Protein AF-0000000087137389 (afdb_homodimer)

pLDDT: mean 86.04, std 16.03, range [25.36, 98.69]

Radius of gyration: 25.25 Å; Cα contacts (8 Å, |Δi|>4): 789; chains: 2; bounding box: 56×88×57 Å

Structure (mmCIF, N/CA/C/O backbone):
data_AF-0000000087137389-model_v1
#
loop_
_entity.id
_entity.type
_entity.pdbx_description
1 polymer 'FMN-dependent NADH-azoreductase'
#
loop_
_atom_site.group_PDB
_atom_site.id
_atom_site.type_symbol
_atom_site.label_atom_id
_atom_site.label_alt_id
_atom_site.label_comp_id
_atom_site.label_asym_id
_atom_site.label_entity_id
_atom_site.label_seq_id
_atom_site.pdbx_PDB_ins_code
_atom_site.Cartn_x
_atom_site.Cartn_y
_atom_site.Cartn_z
_atom_site.occupancy
_atom_site.B_iso_or_equiv
_atom_site.auth_seq_id
_atom_site.auth_comp_id
_atom_site.auth_asym_id
_atom_site.auth_atom_id
_atom_site.pdbx_PDB_model_num
ATOM 1 N N . MET A 1 1 ? -20.766 13.312 20.172 1 25.36 1 MET A N 1
ATOM 2 C CA . MET A 1 1 ? -19.406 13.734 19.797 1 25.36 1 MET A CA 1
ATOM 3 C C . MET A 1 1 ? -19.422 15.141 19.219 1 25.36 1 MET A C 1
ATOM 5 O O . MET A 1 1 ? -20.141 15.414 18.25 1 25.36 1 MET A O 1
ATOM 9 N N . THR A 1 2 ? -19.281 16.156 20.016 1 28.38 2 THR A N 1
ATOM 10 C CA . THR A 1 2 ? -19.312 17.578 19.703 1 28.38 2 THR A CA 1
ATOM 11 C C . THR A 1 2 ? -18.547 17.875 18.422 1 28.38 2 THR A C 1
ATOM 13 O O . THR A 1 2 ? -17.453 17.344 18.203 1 28.38 2 THR A O 1
ATOM 16 N N . PRO A 1 3 ? -19.172 18.266 17.406 1 33.12 3 PRO A N 1
ATOM 17 C CA . PRO A 1 3 ? -18.453 18.766 16.234 1 33.12 3 PRO A CA 1
ATOM 18 C C . PRO A 1 3 ? -17.203 19.578 16.594 1 33.12 3 PRO A C 1
ATOM 20 O O . PRO A 1 3 ? -17.203 20.281 17.609 1 33.12 3 PRO A O 1
ATOM 23 N N . LEU A 1 4 ? -16.016 19.094 16.484 1 36.66 4 LEU A N 1
ATOM 24 C CA . LEU A 1 4 ? -14.883 20.016 16.594 1 36.66 4 LEU A CA 1
ATOM 25 C C . LEU A 1 4 ? -15.234 21.375 16 1 36.66 4 LEU A C 1
ATOM 27 O O . LEU A 1 4 ? -15.422 21.5 14.789 1 36.66 4 LEU A O 1
ATOM 31 N N . GLU A 1 5 ? -16.094 22.125 16.5 1 34.84 5 GLU A N 1
ATOM 32 C CA . GLU A 1 5 ? -16.078 23.547 16.141 1 34.84 5 GLU A CA 1
ATOM 33 C C . GLU A 1 5 ? -14.664 24.031 15.859 1 34.84 5 GLU A C 1
ATOM 35 O O . GLU A 1 5 ? -13.82 24.078 16.75 1 34.84 5 GLU A O 1
ATOM 40 N N . SER A 1 6 ? -14.078 23.625 14.805 1 38.88 6 SER A N 1
ATOM 41 C CA . SER A 1 6 ? -12.797 24.125 14.312 1 38.88 6 SER A CA 1
ATOM 42 C C . SER A 1 6 ? -12.727 25.641 14.398 1 38.88 6 SER A C 1
ATOM 44 O O . SER A 1 6 ? -13.125 26.344 13.461 1 38.88 6 SER A O 1
ATOM 46 N N . LYS A 1 7 ? -13.32 26.281 15.375 1 37.88 7 LYS A N 1
ATOM 47 C CA . LYS A 1 7 ? -12.953 27.688 15.477 1 37.88 7 LYS A CA 1
ATOM 48 C C . LYS A 1 7 ? -11.438 27.859 15.375 1 37.88 7 LYS A C 1
ATOM 50 O O . LYS A 1 7 ? -10.68 27.266 16.141 1 37.88 7 LYS A O 1
ATOM 55 N N . TYR A 1 8 ? -10.914 28.078 14.172 1 39.91 8 TYR A N 1
ATOM 56 C CA . TYR A 1 8 ? -9.586 28.641 13.977 1 39.91 8 TYR A CA 1
ATOM 57 C C . TYR A 1 8 ? -9.234 29.625 15.078 1 39.91 8 TYR A C 1
ATOM 59 O O . TYR A 1 8 ? -9.898 30.641 15.242 1 39.91 8 TYR A O 1
ATOM 67 N N . ASP A 1 9 ? -9.008 29.203 16.25 1 43.59 9 ASP A N 1
ATOM 68 C CA . ASP A 1 9 ? -8.484 30.094 17.266 1 43.59 9 ASP A CA 1
ATOM 69 C C . ASP A 1 9 ? -7.195 30.766 16.812 1 43.59 9 ASP A C 1
ATOM 71 O O . ASP A 1 9 ? -6.18 30.094 16.609 1 43.59 9 ASP A O 1
ATOM 75 N N . GLU A 1 10 ? -7.246 31.922 16.094 1 48.78 10 GLU A N 1
ATOM 76 C CA . GLU A 1 10 ? -6.113 32.75 15.703 1 48.78 10 GLU A CA 1
ATOM 77 C C . GLU A 1 10 ? -4.941 32.594 16.672 1 48.78 10 GLU A C 1
ATOM 79 O O . GLU A 1 10 ? -3.783 32.781 16.281 1 48.78 10 GLU A O 1
ATOM 84 N N . SER A 1 11 ? -5.301 32.25 17.875 1 55.41 11 SER A N 1
ATOM 85 C CA . SER A 1 11 ? -4.27 32.25 18.906 1 55.41 11 SER A CA 1
ATOM 86 C C . SER A 1 11 ? -3.521 30.938 18.953 1 55.41 11 SER A C 1
ATOM 88 O O . SER A 1 11 ? -2.482 30.812 19.609 1 55.41 11 SER A O 1
ATOM 90 N N . ARG A 1 12 ? -4.012 29.969 17.984 1 64.69 12 ARG A N 1
ATOM 91 C CA . ARG A 1 12 ? -3.367 28.672 18.156 1 64.69 12 ARG A CA 1
ATOM 92 C C . ARG A 1 12 ? -2.15 28.531 17.25 1 64.69 12 ARG A C 1
ATOM 94 O O . ARG A 1 12 ? -2.178 28.984 16.094 1 64.69 12 ARG A O 1
ATOM 101 N N . LYS A 1 13 ? -1.07 28.062 17.719 1 81.25 13 LYS A N 1
ATOM 102 C CA . LYS A 1 13 ? 0.145 27.734 16.984 1 81.25 13 LYS A CA 1
ATOM 103 C C . LYS A 1 13 ? -0.142 26.734 15.859 1 81.25 13 LYS A C 1
ATOM 105 O O . LYS A 1 13 ? -0.832 25.734 16.078 1 81.25 13 LYS A O 1
ATOM 110 N N . GLN A 1 14 ? 0.184 27.109 14.633 1 89.25 14 GLN A N 1
ATOM 111 C CA . GLN A 1 14 ? 0.004 26.219 13.492 1 89.25 14 GLN A CA 1
ATOM 112 C C . GLN A 1 14 ? 0.873 24.969 13.633 1 89.25 14 GLN A C 1
ATOM 114 O O . GLN A 1 14 ? 1.974 25.031 14.18 1 89.25 14 GLN A O 1
ATOM 119 N N . THR A 1 15 ? 0.351 23.891 13.172 1 94.38 15 THR A N 1
ATOM 120 C CA . THR A 1 15 ? 1.032 22.609 13.352 1 94.38 15 THR A CA 1
ATOM 121 C C . THR A 1 15 ? 1.443 22.031 12 1 94.38 15 THR A C 1
ATOM 123 O O . THR A 1 15 ? 0.652 22.016 11.055 1 94.38 15 THR A O 1
ATOM 126 N N . VAL A 1 16 ? 2.727 21.656 11.906 1 96.31 16 VAL A N 1
ATOM 127 C CA . VAL A 1 16 ? 3.236 20.844 10.805 1 96.31 16 VAL A CA 1
ATOM 128 C C . VAL A 1 16 ? 3.381 19.391 11.25 1 96.31 16 VAL A C 1
ATOM 130 O O . VAL A 1 16 ? 4.086 19.109 12.219 1 96.31 16 VAL A O 1
ATOM 133 N N . LEU A 1 17 ? 2.682 18.516 10.617 1 98.25 17 LEU A N 1
ATOM 134 C CA . LEU A 1 17 ? 2.879 17.094 10.859 1 98.25 17 LEU A CA 1
ATOM 135 C C . LEU A 1 17 ? 3.715 16.469 9.75 1 98.25 17 LEU A C 1
ATOM 137 O O . LEU A 1 17 ? 3.346 16.531 8.57 1 98.25 17 LEU A O 1
ATOM 141 N N . HIS A 1 18 ? 4.816 15.984 10.141 1 98.25 18 HIS A N 1
ATOM 142 C CA . HIS A 1 18 ? 5.68 15.227 9.242 1 98.25 18 HIS A CA 1
ATOM 143 C C . HIS A 1 18 ? 5.465 13.719 9.406 1 98.25 18 HIS A C 1
ATOM 145 O O . HIS A 1 18 ? 5.906 13.133 10.391 1 98.25 18 HIS A O 1
ATOM 151 N N . ILE A 1 19 ? 4.766 13.094 8.469 1 98.5 19 ILE A N 1
ATOM 152 C CA . ILE A 1 19 ? 4.668 11.641 8.398 1 98.5 19 ILE A CA 1
ATOM 153 C C . ILE A 1 19 ? 5.883 11.078 7.664 1 98.5 19 ILE A C 1
ATOM 155 O O . ILE A 1 19 ? 6.008 11.234 6.445 1 98.5 19 ILE A O 1
ATOM 159 N N . ASN A 1 20 ? 6.73 10.461 8.375 1 97.62 20 ASN A N 1
ATOM 160 C CA . ASN A 1 20 ? 8.031 10.023 7.875 1 97.62 20 ASN A CA 1
ATOM 161 C C . ASN A 1 20 ? 8.023 8.539 7.531 1 97.62 20 ASN A C 1
ATOM 163 O O . ASN A 1 20 ? 8.031 7.688 8.422 1 97.62 20 ASN A O 1
ATOM 167 N N . ALA A 1 21 ? 8.031 8.227 6.219 1 97.44 21 ALA A N 1
ATOM 168 C CA . ALA A 1 21 ? 8.07 6.84 5.758 1 97.44 21 ALA A CA 1
ATOM 169 C C . ALA A 1 21 ? 9.461 6.469 5.258 1 97.44 21 ALA A C 1
ATOM 171 O O . ALA A 1 21 ? 9.633 5.445 4.59 1 97.44 21 ALA A O 1
ATOM 172 N N . SER A 1 22 ? 10.422 7.293 5.566 1 92.5 22 SER A N 1
ATOM 173 C CA . SER A 1 22 ? 11.805 6.945 5.266 1 92.5 22 SER A CA 1
ATOM 174 C C . SER A 1 22 ? 12.312 5.844 6.188 1 92.5 22 SER A C 1
ATOM 176 O O . SER A 1 22 ? 12.086 5.887 7.398 1 92.5 22 SER A O 1
ATOM 178 N N . LEU A 1 23 ? 12.914 4.879 5.609 1 87.56 23 LEU A N 1
ATOM 179 C CA . LEU A 1 23 ? 13.359 3.74 6.406 1 87.56 23 LEU A CA 1
ATOM 180 C C . LEU A 1 23 ? 14.586 4.102 7.234 1 87.56 23 LEU A C 1
ATOM 182 O O . LEU A 1 23 ? 14.695 3.713 8.398 1 87.56 23 LEU A O 1
ATOM 186 N N . THR A 1 24 ? 15.562 4.77 6.613 1 85.5 24 THR A N 1
ATOM 187 C CA . THR A 1 24 ? 16.797 5.109 7.305 1 85.5 24 THR A CA 1
ATOM 188 C C . THR A 1 24 ? 16.766 6.555 7.789 1 85.5 24 THR A C 1
ATOM 190 O O . THR A 1 24 ? 16.141 7.414 7.16 1 85.5 24 THR A O 1
ATOM 193 N N . HIS A 1 25 ? 17.5 6.652 8.914 1 83.12 25 HIS A N 1
ATOM 194 C CA . HIS A 1 25 ? 17.688 8.016 9.391 1 83.12 25 HIS A CA 1
ATOM 195 C C . HIS A 1 25 ? 18.625 8.797 8.477 1 83.12 25 HIS A C 1
ATOM 197 O O . HIS A 1 25 ? 19.594 8.242 7.957 1 83.12 25 HIS A O 1
ATOM 203 N N . ASN A 1 26 ? 18.344 10.023 8.117 1 83.38 26 ASN A N 1
ATOM 204 C CA . ASN A 1 26 ? 19.141 10.898 7.277 1 83.38 26 ASN A CA 1
ATOM 205 C C . ASN A 1 26 ? 19 10.555 5.801 1 83.38 26 ASN A C 1
ATOM 207 O O . ASN A 1 26 ? 19.938 10.75 5.016 1 83.38 26 ASN A O 1
ATOM 211 N N . SER A 1 27 ? 17.906 9.852 5.559 1 89.56 27 SER A N 1
ATOM 212 C CA . SER A 1 27 ? 17.609 9.617 4.152 1 89.56 27 SER A CA 1
ATOM 213 C C . SER A 1 27 ? 17.516 10.93 3.381 1 89.56 27 SER A C 1
ATOM 215 O O . SER A 1 27 ? 17.391 12 3.977 1 89.56 27 SER A O 1
ATOM 217 N N . VAL A 1 28 ? 17.656 10.844 2.078 1 92.75 28 VAL A N 1
ATOM 218 C CA . VAL A 1 28 ? 17.594 12.047 1.245 1 92.75 28 VAL A CA 1
ATOM 219 C C . VAL A 1 28 ? 16.25 12.734 1.427 1 92.75 28 VAL A C 1
ATOM 221 O O . VAL A 1 28 ? 16.188 13.961 1.51 1 92.75 28 VAL A O 1
ATOM 224 N N . THR A 1 29 ? 15.156 11.938 1.479 1 93.25 29 THR A N 1
ATOM 225 C CA . THR A 1 29 ? 13.828 12.523 1.655 1 93.25 29 THR A CA 1
ATOM 226 C C . THR A 1 29 ? 13.719 13.211 3.012 1 93.25 29 THR A C 1
ATOM 228 O O . THR A 1 29 ? 13.148 14.297 3.117 1 93.25 29 THR A O 1
ATOM 231 N N . ASP A 1 30 ? 14.312 12.609 4.043 1 93.38 30 ASP A N 1
ATOM 232 C CA . ASP A 1 30 ? 14.312 13.188 5.383 1 93.38 30 ASP A CA 1
ATOM 233 C C . ASP A 1 30 ? 15.062 14.523 5.406 1 93.38 30 ASP A C 1
ATOM 235 O O . ASP A 1 30 ? 14.609 15.484 6.031 1 93.38 30 ASP A O 1
ATOM 239 N N . ARG A 1 31 ? 16.141 14.547 4.762 1 95.12 31 ARG A N 1
ATOM 240 C CA . ARG A 1 31 ? 16.969 15.75 4.746 1 95.12 31 ARG A CA 1
ATOM 241 C C . ARG A 1 31 ? 16.281 16.891 4 1 95.12 31 ARG A C 1
ATOM 243 O O . ARG A 1 31 ? 16.328 18.031 4.434 1 95.12 31 ARG A O 1
ATOM 250 N N . VAL A 1 32 ? 15.656 16.547 2.906 1 96.62 32 VAL A N 1
ATOM 251 C CA . VAL A 1 32 ? 14.93 17.562 2.145 1 96.62 32 VAL A CA 1
ATOM 252 C C . VAL A 1 32 ? 13.773 18.109 2.982 1 96.62 32 VAL A C 1
ATOM 254 O O . VAL A 1 32 ? 13.547 19.312 3.025 1 96.62 32 VAL A O 1
ATOM 257 N N . ALA A 1 33 ? 13.078 17.219 3.666 1 96.56 33 ALA A N 1
ATOM 258 C CA . ALA A 1 33 ? 11.961 17.625 4.52 1 96.56 33 ALA A CA 1
ATOM 259 C C . ALA A 1 33 ? 12.438 18.547 5.637 1 96.56 33 ALA A C 1
ATOM 261 O O . ALA A 1 33 ? 11.797 19.562 5.938 1 96.56 33 ALA A O 1
ATOM 262 N N . ALA A 1 34 ? 13.555 18.234 6.23 1 94.88 34 ALA A N 1
ATOM 263 C CA . ALA A 1 34 ? 14.109 19.047 7.312 1 94.88 34 ALA A CA 1
ATOM 264 C C . ALA A 1 34 ? 14.422 20.453 6.828 1 94.88 34 ALA A C 1
ATOM 266 O O . ALA A 1 34 ? 14.078 21.438 7.492 1 94.88 34 ALA A O 1
ATOM 267 N N . LYS A 1 35 ? 15.023 20.547 5.707 1 96.12 35 LYS A N 1
ATOM 268 C CA . LYS A 1 35 ? 15.359 21.844 5.133 1 96.12 35 LYS A CA 1
ATOM 269 C C . LYS A 1 35 ? 14.094 22.641 4.805 1 96.12 35 LYS A C 1
ATOM 271 O O . LYS A 1 35 ? 14.023 23.844 5.059 1 96.12 35 LYS A O 1
ATOM 276 N N . MET A 1 36 ? 13.141 21.953 4.207 1 96.69 36 MET A N 1
ATOM 277 C CA . MET A 1 36 ? 11.891 22.609 3.838 1 96.69 36 MET A CA 1
ATOM 278 C C . MET A 1 36 ? 11.164 23.125 5.07 1 96.69 36 MET A C 1
ATOM 280 O O . MET A 1 36 ? 10.672 24.266 5.074 1 96.69 36 MET A O 1
ATOM 284 N N . ILE A 1 37 ? 11.062 22.312 6.109 1 94.81 37 ILE A N 1
ATOM 285 C CA . ILE A 1 37 ? 10.352 22.688 7.324 1 94.81 37 ILE A CA 1
ATOM 286 C C . ILE A 1 37 ? 11.055 23.844 8.008 1 94.81 37 ILE A C 1
ATOM 288 O O . ILE A 1 37 ? 10.398 24.766 8.523 1 94.81 37 ILE A O 1
ATOM 292 N N . ASP A 1 38 ? 12.375 23.828 7.992 1 93.75 38 ASP A N 1
ATOM 293 C CA . ASP A 1 38 ? 13.148 24.953 8.508 1 93.75 38 ASP A CA 1
ATOM 294 C C . ASP A 1 38 ? 12.82 26.234 7.738 1 93.75 38 ASP A C 1
ATOM 296 O O . ASP A 1 38 ? 12.555 27.266 8.344 1 93.75 38 ASP A O 1
ATOM 300 N N . HIS A 1 39 ? 12.812 26.125 6.473 1 94 39 HIS A N 1
ATOM 301 C CA . HIS A 1 39 ? 12.5 27.25 5.613 1 94 39 HIS A CA 1
ATOM 302 C C . HIS A 1 39 ? 11.078 27.75 5.855 1 94 39 HIS A C 1
ATOM 304 O O . HIS A 1 39 ? 10.852 28.953 5.984 1 94 39 HIS A O 1
ATOM 310 N N . LEU A 1 40 ? 10.164 26.812 5.906 1 91.88 40 LEU A N 1
ATOM 311 C CA . LEU A 1 40 ? 8.766 27.109 6.176 1 91.88 40 LEU A CA 1
ATOM 312 C C . LEU A 1 40 ? 8.609 27.844 7.508 1 91.88 40 LEU A C 1
ATOM 314 O O . LEU A 1 40 ? 7.895 28.844 7.594 1 91.88 40 LEU A O 1
ATOM 318 N N . THR A 1 41 ? 9.328 27.375 8.492 1 89.12 41 THR A N 1
ATOM 319 C CA . THR A 1 41 ? 9.273 27.969 9.82 1 89.12 41 THR A CA 1
ATOM 320 C C . THR A 1 41 ? 9.773 29.406 9.797 1 89.12 41 THR A C 1
ATOM 322 O O . THR A 1 41 ? 9.141 30.297 10.375 1 89.12 41 THR A O 1
ATOM 325 N N . HIS A 1 42 ? 10.812 29.641 9.117 1 88.31 42 HIS A N 1
ATOM 326 C CA . HIS A 1 42 ? 11.391 30.984 9.023 1 88.31 42 HIS A CA 1
ATOM 327 C C . HIS A 1 42 ? 10.469 31.922 8.25 1 88.31 42 HIS A C 1
ATOM 329 O O . HIS A 1 42 ? 10.273 33.062 8.656 1 88.31 42 HIS A O 1
ATOM 335 N N . HIS A 1 43 ? 9.953 31.406 7.242 1 86.69 43 HIS A N 1
ATOM 336 C CA . HIS A 1 43 ? 9.062 32.25 6.438 1 86.69 43 HIS A CA 1
ATOM 337 C C . HIS A 1 43 ? 7.789 32.594 7.207 1 86.69 43 HIS A C 1
ATOM 339 O O . HIS A 1 43 ? 7.324 33.719 7.164 1 86.69 43 HIS A O 1
ATOM 345 N N . TYR A 1 44 ? 7.305 31.578 7.836 1 84.5 44 TYR A N 1
ATOM 346 C CA . TYR A 1 44 ? 6.094 31.781 8.617 1 84.5 44 TYR A CA 1
ATOM 347 C C . TYR A 1 44 ? 6.344 32.781 9.734 1 84.5 44 TYR A C 1
ATOM 349 O O . TYR A 1 44 ? 5.512 33.656 9.992 1 84.5 44 TYR A O 1
ATOM 357 N N . HIS A 1 45 ? 7.492 32.719 10.383 1 82.88 45 HIS A N 1
ATOM 358 C CA . HIS A 1 45 ? 7.891 33.656 11.43 1 82.88 45 HIS A CA 1
ATOM 359 C C . HIS A 1 45 ? 7.945 35.094 10.898 1 82.88 45 HIS A C 1
ATOM 361 O O . HIS A 1 45 ? 7.449 36.031 11.539 1 82.88 45 HIS A O 1
ATOM 367 N N . ARG A 1 46 ? 8.461 35.188 9.805 1 82.19 46 ARG A N 1
ATOM 368 C CA . ARG A 1 46 ? 8.594 36.5 9.188 1 82.19 46 ARG A CA 1
ATOM 369 C C . ARG A 1 46 ? 7.223 37.125 8.914 1 82.19 46 ARG A C 1
ATOM 371 O O . ARG A 1 46 ? 7.02 38.312 9.117 1 82.19 46 ARG A O 1
ATOM 378 N N . HIS A 1 47 ? 6.363 36.375 8.57 1 78.5 47 HIS A N 1
ATOM 379 C CA . HIS A 1 47 ? 5.023 36.844 8.258 1 78.5 47 HIS A CA 1
ATOM 380 C C . HIS A 1 47 ? 4.285 37.281 9.523 1 78.5 47 HIS A C 1
ATOM 382 O O . HIS A 1 47 ? 3.559 38.281 9.523 1 78.5 47 HIS A O 1
ATOM 388 N N . ILE A 1 48 ? 4.473 36.531 10.516 1 73.06 48 ILE A N 1
ATOM 389 C CA . ILE A 1 48 ? 3.807 36.844 11.773 1 73.06 48 ILE A CA 1
ATOM 390 C C . ILE A 1 48 ? 4.379 38.125 12.352 1 73.06 48 ILE A C 1
ATOM 392 O O . ILE A 1 48 ? 3.641 38.969 12.891 1 73.06 48 ILE A O 1
ATOM 396 N N . CYS A 1 49 ? 5.66 38.25 12.211 1 72.94 49 CYS A N 1
ATOM 397 C CA . CYS A 1 49 ? 6.324 39.438 12.75 1 72.94 49 CYS A CA 1
ATOM 398 C C . CYS A 1 49 ? 5.949 40.688 11.945 1 72.94 49 CYS A C 1
ATOM 400 O O . CYS A 1 49 ? 5.875 41.781 12.5 1 72.94 49 CYS A O 1
ATOM 402 N N . ASN A 1 50 ? 5.848 40.469 10.664 1 68.12 50 ASN A N 1
ATOM 403 C CA . ASN A 1 50 ? 5.539 41.594 9.805 1 68.12 50 ASN A CA 1
ATOM 404 C C . ASN A 1 50 ? 4.062 41.969 9.875 1 68.12 50 ASN A C 1
ATOM 406 O O . ASN A 1 50 ? 3.668 43.062 9.422 1 68.12 50 ASN A O 1
ATOM 410 N N . GLY A 1 51 ? 3.213 41.094 10.195 1 57.5 51 GLY A N 1
ATOM 411 C CA . GLY A 1 51 ? 1.798 41.406 10.32 1 57.5 51 GLY A CA 1
ATOM 412 C C . GLY A 1 51 ? 1.471 42.188 11.57 1 57.5 51 GLY A C 1
ATOM 413 O O . GLY A 1 51 ? 2.357 42.5 12.367 1 57.5 51 GLY A O 1
ATOM 414 N N . ARG A 1 52 ? 0.386 43 11.531 1 52.25 52 ARG A N 1
ATOM 415 C CA . ARG A 1 52 ? -0.106 44.031 12.43 1 52.25 52 ARG A CA 1
ATOM 416 C C . ARG A 1 52 ? -0.012 43.594 13.883 1 52.25 52 ARG A C 1
ATOM 418 O O . ARG A 1 52 ? -0.031 44.406 14.805 1 52.25 52 ARG A O 1
ATOM 425 N N . ASN A 1 53 ? -0.385 42.344 14.148 1 45.84 53 ASN A N 1
ATOM 426 C CA . ASN A 1 53 ? -0.442 42.031 15.562 1 45.84 53 ASN A CA 1
ATOM 427 C C . ASN A 1 53 ? 0.779 41.219 16 1 45.84 53 ASN A C 1
ATOM 429 O O . ASN A 1 53 ? 0.787 40 15.906 1 45.84 53 ASN A O 1
ATOM 433 N N . PRO A 1 54 ? 1.937 42.031 16.016 1 47 54 PRO A N 1
ATOM 434 C CA . PRO A 1 54 ? 3.041 41.281 16.609 1 47 54 PRO A CA 1
ATOM 435 C C . PRO A 1 54 ? 2.607 40.438 17.812 1 47 54 PRO A C 1
ATOM 437 O O . PRO A 1 54 ? 2.09 41 18.797 1 47 54 PRO A O 1
ATOM 440 N N . VAL A 1 55 ? 1.804 39.5 17.625 1 40.03 55 VAL A N 1
ATOM 441 C CA . VAL A 1 55 ? 1.493 38.688 18.797 1 40.03 55 VAL A CA 1
ATOM 442 C C . VAL A 1 55 ? 2.766 38.438 19.609 1 40.03 55 VAL A C 1
ATOM 444 O O . VAL A 1 55 ? 3.729 37.875 19.094 1 40.03 55 VAL A O 1
ATOM 447 N N . GLY A 1 56 ? 2.691 39 20.969 1 44.91 56 GLY A N 1
ATOM 448 C CA . GLY A 1 56 ? 3.568 39.125 22.125 1 44.91 56 GLY A CA 1
ATOM 449 C C . GLY A 1 56 ? 5.039 39.062 21.766 1 44.91 56 GLY A C 1
ATOM 450 O O . GLY A 1 56 ? 5.398 39.094 20.578 1 44.91 56 GLY A O 1
ATOM 451 N N . GLU A 1 57 ? 5.996 38.812 22.859 1 47.53 57 GLU A N 1
ATOM 452 C CA . GLU A 1 57 ? 7.445 38.656 22.906 1 47.53 57 GLU A CA 1
ATOM 453 C C . GLU A 1 57 ? 7.969 37.906 21.688 1 47.53 57 GLU A C 1
ATOM 455 O O . GLU A 1 57 ? 7.246 37.125 21.078 1 47.53 57 GLU A O 1
ATOM 460 N N . ALA A 1 58 ? 9.312 38.312 21.188 1 49.22 58 ALA A N 1
ATOM 461 C CA . ALA A 1 58 ? 10.125 37.75 20.109 1 49.22 58 ALA A CA 1
ATOM 462 C C . ALA A 1 58 ? 9.898 36.25 19.953 1 49.22 58 ALA A C 1
ATOM 464 O O . ALA A 1 58 ? 10.359 35.469 20.781 1 49.22 58 ALA A O 1
ATOM 465 N N . GLN A 1 59 ? 8.859 35.812 19.359 1 61.12 59 GLN A N 1
ATOM 466 C CA . GLN A 1 59 ? 8.648 34.375 19.219 1 61.12 59 GLN A CA 1
ATOM 467 C C . GLN A 1 59 ? 9.672 33.781 18.281 1 61.12 59 GLN A C 1
ATOM 469 O O . GLN A 1 59 ? 9.992 34.344 17.234 1 61.12 59 GLN A O 1
ATOM 474 N N . LYS A 1 60 ? 10.625 33.062 18.859 1 67.31 60 LYS A N 1
ATOM 475 C CA . LYS A 1 60 ? 11.602 32.312 18.062 1 67.31 60 LYS A CA 1
ATOM 476 C C . LYS A 1 60 ? 10.914 31.453 17 1 67.31 60 LYS A C 1
ATOM 478 O O . LYS A 1 60 ? 9.766 31.047 17.172 1 67.31 60 LYS A O 1
ATOM 483 N N . PRO A 1 61 ? 11.523 31.547 15.875 1 63.38 61 PRO A N 1
ATOM 484 C CA . PRO A 1 61 ? 10.961 30.734 14.805 1 63.38 61 PRO A CA 1
ATOM 485 C C . PRO A 1 61 ? 10.422 29.391 15.305 1 63.38 61 PRO A C 1
ATOM 487 O O . PRO A 1 61 ? 9.375 28.922 14.844 1 63.38 61 PRO A O 1
ATOM 490 N N . GLU A 1 62 ? 11.141 28.922 16.281 1 68.31 62 GLU A N 1
ATOM 491 C CA . GLU A 1 62 ? 10.734 27.609 16.781 1 68.31 62 GLU A CA 1
ATOM 492 C C . GLU A 1 62 ? 9.414 27.688 17.547 1 68.31 62 GLU A C 1
ATOM 494 O O . GLU A 1 62 ? 8.758 26.672 17.766 1 68.31 62 GLU A O 1
ATOM 499 N N . ASP A 1 63 ? 9.086 28.922 17.844 1 72.88 63 ASP A N 1
ATOM 500 C CA . ASP A 1 63 ? 7.898 29.109 18.672 1 72.88 63 ASP A CA 1
ATOM 501 C C . ASP A 1 63 ? 6.66 29.344 17.812 1 72.88 63 ASP A C 1
ATOM 503 O O . ASP A 1 63 ? 5.539 29.359 18.328 1 72.88 63 ASP A O 1
ATOM 507 N N . VAL A 1 64 ? 6.898 29.484 16.578 1 77.06 64 VAL A N 1
ATOM 508 C CA . VAL A 1 64 ? 5.777 29.969 15.781 1 77.06 64 VAL A CA 1
ATOM 509 C C . VAL A 1 64 ? 5.012 28.781 15.188 1 77.06 64 VAL A C 1
ATOM 511 O O . VAL A 1 64 ? 3.832 28.906 14.852 1 77.06 64 VAL A O 1
ATOM 514 N N . LEU A 1 65 ? 5.738 27.609 15.07 1 86.69 65 LEU A N 1
ATOM 515 C CA . LEU A 1 65 ? 5.105 26.422 14.523 1 86.69 65 LEU A CA 1
ATOM 516 C C . LEU A 1 65 ? 5.336 25.219 15.43 1 86.69 65 LEU A C 1
ATOM 518 O O . LEU A 1 65 ? 6.395 25.094 16.047 1 86.69 65 LEU A O 1
ATOM 522 N N . ASN A 1 66 ? 4.301 24.484 15.594 1 91.5 66 ASN A N 1
ATOM 523 C CA . ASN A 1 66 ? 4.445 23.172 16.219 1 91.5 66 ASN A CA 1
ATOM 524 C C . ASN A 1 66 ? 4.816 22.109 15.188 1 91.5 66 ASN A C 1
ATOM 526 O O . ASN A 1 66 ? 4.066 21.859 14.234 1 91.5 66 ASN A O 1
ATOM 530 N N . ILE A 1 67 ? 6 21.547 15.383 1 94.38 67 ILE A N 1
ATOM 531 C CA . ILE A 1 67 ? 6.441 20.5 14.453 1 94.38 67 ILE A CA 1
ATOM 532 C C . ILE A 1 67 ? 6.262 19.125 15.102 1 94.38 67 ILE A C 1
ATOM 534 O O . ILE A 1 67 ? 6.84 18.844 16.156 1 94.38 67 ILE A O 1
ATOM 538 N N . GLU A 1 68 ? 5.449 18.312 14.555 1 96.25 68 GLU A N 1
ATOM 539 C CA . GLU A 1 68 ? 5.25 16.938 15 1 96.25 68 GLU A CA 1
ATOM 540 C C . GLU A 1 68 ? 5.715 15.938 13.938 1 96.25 68 GLU A C 1
ATOM 542 O O . GLU A 1 68 ? 5.707 16.25 12.742 1 96.25 68 GLU A O 1
ATOM 547 N N . GLU A 1 69 ? 6.137 14.844 14.414 1 96.31 69 GLU A N 1
ATOM 548 C CA . GLU A 1 69 ? 6.551 13.773 13.516 1 96.31 69 GLU A CA 1
ATOM 549 C C . GLU A 1 69 ? 5.836 12.469 13.844 1 96.31 69 GLU A C 1
ATOM 551 O O . GLU A 1 69 ? 5.598 12.164 15.016 1 96.31 69 GLU A O 1
ATOM 556 N N . CYS A 1 70 ? 5.457 11.797 12.867 1 97.88 70 CYS A N 1
ATOM 557 C CA . CYS A 1 70 ? 4.973 10.422 12.969 1 97.88 70 CYS A CA 1
ATOM 558 C C . CYS A 1 70 ? 5.859 9.469 12.164 1 97.88 70 CYS A C 1
ATOM 560 O O . CYS A 1 70 ? 5.836 9.484 10.938 1 97.88 70 CYS A O 1
ATOM 562 N N . ASP A 1 71 ? 6.641 8.719 12.844 1 97.12 71 ASP A N 1
ATOM 563 C CA . ASP A 1 71 ? 7.453 7.672 12.227 1 97.12 71 ASP A CA 1
ATOM 564 C C . ASP A 1 71 ? 6.629 6.41 11.969 1 97.12 71 ASP A C 1
ATOM 566 O O . ASP A 1 71 ? 6.316 5.668 12.906 1 97.12 71 ASP A O 1
ATOM 570 N N . VAL A 1 72 ? 6.371 6.078 10.711 1 97.69 72 VAL A N 1
ATOM 571 C CA . VAL A 1 72 ? 5.445 4.992 10.406 1 97.69 72 VAL A CA 1
ATOM 572 C C . VAL A 1 72 ? 6.121 3.648 10.68 1 97.69 72 VAL A C 1
ATOM 574 O O . VAL A 1 72 ? 5.461 2.607 10.695 1 97.69 72 VAL A O 1
ATOM 577 N N . TRP A 1 73 ? 7.402 3.646 10.891 1 96.5 73 TRP A N 1
ATOM 578 C CA . TRP A 1 73 ? 8.148 2.416 11.141 1 96.5 73 TRP A CA 1
ATOM 579 C C . TRP A 1 73 ? 8.266 2.15 12.641 1 96.5 73 TRP A C 1
ATOM 581 O O . TRP A 1 73 ? 8.891 1.172 13.055 1 96.5 73 TRP A O 1
ATOM 591 N N . SER A 1 74 ? 7.688 3.041 13.438 1 95.19 74 SER A N 1
ATOM 592 C CA . SER A 1 74 ? 7.723 2.859 14.883 1 95.19 74 SER A CA 1
ATOM 593 C C . SER A 1 74 ? 7.133 1.513 15.289 1 95.19 74 SER A C 1
ATOM 595 O O . SER A 1 74 ? 6.121 1.082 14.727 1 95.19 74 SER A O 1
ATOM 597 N N . SER A 1 75 ? 7.672 0.865 16.266 1 91.12 75 SER A N 1
ATOM 598 C CA . SER A 1 75 ? 7.148 -0.392 16.797 1 91.12 75 SER A CA 1
ATOM 599 C C . SER A 1 75 ? 5.777 -0.194 17.438 1 91.12 75 SER A C 1
ATOM 601 O O . SER A 1 75 ? 5.051 -1.162 17.672 1 91.12 75 SER A O 1
ATOM 603 N N . LYS A 1 76 ? 5.406 1.053 17.641 1 93.06 76 LYS A N 1
ATOM 604 C CA . LYS A 1 76 ? 4.137 1.376 18.297 1 93.06 76 LYS A CA 1
ATOM 605 C C . LYS A 1 76 ? 3.031 1.583 17.266 1 93.06 76 LYS A C 1
ATOM 607 O O . LYS A 1 76 ? 1.869 1.788 17.625 1 93.06 76 LYS A O 1
ATOM 612 N N . MET A 1 77 ? 3.424 1.521 16 1 95.81 77 MET A N 1
ATOM 613 C CA . MET A 1 77 ? 2.414 1.704 14.961 1 95.81 77 MET A CA 1
ATOM 614 C C . MET A 1 77 ? 1.327 0.639 15.062 1 95.81 77 MET A C 1
ATOM 616 O O . MET A 1 77 ? 1.62 -0.558 15.031 1 95.81 77 MET A O 1
ATOM 620 N N . PRO A 1 78 ? 0.075 1.051 15.25 1 95.5 78 PRO A N 1
ATOM 621 C CA . PRO A 1 78 ? -0.997 0.058 15.352 1 95.5 78 PRO A CA 1
ATOM 622 C C . PRO A 1 78 ? -1.202 -0.726 14.055 1 95.5 78 PRO A C 1
ATOM 624 O O . PRO A 1 78 ? -0.834 -0.252 12.977 1 95.5 78 PRO A O 1
ATOM 627 N N . LYS A 1 79 ? -1.734 -1.913 14.242 1 92.06 79 LYS A N 1
ATOM 628 C CA . LYS A 1 79 ? -2.129 -2.742 13.109 1 92.06 79 LYS A CA 1
ATOM 629 C C . LYS A 1 79 ? -3.643 -2.732 12.922 1 92.06 79 LYS A C 1
ATOM 631 O O . LYS A 1 79 ? -4.395 -2.766 13.898 1 92.06 79 LYS A O 1
ATOM 636 N N . PHE A 1 80 ? -4.02 -2.602 11.727 1 93.62 80 PHE A N 1
ATOM 637 C CA . PHE A 1 80 ? -5.43 -2.725 11.375 1 93.62 80 PHE A CA 1
ATOM 638 C C . PHE A 1 80 ? -5.715 -4.074 10.734 1 93.62 80 PHE A C 1
ATOM 640 O O . PHE A 1 80 ? -5.984 -4.148 9.531 1 93.62 80 PHE A O 1
ATOM 647 N N . ASP A 1 81 ? -5.746 -5.113 11.609 1 93.44 81 ASP A N 1
ATOM 648 C CA . ASP A 1 81 ? -5.832 -6.492 11.133 1 93.44 81 ASP A CA 1
ATOM 649 C C . ASP A 1 81 ? -7.129 -7.152 11.586 1 93.44 81 ASP A C 1
ATOM 651 O O . ASP A 1 81 ? -8.07 -6.469 12.008 1 93.44 81 ASP A O 1
ATOM 655 N N . ARG A 1 82 ? -7.234 -8.492 11.492 1 91.06 82 ARG A N 1
ATOM 656 C CA . ARG A 1 82 ? -8.422 -9.289 11.781 1 91.06 82 ARG A CA 1
ATOM 657 C C . ARG A 1 82 ? -8.875 -9.086 13.227 1 91.06 82 ARG A C 1
ATOM 659 O O . ARG A 1 82 ? -10.07 -9.102 13.516 1 91.06 82 ARG A O 1
ATOM 666 N N . GLU A 1 83 ? -7.941 -8.867 14.07 1 89.38 83 GLU A N 1
ATOM 667 C CA . GLU A 1 83 ? -8.258 -8.727 15.484 1 89.38 83 GLU A CA 1
ATOM 668 C C . GLU A 1 83 ? -8.648 -7.289 15.82 1 89.38 83 GLU A C 1
ATOM 670 O O . GLU A 1 83 ? -9.609 -7.059 16.562 1 89.38 83 GLU A O 1
ATOM 675 N N . THR A 1 84 ? -7.945 -6.344 15.258 1 92.12 84 THR A N 1
ATOM 676 C CA . THR A 1 84 ? -8.094 -4.941 15.641 1 92.12 84 THR A CA 1
ATOM 677 C C . THR A 1 84 ? -9.297 -4.316 14.938 1 92.12 84 THR A C 1
ATOM 679 O O . THR A 1 84 ? -10.008 -3.498 15.531 1 92.12 84 THR A O 1
ATOM 682 N N . MET A 1 85 ? -9.562 -4.695 13.758 1 90.94 85 MET A N 1
ATOM 683 C CA . MET A 1 85 ? -10.594 -4.047 12.953 1 90.94 85 MET A CA 1
ATOM 684 C C . MET A 1 85 ? -11.945 -4.113 13.648 1 90.94 85 MET A C 1
ATOM 686 O O . MET A 1 85 ? -12.609 -3.088 13.828 1 90.94 85 MET A O 1
ATOM 690 N N . PRO A 1 86 ? -12.391 -5.324 14.086 1 87.44 86 PRO A N 1
ATOM 691 C CA . PRO A 1 86 ? -13.688 -5.363 14.766 1 87.44 86 PRO A CA 1
ATOM 692 C C . PRO A 1 86 ? -13.688 -4.59 16.078 1 87.44 86 PRO A C 1
ATOM 694 O O . PRO A 1 86 ? -14.711 -4.008 16.469 1 87.44 86 PRO A O 1
ATOM 697 N N . ARG A 1 87 ? -12.594 -4.547 16.703 1 90 87 ARG A N 1
ATOM 698 C CA . ARG A 1 87 ? -12.492 -3.848 17.969 1 90 87 ARG A CA 1
ATOM 699 C C . ARG A 1 87 ? -12.547 -2.338 17.781 1 90 87 ARG A C 1
ATOM 701 O O . ARG A 1 87 ? -13.031 -1.61 18.641 1 90 87 ARG A O 1
ATOM 708 N N . VAL A 1 88 ? -12.07 -1.933 16.688 1 89.5 88 VAL A N 1
ATOM 709 C CA . VAL A 1 88 ? -12.07 -0.507 16.375 1 89.5 88 VAL A CA 1
ATOM 710 C C . VAL A 1 88 ? -13.469 -0.079 15.938 1 89.5 88 VAL A C 1
ATOM 712 O O . VAL A 1 88 ? -13.906 1.033 16.234 1 89.5 88 VAL A O 1
ATOM 715 N N . TRP A 1 89 ? -14.156 -0.929 15.266 1 88.06 89 TRP A N 1
ATOM 716 C CA . TRP A 1 89 ? -15.484 -0.633 14.742 1 88.06 89 TRP A CA 1
ATOM 717 C C . TRP A 1 89 ? -16.5 -0.498 15.867 1 88.06 89 TRP A C 1
ATOM 719 O O . TRP A 1 89 ? -17.359 0.383 15.836 1 88.06 89 TRP A O 1
ATOM 729 N N . ARG A 1 90 ? -16.375 -1.253 16.891 1 88.94 90 ARG A N 1
ATOM 730 C CA . ARG A 1 90 ? -17.391 -1.344 17.953 1 88.94 90 ARG A CA 1
ATOM 731 C C . ARG A 1 90 ? -17.469 -0.039 18.734 1 88.94 90 ARG A C 1
ATOM 733 O O . ARG A 1 90 ? -18.562 0.507 18.922 1 88.94 90 ARG A O 1
ATOM 740 N N . PRO A 1 91 ? -16.391 0.481 19.188 1 85.94 91 PRO A N 1
ATOM 741 C CA . PRO A 1 91 ? -16.469 1.754 19.906 1 85.94 91 PRO A CA 1
ATOM 742 C C . PRO A 1 91 ? -17.031 2.881 19.047 1 85.94 91 PRO A C 1
ATOM 744 O O . PRO A 1 91 ? -17.719 3.777 19.562 1 85.94 91 PRO A O 1
ATOM 747 N N . ARG A 1 92 ? -16.797 2.822 17.812 1 82.5 92 ARG A N 1
ATOM 748 C CA . ARG A 1 92 ? -17.297 3.846 16.906 1 82.5 92 ARG A CA 1
ATOM 749 C C . ARG A 1 92 ? -18.797 3.758 16.75 1 82.5 92 ARG A C 1
ATOM 751 O O . ARG A 1 92 ? -19.438 4.711 16.297 1 82.5 92 ARG A O 1
ATOM 758 N N . HIS A 1 93 ? -19.344 2.57 17.203 1 83.12 93 HIS A N 1
ATOM 759 C CA . HIS A 1 93 ? -20.781 2.365 17.172 1 83.12 93 HIS A CA 1
ATOM 760 C C . HIS A 1 93 ? -21.344 2.201 18.578 1 83.12 93 HIS A C 1
ATOM 762 O O . HIS A 1 93 ? -22.312 1.466 18.781 1 83.12 93 HIS A O 1
ATOM 768 N N . GLY A 1 94 ? -20.641 2.758 19.562 1 85.25 94 GLY A N 1
ATOM 769 C CA . GLY A 1 94 ? -21.25 2.969 20.859 1 85.25 94 GLY A CA 1
ATOM 770 C C . GLY A 1 94 ? -20.781 1.982 21.906 1 85.25 94 GLY A C 1
ATOM 771 O O . GLY A 1 94 ? -21.203 2.039 23.062 1 85.25 94 GLY A O 1
ATOM 772 N N . SER A 1 95 ? -19.875 1.072 21.531 1 88 95 SER A N 1
ATOM 773 C CA . SER A 1 95 ? -19.359 0.122 22.516 1 88 95 SER A CA 1
ATOM 774 C C . SER A 1 95 ? -18.5 0.821 23.562 1 88 95 SER A C 1
ATOM 776 O O . SER A 1 95 ? -17.703 1.699 23.234 1 88 95 SER A O 1
ATOM 778 N N . GLU A 1 96 ? -18.656 0.42 24.844 1 91.12 96 GLU A N 1
ATOM 779 C CA . GLU A 1 96 ? -17.875 0.968 25.938 1 91.12 96 GLU A CA 1
ATOM 780 C C . GLU A 1 96 ? -16.969 -0.094 26.547 1 91.12 96 GLU A C 1
ATOM 782 O O . GLU A 1 96 ? -16.422 0.098 27.641 1 91.12 96 GLU A O 1
ATOM 787 N N . ASP A 1 97 ? -16.828 -1.162 25.766 1 93.19 97 ASP A N 1
ATOM 788 C CA . ASP A 1 97 ? -15.93 -2.225 26.219 1 93.19 97 ASP A CA 1
ATOM 789 C C . ASP A 1 97 ? -14.492 -1.729 26.297 1 93.19 97 ASP A C 1
ATOM 791 O O . ASP A 1 97 ? -13.969 -1.143 25.344 1 93.19 97 ASP A O 1
ATOM 795 N N . GLU A 1 98 ? -13.867 -1.908 27.391 1 93.69 98 GLU A N 1
ATOM 796 C CA . GLU A 1 98 ? -12.539 -1.368 27.656 1 93.69 98 GLU A CA 1
ATOM 797 C C . GLU A 1 98 ? -11.508 -1.916 26.672 1 93.69 98 GLU A C 1
ATOM 799 O O . GLU A 1 98 ? -10.609 -1.193 26.234 1 93.69 98 GLU A O 1
ATOM 804 N N . ALA A 1 99 ? -11.633 -3.207 26.422 1 92.5 99 ALA A N 1
ATOM 805 C CA . ALA A 1 99 ? -10.703 -3.824 25.484 1 92.5 99 ALA A CA 1
ATOM 806 C C . ALA A 1 99 ? -10.828 -3.193 24.094 1 92.5 99 ALA A C 1
ATOM 808 O O . ALA A 1 99 ? -9.82 -2.967 23.422 1 92.5 99 ALA A O 1
ATOM 809 N N . ASP A 1 100 ? -12.047 -2.924 23.656 1 93.25 100 ASP A N 1
ATOM 810 C CA . ASP A 1 100 ? -12.297 -2.283 22.375 1 93.25 100 ASP A CA 1
ATOM 811 C C . ASP A 1 100 ? -11.758 -0.855 22.359 1 93.25 100 ASP A C 1
ATOM 813 O O . ASP A 1 100 ? -11.102 -0.442 21.391 1 93.25 100 ASP A O 1
ATOM 817 N N . LEU A 1 101 ? -11.961 -0.152 23.453 1 93.5 101 LEU A N 1
ATOM 818 C CA . LEU A 1 101 ? -11.5 1.226 23.562 1 93.5 101 LEU A CA 1
ATOM 819 C C . LEU A 1 101 ? -9.977 1.286 23.562 1 93.5 101 LEU A C 1
ATOM 821 O O . LEU A 1 101 ? -9.383 2.176 22.938 1 93.5 101 LEU A O 1
ATOM 825 N N . ASN A 1 102 ? -9.375 0.333 24.219 1 93.81 102 ASN A N 1
ATOM 826 C CA . ASN A 1 102 ? -7.922 0.273 24.266 1 93.81 102 ASN A CA 1
ATOM 827 C C . ASN A 1 102 ? -7.32 -0.028 22.891 1 93.81 102 ASN A C 1
ATOM 829 O O . ASN A 1 102 ? -6.242 0.47 22.562 1 93.81 102 ASN A O 1
ATOM 833 N N . ALA A 1 103 ? -8 -0.83 22.156 1 92.44 103 ALA A N 1
ATOM 834 C CA . ALA A 1 103 ? -7.547 -1.153 20.812 1 92.44 103 ALA A CA 1
ATOM 835 C C . ALA A 1 103 ? -7.707 0.041 19.875 1 92.44 103 ALA A C 1
ATOM 837 O O . ALA A 1 103 ? -6.895 0.245 18.969 1 92.44 103 ALA A O 1
ATOM 838 N N . PHE A 1 104 ? -8.68 0.845 20.156 1 94.5 104 PHE A N 1
ATOM 839 C CA . PHE A 1 104 ? -9.023 1.975 19.297 1 94.5 104 PHE A CA 1
ATOM 840 C C . PHE A 1 104 ? -8.141 3.178 19.609 1 94.5 104 PHE A C 1
ATOM 842 O O . PHE A 1 104 ? -7.852 3.984 18.719 1 94.5 104 PHE A O 1
ATOM 849 N N . ARG A 1 105 ? -7.656 3.324 20.734 1 95.94 105 ARG A N 1
ATOM 850 C CA . ARG A 1 105 ? -7.004 4.523 21.25 1 95.94 105 ARG A CA 1
ATOM 851 C C . ARG A 1 105 ? -5.801 4.906 20.391 1 95.94 105 ARG A C 1
ATOM 853 O O . ARG A 1 105 ? -5.672 6.055 19.969 1 95.94 105 ARG A O 1
ATOM 860 N N . PRO A 1 106 ? -4.891 3.922 20.141 1 96.88 106 PRO A N 1
ATOM 861 C CA . PRO A 1 106 ? -3.736 4.32 19.328 1 96.88 106 PRO A CA 1
ATOM 862 C C . PRO A 1 106 ? -4.133 4.855 17.953 1 96.88 106 PRO A C 1
ATOM 864 O O . PRO A 1 106 ? -3.51 5.793 17.438 1 96.88 106 PRO A O 1
ATOM 867 N N . ILE A 1 107 ? -5.137 4.301 17.344 1 97.12 107 ILE A N 1
ATOM 868 C CA . ILE A 1 107 ? -5.613 4.727 16.031 1 97.12 107 ILE A CA 1
ATOM 869 C C . ILE A 1 107 ? -6.266 6.102 16.141 1 97.12 107 ILE A C 1
ATOM 871 O O . ILE A 1 107 ? -6.02 6.984 15.305 1 97.12 107 ILE A O 1
ATOM 875 N N . LYS A 1 108 ? -7.047 6.273 17.172 1 96.31 108 LYS A N 1
ATOM 876 C CA . LYS A 1 108 ? -7.699 7.555 17.422 1 96.31 108 LYS A CA 1
ATOM 877 C C . LYS A 1 108 ? -6.668 8.664 17.625 1 96.31 108 LYS A C 1
ATOM 879 O O . LYS A 1 108 ? -6.82 9.766 17.094 1 96.31 108 LYS A O 1
ATOM 884 N N . GLU A 1 109 ? -5.645 8.352 18.391 1 97.56 109 GLU A N 1
ATOM 885 C CA . GLU A 1 109 ? -4.602 9.336 18.656 1 97.56 109 GLU A CA 1
ATOM 886 C C . GLU A 1 109 ? -3.879 9.742 17.375 1 97.56 109 GLU A C 1
ATOM 888 O O . GLU A 1 109 ? -3.574 10.922 17.188 1 97.56 109 GLU A O 1
ATOM 893 N N . LEU A 1 110 ? -3.586 8.789 16.531 1 98.25 110 LEU A N 1
ATOM 894 C CA . LEU A 1 110 ? -2.963 9.086 15.258 1 98.25 110 LEU A CA 1
ATOM 895 C C . LEU A 1 110 ? -3.881 9.945 14.391 1 98.25 110 LEU A C 1
ATOM 897 O O . LEU A 1 110 ? -3.426 10.891 13.742 1 98.25 110 LEU A O 1
ATOM 901 N N . ALA A 1 111 ? -5.164 9.594 14.367 1 97.62 111 ALA A N 1
ATOM 902 C CA . ALA A 1 111 ? -6.145 10.344 13.586 1 97.62 111 ALA A CA 1
ATOM 903 C C . ALA A 1 111 ? -6.246 11.781 14.078 1 97.62 111 ALA A C 1
ATOM 905 O O . ALA A 1 111 ? -6.27 12.719 13.273 1 97.62 111 ALA A O 1
ATOM 906 N N . GLU A 1 112 ? -6.258 11.938 15.359 1 97.44 112 GLU A N 1
ATOM 907 C CA . GLU A 1 112 ? -6.328 13.266 15.953 1 97.44 112 GLU A CA 1
ATOM 908 C C . GLU A 1 112 ? -5.074 14.078 15.648 1 97.44 112 GLU A C 1
ATOM 910 O O . GLU A 1 112 ? -5.152 15.289 15.406 1 97.44 112 GLU A O 1
ATOM 915 N N . GLN A 1 113 ? -3.936 13.406 15.695 1 98.06 113 GLN A N 1
ATOM 916 C CA . GLN A 1 113 ? -2.686 14.055 15.328 1 98.06 113 GLN A CA 1
ATOM 917 C C . GLN A 1 113 ? -2.752 14.602 13.898 1 98.06 113 GLN A C 1
ATOM 919 O O . GLN A 1 113 ? -2.371 15.742 13.648 1 98.06 113 GLN A O 1
ATOM 924 N N . MET A 1 114 ? -3.26 13.82 12.984 1 98.38 114 MET A N 1
ATOM 925 C CA . MET A 1 114 ? -3.389 14.234 11.586 1 98.38 114 MET A CA 1
ATOM 926 C C . MET A 1 114 ? -4.359 15.398 11.453 1 98.38 114 MET A C 1
ATOM 928 O O . MET A 1 114 ? -4.07 16.375 10.758 1 98.38 114 MET A O 1
ATOM 932 N N . LEU A 1 115 ? -5.426 15.352 12.164 1 97.12 115 LEU A N 1
ATOM 933 C CA . LEU A 1 115 ? -6.484 16.344 12.031 1 97.12 115 LEU A CA 1
ATOM 934 C C . LEU A 1 115 ? -6.055 17.688 12.609 1 97.12 115 LEU A C 1
ATOM 936 O O . LEU A 1 115 ? -6.57 18.734 12.219 1 97.12 115 LEU A O 1
ATOM 940 N N . ARG A 1 116 ? -5.113 17.672 13.508 1 95.44 116 ARG A N 1
ATOM 941 C CA . ARG A 1 116 ? -4.645 18.906 14.117 1 95.44 116 ARG A CA 1
ATOM 942 C C . ARG A 1 116 ? -3.631 19.609 13.219 1 95.44 116 ARG A C 1
ATOM 944 O O . ARG A 1 116 ? -3.285 20.781 13.453 1 95.44 116 ARG A O 1
ATOM 951 N N . ALA A 1 117 ? -3.178 18.922 12.211 1 97 117 ALA A N 1
ATOM 952 C CA . ALA A 1 117 ? -2.131 19.484 11.359 1 97 117 ALA A CA 1
ATOM 953 C C . ALA A 1 117 ? -2.689 20.562 10.43 1 97 117 ALA A C 1
ATOM 955 O O . ALA A 1 117 ? -3.766 20.391 9.852 1 97 117 ALA A O 1
ATOM 956 N N . ASP A 1 118 ? -1.951 21.656 10.305 1 94.38 118 ASP A N 1
ATOM 957 C CA . ASP A 1 118 ? -2.252 22.688 9.328 1 94.38 118 ASP A CA 1
ATOM 958 C C . ASP A 1 118 ? -1.49 22.453 8.023 1 94.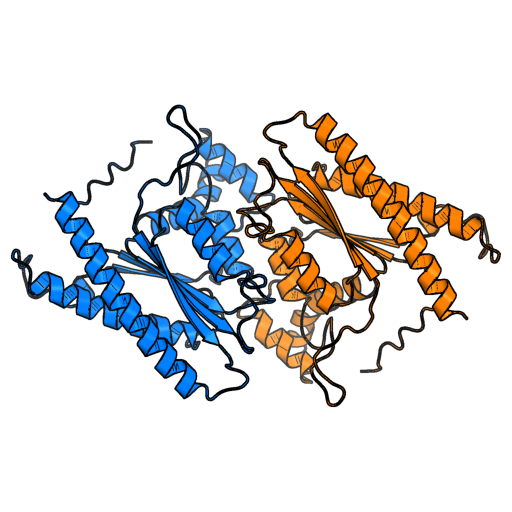38 118 ASP A C 1
ATOM 960 O O . ASP A 1 118 ? -1.945 22.859 6.949 1 94.38 118 ASP A O 1
ATOM 964 N N . PHE A 1 119 ? -0.316 21.859 8.195 1 95.19 119 PHE A N 1
ATOM 965 C CA . PHE A 1 119 ? 0.541 21.422 7.102 1 95.19 119 PHE A CA 1
ATOM 966 C C . PHE A 1 119 ? 0.879 19.938 7.242 1 95.19 119 PHE A C 1
ATOM 968 O O . PHE A 1 119 ? 1.337 19.5 8.305 1 95.19 119 PHE A O 1
ATOM 975 N N . LEU A 1 120 ? 0.628 19.219 6.184 1 98.31 120 LEU A N 1
ATOM 976 C CA . LEU A 1 120 ? 1.002 17.812 6.188 1 98.31 120 LEU A CA 1
ATOM 977 C C . LEU A 1 120 ? 2.17 17.562 5.238 1 98.31 120 LEU A C 1
ATOM 979 O O . LEU A 1 120 ? 2.092 17.875 4.051 1 98.31 120 LEU A O 1
ATOM 983 N N . VAL A 1 121 ? 3.27 17.094 5.734 1 98.5 121 VAL A N 1
ATOM 984 C CA . VAL A 1 121 ? 4.445 16.719 4.957 1 98.5 121 VAL A CA 1
ATOM 985 C C . VAL A 1 121 ? 4.648 15.203 5.027 1 98.5 121 VAL A C 1
ATOM 987 O O . VAL A 1 121 ? 4.688 14.625 6.117 1 98.5 121 VAL A O 1
ATOM 990 N N . ILE A 1 122 ? 4.734 14.547 3.904 1 98.69 122 ILE A N 1
ATOM 991 C CA . ILE A 1 122 ? 4.988 13.109 3.854 1 98.69 122 ILE A CA 1
ATOM 992 C C . ILE A 1 122 ? 6.293 12.844 3.104 1 98.69 122 ILE A C 1
ATOM 994 O O . ILE A 1 122 ? 6.473 13.305 1.974 1 98.69 122 ILE A O 1
ATOM 998 N N . THR A 1 123 ? 7.211 12.211 3.74 1 97.69 123 THR A N 1
ATOM 999 C CA . THR A 1 123 ? 8.391 11.688 3.061 1 97.69 123 THR A CA 1
ATOM 1000 C C . THR A 1 123 ? 8.234 10.195 2.783 1 97.69 123 THR A C 1
ATOM 1002 O O . THR A 1 123 ? 7.875 9.43 3.678 1 97.69 123 THR A O 1
ATOM 1005 N N . SER A 1 124 ? 8.492 9.82 1.536 1 96.06 124 SER A N 1
ATOM 1006 C CA . SER A 1 124 ? 8.266 8.43 1.166 1 96.06 124 SER A CA 1
ATOM 1007 C C . SER A 1 124 ? 9.164 8.008 0.009 1 96.06 124 SER A C 1
ATOM 1009 O O . SER A 1 124 ? 9.062 8.562 -1.091 1 96.06 124 SER A O 1
ATOM 1011 N N . PRO A 1 125 ? 10.031 7.012 0.219 1 94.44 125 PRO A N 1
ATOM 1012 C CA . PRO A 1 125 ? 10.609 6.379 -0.97 1 94.44 125 PRO A CA 1
ATOM 1013 C C . PRO A 1 125 ? 9.57 5.637 -1.808 1 94.44 125 PRO A C 1
ATOM 1015 O O . PRO A 1 125 ? 8.453 5.387 -1.337 1 94.44 125 PRO A O 1
ATOM 1018 N N . VAL A 1 126 ? 9.883 5.406 -3.053 1 93.19 126 VAL A N 1
ATOM 1019 C CA . VAL A 1 126 ? 9.039 4.578 -3.906 1 93.19 126 VAL A CA 1
ATOM 1020 C C . VAL A 1 126 ? 9.445 3.111 -3.773 1 93.19 126 VAL A C 1
ATOM 1022 O O . VAL A 1 126 ? 10.586 2.748 -4.07 1 93.19 126 VAL A O 1
ATOM 1025 N N . TRP A 1 127 ? 8.57 2.303 -3.221 1 93.62 127 TRP A N 1
ATOM 1026 C CA . TRP A 1 127 ? 8.773 0.864 -3.105 1 93.62 127 TRP A CA 1
ATOM 1027 C C . TRP A 1 127 ? 7.828 0.101 -4.023 1 93.62 127 TRP A C 1
ATOM 1029 O O . TRP A 1 127 ? 6.609 0.167 -3.859 1 93.62 127 TRP A O 1
ATOM 1039 N N . ASN A 1 128 ? 8.469 -0.568 -5.016 1 92.69 128 ASN A N 1
ATOM 1040 C CA . ASN A 1 128 ? 7.656 -1.358 -5.934 1 92.69 128 ASN A CA 1
ATOM 1041 C C . ASN A 1 128 ? 6.547 -0.52 -6.562 1 92.69 128 ASN A C 1
ATOM 1043 O O . ASN A 1 128 ? 5.379 -0.907 -6.531 1 92.69 128 ASN A O 1
ATOM 1047 N N . PHE A 1 129 ? 6.879 0.662 -7.027 1 91 129 PHE A N 1
ATOM 1048 C CA . PHE A 1 129 ? 6.074 1.594 -7.805 1 91 129 PHE A CA 1
ATOM 1049 C C . PHE A 1 129 ? 5.027 2.271 -6.926 1 91 129 PHE A C 1
ATOM 1051 O O . PHE A 1 129 ? 4.223 3.07 -7.41 1 91 129 PHE A O 1
ATOM 1058 N N . SER A 1 130 ? 5.004 2.02 -5.676 1 94 130 SER A N 1
ATOM 1059 C CA . SER A 1 130 ? 4.031 2.572 -4.742 1 94 130 SER A CA 1
ATOM 1060 C C . SER A 1 130 ? 4.691 2.982 -3.43 1 94 130 SER A C 1
ATOM 1062 O O . SER A 1 130 ? 5.918 3.068 -3.348 1 94 130 SER A O 1
ATOM 1064 N N . VAL A 1 131 ? 3.854 3.344 -2.457 1 96.56 131 VAL A N 1
ATOM 1065 C CA . VAL A 1 131 ? 4.344 3.713 -1.133 1 96.56 131 VAL A CA 1
ATOM 1066 C C . VAL A 1 131 ? 4.777 2.463 -0.373 1 96.56 131 VAL A C 1
ATOM 1068 O O . VAL A 1 131 ? 4.285 1.363 -0.641 1 96.56 131 VAL A O 1
ATOM 1071 N N . PRO A 1 132 ? 5.75 2.613 0.558 1 97.31 132 PRO A N 1
ATOM 1072 C CA . PRO A 1 132 ? 6.062 1.48 1.433 1 97.31 132 PRO A CA 1
ATOM 1073 C C . PRO A 1 132 ? 4.844 0.978 2.205 1 97.31 132 PRO A C 1
ATOM 1075 O O . PRO A 1 132 ? 3.961 1.766 2.555 1 97.31 132 PRO A O 1
ATOM 1078 N N . TYR A 1 133 ? 4.824 -0.302 2.574 1 97.94 133 TYR A N 1
ATOM 1079 C CA . TYR A 1 133 ? 3.662 -0.912 3.211 1 97.94 133 TYR A CA 1
ATOM 1080 C C . TYR A 1 133 ? 3.354 -0.239 4.543 1 97.94 133 TYR A C 1
ATOM 1082 O O . TYR A 1 133 ? 2.191 -0.15 4.945 1 97.94 133 TYR A O 1
ATOM 1090 N N . ALA A 1 134 ? 4.383 0.271 5.25 1 98 134 ALA A N 1
ATOM 1091 C CA . ALA A 1 134 ? 4.18 0.891 6.559 1 98 134 ALA A CA 1
ATOM 1092 C C . ALA A 1 134 ? 3.373 2.18 6.434 1 98 134 ALA A C 1
ATOM 1094 O O . ALA A 1 134 ? 2.568 2.5 7.312 1 98 134 ALA A O 1
ATOM 1095 N N . LEU A 1 135 ? 3.645 2.951 5.363 1 98.44 135 LEU A N 1
ATOM 1096 C CA . LEU A 1 135 ? 2.842 4.148 5.133 1 98.44 135 LEU A CA 1
ATOM 1097 C C . LEU A 1 135 ? 1.396 3.777 4.816 1 98.44 135 LEU A C 1
ATOM 1099 O O . LEU A 1 135 ? 0.467 4.441 5.281 1 98.44 135 LEU A O 1
ATOM 1103 N N . LYS A 1 136 ? 1.188 2.697 4.008 1 98.25 136 LYS A N 1
ATOM 1104 C CA . LYS A 1 136 ? -0.165 2.232 3.721 1 98.25 136 LYS A CA 1
ATOM 1105 C C . LYS A 1 136 ? -0.86 1.743 4.988 1 98.25 136 LYS A C 1
ATOM 1107 O O . LYS A 1 136 ? -2.072 1.908 5.141 1 98.25 136 LYS A O 1
ATOM 1112 N N . GLN A 1 137 ? -0.091 1.146 5.867 1 98.19 137 GLN A N 1
ATOM 1113 C CA . GLN A 1 137 ? -0.644 0.719 7.148 1 98.19 137 GLN A CA 1
ATOM 1114 C C . GLN A 1 137 ? -1.146 1.912 7.953 1 98.19 137 GLN A C 1
ATOM 1116 O O . GLN A 1 137 ? -2.24 1.867 8.523 1 98.19 137 GLN A O 1
ATOM 1121 N N . TYR A 1 138 ? -0.36 2.98 8.047 1 98.56 138 TYR A N 1
ATOM 1122 C CA . TYR A 1 138 ? -0.784 4.219 8.695 1 98.56 138 TYR A CA 1
ATOM 1123 C C . TYR A 1 138 ? -2.094 4.723 8.102 1 98.56 138 TYR A C 1
ATOM 1125 O O . TYR A 1 138 ? -3.035 5.035 8.828 1 98.56 138 TYR A O 1
ATOM 1133 N N . ILE A 1 139 ? -2.143 4.77 6.77 1 98.44 139 ILE A N 1
ATOM 1134 C CA . ILE A 1 139 ? -3.307 5.27 6.043 1 98.44 139 ILE A CA 1
ATOM 1135 C C . ILE A 1 139 ? -4.527 4.41 6.375 1 98.44 139 ILE A C 1
ATOM 1137 O O . ILE A 1 139 ? -5.602 4.934 6.664 1 98.44 139 ILE A O 1
ATOM 1141 N N . ASP A 1 140 ? -4.34 3.082 6.367 1 97.38 140 ASP A N 1
ATOM 1142 C CA . ASP A 1 140 ? -5.453 2.17 6.617 1 97.38 140 ASP A CA 1
ATOM 1143 C C . ASP A 1 140 ? -5.945 2.283 8.055 1 97.38 140 ASP A C 1
ATOM 1145 O O . ASP A 1 140 ? -7.102 1.981 8.352 1 97.38 140 ASP A O 1
ATOM 1149 N N . CYS A 1 141 ? -5.082 2.744 8.953 1 97.38 141 CYS A N 1
ATOM 1150 C CA . CYS A 1 141 ? -5.461 2.945 10.344 1 97.38 141 CYS A CA 1
ATOM 1151 C C . CYS A 1 141 ? -6.266 4.23 10.508 1 97.38 141 CYS A C 1
ATOM 1153 O O . CYS A 1 141 ? -7.312 4.234 11.164 1 97.38 141 CYS A O 1
ATOM 1155 N N . VAL A 1 142 ? -5.863 5.305 9.867 1 97.44 142 VAL A N 1
ATOM 1156 C CA . VAL A 1 142 ? -6.359 6.609 10.289 1 97.44 142 VAL A CA 1
ATOM 1157 C C . VAL A 1 142 ? -7.469 7.07 9.352 1 97.44 142 VAL A C 1
ATOM 1159 O O . VAL A 1 142 ? -8.359 7.824 9.75 1 97.44 142 VAL A O 1
ATOM 1162 N N . VAL A 1 143 ? -7.395 6.684 8.047 1 96.44 143 VAL A N 1
ATOM 1163 C CA . VAL A 1 143 ? -8.391 7.152 7.086 1 96.44 143 VAL A CA 1
ATOM 1164 C C . VAL A 1 143 ? -9.641 6.281 7.168 1 96.44 143 VAL A C 1
ATOM 1166 O O . VAL A 1 143 ? -9.727 5.246 6.496 1 96.44 143 VAL A O 1
ATOM 1169 N N . GLN A 1 144 ? -10.531 6.707 7.949 1 92.75 144 GLN A N 1
ATOM 1170 C CA . GLN A 1 144 ? -11.789 6.004 8.188 1 92.75 144 GLN A CA 1
ATOM 1171 C C . GLN A 1 144 ? -12.945 6.984 8.328 1 92.75 144 GLN A C 1
ATOM 1173 O O . GLN A 1 144 ? -12.781 8.078 8.875 1 92.75 144 GLN A O 1
ATOM 1178 N N . VAL A 1 145 ? -14.062 6.523 7.887 1 89.81 145 VAL A N 1
ATOM 1179 C CA . VAL A 1 145 ? -15.281 7.316 7.996 1 89.81 145 VAL A CA 1
ATOM 1180 C C . VAL A 1 145 ? -15.602 7.574 9.469 1 89.81 145 VAL A C 1
ATOM 1182 O O . VAL A 1 145 ? -15.5 6.664 10.297 1 89.81 145 VAL A O 1
ATOM 1185 N N . GLY A 1 146 ? -15.914 8.789 9.75 1 89.12 146 GLY A N 1
ATOM 1186 C CA . GLY A 1 146 ? -16.25 9.156 11.117 1 89.12 146 GLY A CA 1
ATOM 1187 C C . GLY A 1 146 ? -15.039 9.453 11.977 1 89.12 146 GLY A C 1
ATOM 1188 O O . GLY A 1 146 ? -15.172 9.984 13.078 1 89.12 146 GLY A O 1
ATOM 1189 N N . LEU A 1 147 ? -13.875 9.102 11.469 1 93 147 LEU A N 1
ATOM 1190 C CA . LEU A 1 147 ? -12.641 9.344 12.203 1 93 147 LEU A CA 1
ATOM 1191 C C . LEU A 1 147 ? -11.883 10.531 11.609 1 93 147 LEU A C 1
ATOM 1193 O O . LEU A 1 147 ? -11.648 11.531 12.297 1 93 147 LEU A O 1
ATOM 1197 N N . THR A 1 148 ? -11.578 10.484 10.297 1 96.19 148 THR A N 1
ATOM 1198 C CA . THR A 1 148 ? -10.812 11.578 9.711 1 96.19 148 THR A CA 1
ATOM 1199 C C . THR A 1 148 ? -11.609 12.258 8.602 1 96.19 148 THR A C 1
ATOM 1201 O O . THR A 1 148 ? -11.156 13.234 8.008 1 96.19 148 THR A O 1
ATOM 1204 N N . PHE A 1 149 ? -12.836 11.82 8.359 1 93.44 149 PHE A N 1
ATOM 1205 C CA . PHE A 1 149 ? -13.797 12.484 7.48 1 93.44 149 PHE A CA 1
ATOM 1206 C C . PHE A 1 149 ? -15.219 12.07 7.816 1 93.44 149 PHE A C 1
ATOM 1208 O O . PHE A 1 149 ? -15.438 11.07 8.508 1 93.44 149 PHE A O 1
ATOM 1215 N N . HIS A 1 150 ? -16.219 12.805 7.359 1 89.56 150 HIS A N 1
ATOM 1216 C CA . HIS A 1 150 ? -17.625 12.562 7.641 1 89.56 150 HIS A CA 1
ATOM 1217 C C . HIS A 1 150 ? -18.172 11.43 6.777 1 89.56 150 HIS A C 1
ATOM 1219 O O . HIS A 1 150 ? -17.781 11.281 5.617 1 89.56 150 HIS A O 1
ATOM 1225 N N . ASP A 1 151 ? -19.062 10.711 7.398 1 79.94 151 ASP A N 1
ATOM 1226 C CA . ASP A 1 151 ? -19.844 9.758 6.613 1 79.94 151 ASP A CA 1
ATOM 1227 C C . ASP A 1 151 ? -20.875 10.469 5.754 1 79.94 151 ASP A C 1
ATOM 1229 O O . ASP A 1 151 ? -21.141 11.656 5.941 1 79.94 151 ASP A O 1
ATOM 1233 N N . LYS A 1 152 ? -21.297 9.641 4.781 1 74.62 152 LYS A N 1
ATOM 1234 C CA . LYS A 1 152 ? -22.453 10.141 4.043 1 74.62 152 LYS A CA 1
ATOM 1235 C C . LYS A 1 152 ? -23.625 10.414 4.977 1 74.62 152 LYS A C 1
ATOM 1237 O O . LYS A 1 152 ? -23.844 9.664 5.93 1 74.62 152 LYS A O 1
ATOM 1242 N N . ASP A 1 153 ? -23.969 11.609 4.977 1 67.94 153 ASP A N 1
ATOM 1243 C CA . ASP A 1 153 ? -25.125 11.961 5.801 1 67.94 153 ASP A CA 1
ATOM 1244 C C . ASP A 1 153 ? -26.188 12.68 4.98 1 67.94 153 ASP A C 1
ATOM 1246 O O . ASP A 1 153 ? -26.156 12.656 3.748 1 67.94 153 ASP A O 1
ATOM 1250 N N . GLU A 1 154 ? -27.141 12.969 5.73 1 62.25 154 GLU A N 1
ATOM 1251 C CA . GLU A 1 154 ? -28.297 13.633 5.113 1 62.25 154 GLU A CA 1
ATOM 1252 C C . GLU A 1 154 ? -27.844 14.836 4.285 1 62.25 154 GLU A C 1
ATOM 1254 O O . GLU A 1 154 ? -28.5 15.203 3.311 1 62.25 154 GLU A O 1
ATOM 1259 N N . GLU A 1 155 ? -26.734 15.32 4.668 1 63.09 155 GLU A N 1
ATOM 1260 C CA . GLU A 1 155 ? -26.266 16.547 4.035 1 63.09 155 GLU A CA 1
ATOM 1261 C C . GLU A 1 155 ? -25.484 16.25 2.758 1 63.09 155 GLU A C 1
ATOM 1263 O O . GLU A 1 155 ? -25.266 17.141 1.932 1 63.09 155 GLU A O 1
ATOM 1268 N N . GLY A 1 156 ? -25.188 15.023 2.584 1 68.25 156 GLY A N 1
ATOM 1269 C CA . GLY A 1 156 ? -24.469 14.75 1.348 1 68.25 156 GLY A CA 1
ATOM 1270 C C . GLY A 1 156 ? -23.453 13.633 1.479 1 68.25 156 GLY A C 1
ATOM 1271 O O . GLY A 1 156 ? -23.438 12.906 2.473 1 68.25 156 GLY A O 1
ATOM 1272 N N . PRO A 1 157 ? -22.688 13.406 0.408 1 75.69 157 PRO A N 1
ATOM 1273 C CA . PRO A 1 157 ? -21.641 12.375 0.389 1 75.69 157 PRO A CA 1
ATOM 1274 C C . PRO A 1 157 ? -20.562 12.609 1.441 1 75.69 157 PRO A C 1
ATOM 1276 O O . PRO A 1 157 ? -20.547 13.664 2.086 1 75.69 157 PRO A O 1
ATOM 1279 N N . SER A 1 158 ? -19.828 11.633 1.715 1 84.12 158 SER A N 1
ATOM 1280 C CA . SER A 1 158 ? -18.688 11.797 2.609 1 84.12 158 SER A CA 1
ATOM 1281 C C . SER A 1 158 ? -17.891 13.047 2.27 1 84.12 158 SER A C 1
ATOM 1283 O O . SER A 1 158 ? -17.766 13.406 1.098 1 84.12 158 SER A O 1
ATOM 1285 N N . ARG A 1 159 ? -17.531 13.828 3.279 1 89.12 159 ARG A N 1
ATOM 1286 C CA . ARG A 1 159 ? -16.797 15.07 3.109 1 89.12 159 ARG A CA 1
ATOM 1287 C C . ARG A 1 159 ? -15.773 15.258 4.23 1 89.12 159 ARG A C 1
ATOM 1289 O O . ARG A 1 159 ? -15.961 14.742 5.332 1 89.12 159 ARG A O 1
ATOM 1296 N N . PRO A 1 160 ? -14.781 16.016 3.928 1 92.94 160 PRO A N 1
ATOM 1297 C CA . PRO A 1 160 ? -13.773 16.266 4.965 1 92.94 160 PRO A CA 1
ATOM 1298 C C . PRO A 1 160 ? -14.266 17.203 6.055 1 92.94 160 PRO A C 1
ATOM 1300 O O . PRO A 1 160 ? -15.266 17.906 5.867 1 92.94 160 PRO A O 1
ATOM 1303 N N . TYR A 1 161 ? -13.664 17.141 7.223 1 93.31 161 TYR A N 1
ATOM 1304 C CA . TYR A 1 161 ? -14 18.016 8.336 1 93.31 161 TYR A CA 1
ATOM 1305 C C . TYR A 1 161 ? -13.555 19.453 8.055 1 93.31 161 TYR A C 1
ATOM 1307 O O . TYR A 1 161 ? -14.102 20.406 8.617 1 93.31 161 TYR A O 1
ATOM 1315 N N . PHE A 1 162 ? -12.562 19.688 7.281 1 93.06 162 PHE A N 1
ATOM 1316 C CA . PHE A 1 162 ? -12.023 20.938 6.797 1 93.06 162 PHE A CA 1
ATOM 1317 C C . PHE A 1 162 ? -11.523 20.812 5.363 1 93.06 162 PHE A C 1
ATOM 1319 O O . PHE A 1 162 ? -11.492 19.703 4.812 1 93.06 162 PHE A O 1
ATOM 1326 N N . GLN A 1 163 ? -11.203 21.922 4.742 1 93.25 163 GLN A N 1
ATOM 1327 C CA . GLN A 1 163 ? -10.656 21.906 3.391 1 93.25 163 GLN A CA 1
ATOM 1328 C C . GLN A 1 163 ? -9.531 22.938 3.238 1 93.25 163 GLN A C 1
ATOM 1330 O O . GLN A 1 163 ? -9.336 23.781 4.109 1 93.25 163 GLN A O 1
ATOM 1335 N N . GLY A 1 164 ? -8.711 22.688 2.254 1 94.12 164 GLY A N 1
ATOM 1336 C CA . GLY A 1 164 ? -7.77 23.719 1.825 1 94.12 164 GLY A CA 1
ATOM 1337 C C . GLY A 1 164 ? -6.41 23.594 2.486 1 94.12 164 GLY A C 1
ATOM 1338 O O . GLY A 1 164 ? -5.531 24.438 2.273 1 94.12 164 GLY A O 1
ATOM 1339 N N . ARG A 1 165 ? -6.152 22.609 3.289 1 95.81 165 ARG A N 1
ATOM 1340 C CA . ARG A 1 165 ? -4.852 22.469 3.938 1 95.81 165 ARG A CA 1
ATOM 1341 C C . ARG A 1 165 ? -3.85 21.781 3.021 1 95.81 165 ARG A C 1
ATOM 1343 O O . ARG A 1 165 ? -4.215 20.875 2.266 1 95.81 165 ARG A O 1
ATOM 1350 N N . PRO A 1 166 ? -2.609 22.203 3.064 1 97.5 166 PRO A N 1
ATOM 1351 C CA . PRO A 1 166 ? -1.608 21.688 2.127 1 97.5 166 PRO A CA 1
ATOM 1352 C C . PRO A 1 166 ? -1.101 20.297 2.51 1 97.5 166 PRO A C 1
ATOM 1354 O O . PRO A 1 166 ? -0.962 19.984 3.697 1 97.5 166 PRO A O 1
ATOM 1357 N N . LEU A 1 167 ? -0.892 19.5 1.505 1 98.44 167 LEU A N 1
ATOM 1358 C CA . LEU A 1 167 ? -0.146 18.25 1.536 1 98.44 167 LEU A CA 1
ATOM 1359 C C . LEU A 1 167 ? 1.12 18.359 0.693 1 98.44 167 LEU A C 1
ATOM 1361 O O . LEU A 1 167 ? 1.055 18.656 -0.5 1 98.44 167 LEU A O 1
ATOM 1365 N N . ILE A 1 168 ? 2.244 18.172 1.273 1 98.44 168 ILE A N 1
ATOM 1366 C CA . ILE A 1 168 ? 3.508 18.141 0.545 1 98.44 168 ILE A CA 1
ATOM 1367 C C . ILE A 1 168 ? 4.09 16.734 0.59 1 98.44 168 ILE A C 1
ATOM 1369 O O . ILE A 1 168 ? 4.375 16.203 1.668 1 98.44 168 ILE A O 1
ATOM 1373 N N . VAL A 1 169 ? 4.266 16.141 -0.596 1 98.19 169 VAL A N 1
ATOM 1374 C CA . VAL A 1 169 ? 4.82 14.797 -0.698 1 98.19 169 VAL A CA 1
ATOM 1375 C C . VAL A 1 169 ? 6.242 14.867 -1.256 1 98.19 169 VAL A C 1
ATOM 1377 O O . VAL A 1 169 ? 6.449 15.32 -2.383 1 98.19 169 VAL A O 1
ATOM 1380 N N . ILE A 1 170 ? 7.172 14.453 -0.458 1 97.62 170 ILE A N 1
ATOM 1381 C CA . ILE A 1 170 ? 8.57 14.344 -0.865 1 97.62 170 ILE A CA 1
ATOM 1382 C C . ILE A 1 170 ? 8.93 12.875 -1.078 1 97.62 170 ILE A C 1
ATOM 1384 O O . ILE A 1 170 ? 9.031 12.109 -0.118 1 97.62 170 ILE A O 1
ATOM 1388 N N . SER A 1 171 ? 9.102 12.492 -2.324 1 95.5 171 SER A N 1
ATOM 1389 C CA . SER A 1 171 ? 9.352 11.086 -2.648 1 95.5 171 SER A CA 1
ATOM 1390 C C . SER A 1 171 ? 10.695 10.914 -3.346 1 95.5 171 SER A C 1
ATOM 1392 O O . SER A 1 171 ? 11.195 11.844 -3.977 1 95.5 171 SER A O 1
ATOM 1394 N N . SER A 1 172 ? 11.273 9.773 -3.166 1 94.06 172 SER A N 1
ATOM 1395 C CA . SER A 1 172 ? 12.547 9.445 -3.805 1 94.06 172 SER A CA 1
ATOM 1396 C C . SER A 1 172 ? 12.461 8.117 -4.551 1 94.06 172 SER A C 1
ATOM 1398 O O . SER A 1 172 ? 11.773 7.195 -4.117 1 94.06 172 SER A O 1
ATOM 1400 N N . SER A 1 173 ? 13.148 8.047 -5.656 1 90.69 173 SER A N 1
ATOM 1401 C CA . SER A 1 173 ? 13.234 6.824 -6.445 1 90.69 173 SER A CA 1
ATOM 1402 C C . SER A 1 173 ? 14.617 6.664 -7.066 1 90.69 173 SER A C 1
ATOM 1404 O O . SER A 1 173 ? 15.305 7.652 -7.34 1 90.69 173 SER A O 1
ATOM 1406 N N . GLY A 1 174 ? 15.008 5.398 -7.207 1 85.31 174 GLY A N 1
ATOM 1407 C CA . GLY A 1 174 ? 16.266 5.125 -7.887 1 85.31 174 GLY A CA 1
ATOM 1408 C C . GLY A 1 174 ? 16.234 5.445 -9.367 1 85.31 174 GLY A C 1
ATOM 1409 O O . GLY A 1 174 ? 17.203 5.949 -9.93 1 85.31 174 GLY A O 1
ATOM 1410 N N . GLY A 1 175 ? 15.094 5.07 -9.969 1 81.56 175 GLY A N 1
ATOM 1411 C CA . GLY A 1 175 ? 14.93 5.312 -11.391 1 81.56 175 GLY A CA 1
ATOM 1412 C C . GLY A 1 175 ? 14.203 6.609 -11.695 1 81.56 175 GLY A C 1
ATOM 1413 O O . GLY A 1 175 ? 14.039 7.453 -10.812 1 81.56 175 GLY A O 1
ATOM 1414 N N . LYS A 1 176 ? 13.992 6.766 -13.016 1 76.25 176 LYS A N 1
ATOM 1415 C CA . LYS A 1 176 ? 13.227 7.93 -13.438 1 76.25 176 LYS A CA 1
ATOM 1416 C C . LYS A 1 176 ? 11.734 7.75 -13.148 1 76.25 176 LYS A C 1
ATOM 1418 O O . LYS A 1 176 ? 11.266 6.621 -12.992 1 76.25 176 LYS A O 1
ATOM 1423 N N . ALA A 1 177 ? 11.164 8.836 -13.062 1 67.19 177 ALA A N 1
ATOM 1424 C CA . ALA A 1 177 ? 9.727 8.805 -12.828 1 67.19 177 ALA A CA 1
ATOM 1425 C C . ALA A 1 177 ? 9.008 8 -13.906 1 67.19 177 ALA A C 1
ATOM 1427 O O . ALA A 1 177 ? 9.312 8.141 -15.094 1 67.19 177 ALA A O 1
ATOM 1428 N N . PRO A 1 178 ? 8.211 7.066 -13.352 1 68.25 178 PRO A N 1
ATOM 1429 C CA . PRO A 1 178 ? 7.375 6.406 -14.359 1 68.25 178 PRO A CA 1
ATOM 1430 C C . PRO A 1 178 ? 6.371 7.359 -15.008 1 68.25 178 PRO A C 1
ATOM 1432 O O . PRO A 1 178 ? 6.168 8.477 -14.523 1 68.25 178 PRO A O 1
ATOM 1435 N N . PRO A 1 179 ? 5.891 6.914 -16.141 1 68.38 179 PRO A N 1
ATOM 1436 C CA . PRO A 1 179 ? 4.758 7.688 -16.656 1 68.38 179 PRO A CA 1
ATOM 1437 C C . PRO A 1 179 ? 3.658 7.879 -15.625 1 68.38 179 PRO A C 1
ATOM 1439 O O . PRO A 1 179 ? 3.527 7.074 -14.695 1 68.38 179 PRO A O 1
ATOM 1442 N N . ALA A 1 180 ? 2.994 8.961 -15.812 1 63.62 180 ALA A N 1
ATOM 1443 C CA . ALA A 1 180 ? 1.981 9.375 -14.844 1 63.62 180 ALA A CA 1
ATOM 1444 C C . ALA A 1 180 ? 1.015 8.234 -14.539 1 63.62 180 ALA A C 1
ATOM 1446 O O . ALA A 1 180 ? 0.602 8.055 -13.391 1 63.62 180 ALA A O 1
ATOM 1447 N N . HIS A 1 181 ? 0.758 7.457 -15.547 1 67.94 181 HIS A N 1
ATOM 1448 C CA . HIS A 1 181 ? -0.225 6.391 -15.383 1 67.94 181 HIS A CA 1
ATOM 1449 C C . HIS A 1 181 ? 0.367 5.203 -14.633 1 67.94 181 HIS A C 1
ATOM 1451 O O . HIS A 1 181 ? -0.357 4.281 -14.25 1 67.94 181 HIS A O 1
ATOM 1457 N N . GLU A 1 182 ? 1.651 5.398 -14.281 1 74.88 182 GLU A N 1
ATOM 1458 C CA . GLU A 1 182 ? 2.316 4.316 -13.555 1 74.88 182 GLU A CA 1
ATOM 1459 C C . GLU A 1 182 ? 2.871 4.805 -12.219 1 74.88 182 GLU A C 1
ATOM 1461 O O . GLU A 1 182 ? 3.717 4.145 -11.617 1 74.88 182 GLU A O 1
ATOM 1466 N N . ASP A 1 183 ? 2.4 6.027 -11.961 1 81.5 183 ASP A N 1
ATOM 1467 C CA . ASP A 1 183 ? 2.768 6.582 -10.664 1 81.5 183 ASP A CA 1
ATOM 1468 C C . ASP A 1 183 ? 1.715 6.25 -9.609 1 81.5 183 ASP A C 1
ATOM 1470 O O . ASP A 1 183 ? 0.61 6.797 -9.633 1 81.5 183 ASP A O 1
ATOM 1474 N N . TYR A 1 184 ? 2.055 5.43 -8.672 1 88.06 184 TYR A N 1
ATOM 1475 C CA . TYR A 1 184 ? 1.095 5 -7.664 1 88.06 184 TYR A CA 1
ATOM 1476 C C . TYR A 1 184 ? 1.419 5.609 -6.305 1 88.06 184 TYR A C 1
ATOM 1478 O O . TYR A 1 184 ? 1.034 5.07 -5.266 1 88.06 184 TYR A O 1
ATOM 1486 N N . VAL A 1 185 ? 2.201 6.715 -6.348 1 93.5 185 VAL A N 1
ATOM 1487 C CA . VAL A 1 185 ? 2.572 7.336 -5.082 1 93.5 185 VAL A CA 1
ATOM 1488 C C . VAL A 1 185 ? 1.833 8.664 -4.914 1 93.5 185 VAL A C 1
ATOM 1490 O O . VAL A 1 185 ? 0.889 8.758 -4.129 1 93.5 185 VAL A O 1
ATOM 1493 N N . PHE A 1 186 ? 2.15 9.625 -5.75 1 93.81 186 PHE A N 1
ATOM 1494 C CA . PHE A 1 186 ? 1.646 10.969 -5.527 1 93.81 186 PHE A CA 1
ATOM 1495 C C . PHE A 1 186 ? 0.15 11.047 -5.812 1 93.81 186 PHE A C 1
ATOM 1497 O O . PHE A 1 186 ? -0.618 11.57 -5.004 1 93.81 186 PHE A O 1
ATOM 1504 N N . PRO A 1 187 ? -0.322 10.492 -6.957 1 91.94 187 PRO A N 1
ATOM 1505 C CA . PRO A 1 187 ? -1.767 10.562 -7.191 1 91.94 187 PRO A CA 1
ATOM 1506 C C . PRO A 1 187 ? -2.574 9.844 -6.109 1 91.94 187 PRO A C 1
ATOM 1508 O O . PRO A 1 187 ? -3.637 10.328 -5.707 1 91.94 187 PRO A O 1
ATOM 1511 N N . PHE A 1 188 ? -2.055 8.789 -5.684 1 93.69 188 PHE A N 1
ATOM 1512 C CA . PHE A 1 188 ? -2.719 8.031 -4.633 1 93.69 188 PHE A CA 1
ATOM 1513 C C . PHE A 1 188 ? -2.775 8.836 -3.338 1 93.69 188 PHE A C 1
ATOM 1515 O O . PHE A 1 188 ? -3.852 9.031 -2.768 1 93.69 188 PHE A O 1
ATOM 1522 N N . LEU A 1 189 ? -1.641 9.375 -2.883 1 96.88 189 LEU A N 1
ATOM 1523 C CA . LEU A 1 189 ? -1.569 10.133 -1.637 1 96.88 189 LEU A CA 1
ATOM 1524 C C . LEU A 1 189 ? -2.408 11.398 -1.723 1 96.88 189 LEU A C 1
ATOM 1526 O O . LEU A 1 189 ? -3.094 11.766 -0.764 1 96.88 189 LEU A O 1
ATOM 1530 N N . SER A 1 190 ? -2.334 12.062 -2.879 1 95.88 190 SER A N 1
ATOM 1531 C CA . SER A 1 190 ? -3.125 13.273 -3.076 1 95.88 190 SER A CA 1
ATOM 1532 C C . SER A 1 190 ? -4.617 12.992 -2.93 1 95.88 190 SER A C 1
ATOM 1534 O O . SER A 1 190 ? -5.336 13.75 -2.275 1 95.88 190 SER A O 1
ATOM 1536 N N . ARG A 1 191 ? -5.035 11.883 -3.445 1 93.44 191 ARG A N 1
ATOM 1537 C CA . ARG A 1 191 ? -6.453 11.531 -3.422 1 93.44 191 ARG A CA 1
ATOM 1538 C C . ARG A 1 191 ? -6.91 11.188 -2.008 1 93.44 191 ARG A C 1
ATOM 1540 O O . ARG A 1 191 ? -7.914 11.711 -1.527 1 93.44 191 ARG A O 1
ATOM 1547 N N . ILE A 1 192 ? -6.203 10.352 -1.364 1 94.88 192 ILE A N 1
ATOM 1548 C CA . ILE A 1 192 ? -6.621 9.828 -0.07 1 94.88 192 ILE A CA 1
ATOM 1549 C C . ILE A 1 192 ? -6.625 10.945 0.966 1 94.88 192 ILE A C 1
ATOM 1551 O O . ILE A 1 192 ? -7.562 11.07 1.758 1 94.88 192 ILE A O 1
ATOM 1555 N N . PHE A 1 193 ? -5.641 11.82 0.959 1 97.69 193 PHE A N 1
ATOM 1556 C CA . PHE A 1 193 ? -5.562 12.852 1.994 1 97.69 193 PHE A CA 1
ATOM 1557 C C . PHE A 1 193 ? -6.469 14.023 1.66 1 97.69 193 PHE A C 1
ATOM 1559 O O . PHE A 1 193 ? -6.848 14.797 2.545 1 97.69 193 PHE A O 1
ATOM 1566 N N . ALA A 1 194 ? -6.812 14.164 0.36 1 96.38 194 ALA A N 1
ATOM 1567 C CA . ALA A 1 194 ? -7.836 15.148 0.008 1 96.38 194 ALA A CA 1
ATOM 1568 C C . ALA A 1 194 ? -9.172 14.797 0.659 1 96.38 194 ALA A C 1
ATOM 1570 O O . ALA A 1 194 ? -9.93 15.688 1.042 1 96.38 194 ALA A O 1
ATOM 1571 N N . MET A 1 195 ? -9.406 13.523 0.816 1 93.81 195 MET A N 1
ATOM 1572 C CA . MET A 1 195 ? -10.625 13.062 1.479 1 93.81 195 MET A CA 1
ATOM 1573 C C . MET A 1 195 ? -10.648 13.5 2.939 1 93.81 195 MET A C 1
ATOM 1575 O O . MET A 1 195 ? -11.719 13.609 3.541 1 93.81 195 MET A O 1
ATOM 1579 N N . CYS A 1 196 ? -9.445 13.781 3.441 1 97.12 196 CYS A N 1
ATOM 1580 C CA . CYS A 1 196 ? -9.328 14.172 4.844 1 97.12 196 CYS A CA 1
ATOM 1581 C C . CYS A 1 196 ? -9.141 15.68 4.977 1 97.12 196 CYS A C 1
ATOM 1583 O O . CYS A 1 196 ? -8.914 16.188 6.074 1 97.12 196 CYS A O 1
ATOM 1585 N N . GLY A 1 197 ? -9.172 16.422 3.846 1 96.81 197 GLY A N 1
ATOM 1586 C CA . GLY A 1 197 ? -9.156 17.875 3.9 1 96.81 197 GLY A CA 1
ATOM 1587 C C . GLY A 1 197 ? -7.832 18.469 3.463 1 96.81 197 GLY A C 1
ATOM 1588 O O . GLY A 1 197 ? -7.703 19.703 3.369 1 96.81 197 GLY A O 1
ATOM 1589 N N . PHE A 1 198 ? -6.84 17.625 3.225 1 97.69 198 PHE A N 1
ATOM 1590 C CA . PHE A 1 198 ? -5.555 18.078 2.713 1 97.69 198 PHE A CA 1
ATOM 1591 C C . PHE A 1 198 ? -5.543 18.062 1.188 1 97.69 198 PHE A C 1
ATOM 1593 O O . PHE A 1 198 ? -4.852 17.25 0.574 1 97.69 198 PHE A O 1
ATOM 1600 N N . ASP A 1 199 ? -6.242 19.078 0.589 1 96.94 199 ASP A N 1
ATOM 1601 C CA . ASP A 1 199 ? -6.559 19 -0.834 1 96.94 199 ASP A CA 1
ATOM 1602 C C . ASP A 1 199 ? -5.703 19.984 -1.639 1 96.94 199 ASP A C 1
ATOM 1604 O O . ASP A 1 199 ? -5.887 20.125 -2.85 1 96.94 199 ASP A O 1
ATOM 1608 N N . ASP A 1 200 ? -4.77 20.703 -1.018 1 97.38 200 ASP A N 1
ATOM 1609 C CA . ASP A 1 200 ? -3.74 21.484 -1.697 1 97.38 200 ASP A CA 1
ATOM 1610 C C . ASP A 1 200 ? -2.426 20.719 -1.779 1 97.38 200 ASP A C 1
ATOM 1612 O O . ASP A 1 200 ? -1.497 20.969 -1.014 1 97.38 200 ASP A O 1
ATOM 1616 N N . ALA A 1 201 ? -2.354 19.828 -2.799 1 97.88 201 ALA A N 1
ATOM 1617 C CA . ALA A 1 201 ? -1.268 18.844 -2.846 1 97.88 201 ALA A CA 1
ATOM 1618 C C . ALA A 1 201 ? -0.102 19.359 -3.682 1 97.88 201 ALA A C 1
ATOM 1620 O O . ALA A 1 201 ? -0.306 19.953 -4.75 1 97.88 201 ALA A O 1
ATOM 1621 N N . HIS A 1 202 ? 1.088 19.156 -3.176 1 97.88 202 HIS A N 1
ATOM 1622 C CA . HIS A 1 202 ? 2.332 19.531 -3.842 1 97.88 202 HIS A CA 1
ATOM 1623 C C . HIS A 1 202 ? 3.316 18.359 -3.855 1 97.88 202 HIS A C 1
ATOM 1625 O O . HIS A 1 202 ? 3.42 17.625 -2.875 1 97.88 202 HIS A O 1
ATOM 1631 N N . ARG A 1 203 ? 4.043 18.297 -4.941 1 96.19 203 ARG A N 1
ATOM 1632 C CA . ARG A 1 203 ? 4.953 17.172 -5.141 1 96.19 203 ARG A CA 1
ATOM 1633 C C . ARG A 1 203 ? 6.402 17.641 -5.203 1 96.19 203 ARG A C 1
ATOM 1635 O O . ARG A 1 203 ? 6.711 18.625 -5.883 1 96.19 203 ARG A O 1
ATOM 1642 N N . VAL A 1 204 ? 7.266 17.016 -4.453 1 96.31 204 VAL A N 1
ATOM 1643 C CA . VAL A 1 204 ? 8.711 17.078 -4.617 1 96.31 204 VAL A CA 1
ATOM 1644 C C . VAL A 1 204 ? 9.258 15.68 -4.926 1 96.31 204 VAL A C 1
ATOM 1646 O O . VAL A 1 204 ? 9.328 14.82 -4.039 1 96.31 204 VAL A O 1
ATOM 1649 N N . ALA A 1 205 ? 9.625 15.438 -6.16 1 91.94 205 ALA A N 1
ATOM 1650 C CA . ALA A 1 205 ? 10.117 14.125 -6.574 1 91.94 205 ALA A CA 1
ATOM 1651 C C . ALA A 1 205 ? 11.633 14.141 -6.742 1 91.94 205 ALA A C 1
ATOM 1653 O O . ALA A 1 205 ? 12.172 14.883 -7.566 1 91.94 205 ALA A O 1
ATOM 1654 N N . ILE A 1 206 ? 12.289 13.375 -5.938 1 93.12 206 ILE A N 1
ATOM 1655 C CA . ILE A 1 206 ? 13.727 13.172 -6.074 1 93.12 206 ILE A CA 1
ATOM 1656 C C . ILE A 1 206 ? 13.992 11.922 -6.906 1 93.12 206 ILE A C 1
ATOM 1658 O O . ILE A 1 206 ? 13.992 10.805 -6.379 1 93.12 206 ILE A O 1
ATOM 1662 N N . GLU A 1 207 ? 14.289 12.094 -8.156 1 90.12 207 GLU A N 1
ATOM 1663 C CA . GLU A 1 207 ? 14.367 10.961 -9.078 1 90.12 207 GLU A CA 1
ATOM 1664 C C . GLU A 1 207 ? 15.812 10.711 -9.516 1 90.12 207 GLU A C 1
ATOM 1666 O O . GLU A 1 207 ? 16.672 11.586 -9.391 1 90.12 207 GLU A O 1
ATOM 1671 N N . GLY A 1 208 ? 16.031 9.539 -9.992 1 87.62 208 GLY A N 1
ATOM 1672 C CA . GLY A 1 208 ? 17.297 9.203 -10.625 1 87.62 208 GLY A CA 1
ATOM 1673 C C . GLY A 1 208 ? 18.453 9.078 -9.641 1 87.62 208 GLY A C 1
ATOM 1674 O O . GLY A 1 208 ? 19.594 9.367 -9.984 1 87.62 208 GLY A O 1
ATOM 1675 N N . LEU A 1 209 ? 18.172 8.695 -8.414 1 87.25 209 LEU A N 1
ATOM 1676 C CA . LEU A 1 209 ? 19.203 8.625 -7.387 1 87.25 209 LEU A CA 1
ATOM 1677 C C . LEU A 1 209 ? 20.234 7.555 -7.723 1 87.25 209 LEU A C 1
ATOM 1679 O O . LEU A 1 209 ? 21.375 7.617 -7.25 1 87.25 209 LEU A O 1
ATOM 1683 N N . ALA A 1 210 ? 19.812 6.551 -8.547 1 84.25 210 ALA A N 1
ATOM 1684 C CA . ALA A 1 210 ? 20.734 5.508 -8.977 1 84.25 210 ALA A CA 1
ATOM 1685 C C . ALA A 1 210 ? 21.453 5.914 -10.258 1 84.25 210 ALA A C 1
ATOM 1687 O O . ALA A 1 210 ? 22.359 5.215 -10.711 1 84.25 210 ALA A O 1
ATOM 1688 N N . MET A 1 211 ? 21.156 7.086 -10.852 1 83.31 211 MET A N 1
ATOM 1689 C CA . MET A 1 211 ? 21.625 7.457 -12.18 1 83.31 211 MET A CA 1
ATOM 1690 C C . MET A 1 211 ? 22.406 8.773 -12.141 1 83.31 211 MET A C 1
ATOM 1692 O O . MET A 1 211 ? 23.312 8.984 -12.938 1 83.31 211 MET A O 1
ATOM 1696 N N . TYR A 1 212 ? 21.938 9.695 -11.273 1 87.25 212 TYR A N 1
ATOM 1697 C CA . TYR A 1 212 ? 22.484 11.047 -11.25 1 87.25 212 TYR A CA 1
ATOM 1698 C C . TYR A 1 212 ? 23.25 11.305 -9.969 1 87.25 212 TYR A C 1
ATOM 1700 O O . TYR A 1 212 ? 23.25 10.484 -9.055 1 87.25 212 TYR A O 1
ATOM 1708 N N . ASP A 1 213 ? 23.922 12.438 -9.961 1 91.12 213 ASP A N 1
ATOM 1709 C CA . ASP A 1 213 ? 24.625 12.867 -8.766 1 91.12 213 ASP A CA 1
ATOM 1710 C C . ASP A 1 213 ? 23.672 13.109 -7.605 1 91.12 213 ASP A C 1
ATOM 1712 O O . ASP A 1 213 ? 22.766 13.938 -7.715 1 91.12 213 ASP A O 1
ATOM 1716 N N . LYS A 1 214 ? 23.891 12.445 -6.559 1 90.19 214 LYS A N 1
ATOM 1717 C CA . LYS A 1 214 ? 22.984 12.484 -5.418 1 90.19 214 LYS A CA 1
ATOM 1718 C C . LYS A 1 214 ? 22.906 13.891 -4.824 1 90.19 214 LYS A C 1
ATOM 1720 O O . LYS A 1 214 ? 21.844 14.328 -4.387 1 90.19 214 LYS A O 1
ATOM 1725 N N . GLU A 1 215 ? 24.047 14.555 -4.777 1 92.88 215 GLU A N 1
ATOM 1726 C CA . GLU A 1 215 ? 24.078 15.906 -4.219 1 92.88 215 GLU A CA 1
ATOM 1727 C C . GLU A 1 215 ? 23.297 16.875 -5.09 1 92.88 215 GLU A C 1
ATOM 1729 O O . GLU A 1 215 ? 22.578 17.75 -4.574 1 92.88 215 GLU A O 1
ATOM 1734 N N . GLU A 1 216 ? 23.453 16.734 -6.359 1 93.81 216 GLU A N 1
ATOM 1735 C CA . GLU A 1 216 ? 22.688 17.578 -7.273 1 93.81 216 GLU A CA 1
ATOM 1736 C C . GLU A 1 216 ? 21.188 17.328 -7.129 1 93.81 216 GLU A C 1
ATOM 1738 O O . GLU A 1 216 ? 20.391 18.266 -7.109 1 93.81 216 GLU A O 1
ATOM 1743 N N . CYS A 1 217 ? 20.828 16.062 -7.035 1 93.12 217 CYS A N 1
ATOM 1744 C CA . CYS A 1 217 ? 19.422 15.695 -6.816 1 93.12 217 CYS A CA 1
ATOM 1745 C C . CYS A 1 217 ? 18.906 16.312 -5.523 1 93.12 217 CYS A C 1
ATOM 1747 O O . CYS A 1 217 ? 17.781 16.828 -5.488 1 93.12 217 CYS A O 1
ATOM 1749 N N . PHE A 1 218 ? 19.734 16.312 -4.535 1 95.19 218 PHE A N 1
ATOM 1750 C CA . PHE A 1 218 ? 19.375 16.844 -3.223 1 95.19 218 PHE A CA 1
ATOM 1751 C C . PHE A 1 218 ? 19.156 18.344 -3.285 1 95.19 218 PHE A C 1
ATOM 1753 O O . PHE A 1 218 ? 18.109 18.844 -2.832 1 95.19 218 PHE A O 1
ATOM 1760 N N . GLN A 1 219 ? 20.047 19.078 -3.857 1 95.88 219 GLN A N 1
ATOM 1761 C CA . GLN A 1 219 ? 19.969 20.531 -3.922 1 95.88 219 GLN A CA 1
ATOM 1762 C C . GLN A 1 219 ? 18.766 20.984 -4.734 1 95.88 219 GLN A C 1
ATOM 1764 O O . GLN A 1 219 ? 18.062 21.922 -4.355 1 95.88 219 GLN A O 1
ATOM 1769 N N . ASN A 1 220 ? 18.547 20.266 -5.781 1 95.81 220 ASN A N 1
ATOM 1770 C CA . ASN A 1 220 ? 17.375 20.578 -6.605 1 95.81 220 ASN A CA 1
ATOM 1771 C C . ASN A 1 220 ? 16.078 20.344 -5.844 1 95.81 220 ASN A C 1
ATOM 1773 O O . ASN A 1 220 ? 15.156 21.156 -5.934 1 95.81 220 ASN A O 1
ATOM 1777 N N . ALA A 1 221 ? 16.047 19.281 -5.145 1 96.81 221 ALA A N 1
ATOM 1778 C CA . ALA A 1 221 ? 14.859 18.938 -4.371 1 96.81 221 ALA A CA 1
ATOM 1779 C C . ALA A 1 221 ? 14.625 19.953 -3.26 1 96.81 221 ALA A C 1
ATOM 1781 O O . ALA A 1 221 ? 13.484 20.344 -2.996 1 96.81 221 ALA A O 1
ATOM 1782 N N . VAL A 1 222 ? 15.703 20.438 -2.65 1 97.56 222 VAL A N 1
ATOM 1783 C CA . VAL A 1 222 ? 15.602 21.438 -1.592 1 97.56 222 VAL A CA 1
ATOM 1784 C C . VAL A 1 222 ? 15.047 22.734 -2.164 1 97.56 222 VAL A C 1
ATOM 1786 O O . VAL A 1 222 ? 14.172 23.359 -1.566 1 97.56 222 VAL A O 1
ATOM 1789 N N . HIS A 1 223 ? 15.555 23.078 -3.268 1 97.62 223 HIS A N 1
ATOM 1790 C CA . HIS A 1 223 ? 15.086 24.297 -3.916 1 97.62 223 HIS A CA 1
ATOM 1791 C C . HIS A 1 223 ? 13.594 24.219 -4.234 1 97.62 223 HIS A C 1
ATOM 1793 O O . HIS A 1 223 ? 12.836 25.141 -3.91 1 97.62 223 HIS A O 1
ATOM 1799 N N . GLU A 1 224 ? 13.211 23.109 -4.816 1 97.62 224 GLU A N 1
ATOM 1800 C CA . GLU A 1 224 ? 11.805 22.906 -5.148 1 97.62 224 GLU A CA 1
ATOM 1801 C C . GLU A 1 224 ? 10.93 22.906 -3.896 1 97.62 224 GLU A C 1
ATOM 1803 O O . GLU A 1 224 ? 9.883 23.562 -3.867 1 97.62 224 GLU A O 1
ATOM 1808 N N . ALA A 1 225 ? 11.359 22.25 -2.895 1 97.94 225 ALA A N 1
ATOM 1809 C CA . ALA A 1 225 ? 10.625 22.141 -1.635 1 97.94 225 ALA A CA 1
ATOM 1810 C C . ALA A 1 225 ? 10.469 23.516 -0.983 1 97.94 225 ALA A C 1
ATOM 1812 O O . ALA A 1 225 ? 9.398 23.844 -0.462 1 97.94 225 ALA A O 1
ATOM 1813 N N . ASN A 1 226 ? 11.492 24.312 -1.022 1 97.31 226 ASN A N 1
ATOM 1814 C CA . ASN A 1 226 ? 11.445 25.641 -0.429 1 97.31 226 ASN A CA 1
ATOM 1815 C C . ASN A 1 226 ? 10.492 26.562 -1.194 1 97.31 226 ASN A C 1
ATOM 1817 O O . ASN A 1 226 ? 9.805 27.391 -0.594 1 97.31 226 ASN A O 1
ATOM 1821 N N . CYS A 1 227 ? 10.469 26.438 -2.484 1 97.44 227 CYS A N 1
ATOM 1822 C CA . CYS A 1 227 ? 9.516 27.188 -3.281 1 97.44 227 CYS A CA 1
ATOM 1823 C C . CYS A 1 227 ? 8.086 26.844 -2.893 1 97.44 227 CYS A C 1
ATOM 1825 O O . CYS A 1 227 ? 7.242 27.734 -2.75 1 97.44 227 CYS A O 1
ATOM 1827 N N . ILE A 1 228 ? 7.871 25.578 -2.736 1 97.62 228 ILE A N 1
ATOM 1828 C CA . ILE A 1 228 ? 6.547 25.109 -2.328 1 97.62 228 ILE A CA 1
ATOM 1829 C C . ILE A 1 228 ? 6.219 25.656 -0.938 1 97.62 228 ILE 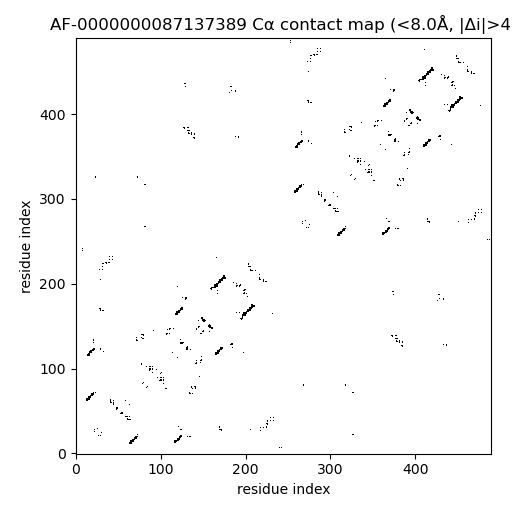A C 1
ATOM 1831 O O . ILE A 1 228 ? 5.098 26.094 -0.686 1 97.62 228 ILE A O 1
ATOM 1835 N N . ALA A 1 229 ? 7.191 25.609 -0.055 1 96.06 229 ALA A N 1
ATOM 1836 C CA . ALA A 1 229 ? 7.004 26.141 1.293 1 96.06 229 ALA A CA 1
ATOM 1837 C C . ALA A 1 229 ? 6.566 27.594 1.25 1 96.06 229 ALA A C 1
ATOM 1839 O O . ALA A 1 229 ? 5.656 28 1.979 1 96.06 229 ALA A O 1
ATOM 1840 N N . ASP A 1 230 ? 7.215 28.422 0.439 1 94.94 230 ASP A N 1
ATOM 1841 C CA . ASP A 1 230 ? 6.844 29.812 0.283 1 94.94 230 ASP A CA 1
ATOM 1842 C C . ASP A 1 230 ? 5.395 29.953 -0.173 1 94.94 230 ASP A C 1
ATOM 1844 O O . ASP A 1 230 ? 4.648 30.781 0.356 1 94.94 230 ASP A O 1
ATOM 1848 N N . GLU A 1 231 ? 5.078 29.109 -1.088 1 95.12 231 GLU A N 1
ATOM 1849 C CA . GLU A 1 231 ? 3.736 29.156 -1.657 1 95.12 231 GLU A CA 1
ATOM 1850 C C . GLU A 1 231 ? 2.684 28.781 -0.617 1 95.12 231 GLU A C 1
ATOM 1852 O O . GLU A 1 231 ? 1.669 29.469 -0.479 1 95.12 231 GLU A O 1
ATOM 1857 N N . VAL A 1 232 ? 2.93 27.75 0.131 1 94.31 232 VAL A N 1
ATOM 1858 C CA . VAL A 1 232 ? 1.9 27.25 1.031 1 94.31 232 VAL A CA 1
ATOM 1859 C C . VAL A 1 232 ? 1.768 28.172 2.24 1 94.31 232 VAL A C 1
ATOM 1861 O O . VAL A 1 232 ? 0.677 28.328 2.795 1 94.31 232 VAL A O 1
ATOM 1864 N N . VAL A 1 233 ? 2.799 28.828 2.682 1 90.69 233 VAL A N 1
ATOM 1865 C CA . VAL A 1 233 ? 2.729 29.797 3.771 1 90.69 233 VAL A CA 1
ATOM 1866 C C . VAL A 1 233 ? 1.88 30.984 3.348 1 90.69 233 VAL A C 1
ATOM 1868 O O . VAL A 1 233 ? 1.04 31.469 4.113 1 90.69 233 VAL A O 1
ATOM 1871 N N . GLN A 1 234 ? 2.119 31.422 2.17 1 88.69 234 GLN A N 1
ATOM 1872 C CA . GLN A 1 234 ? 1.35 32.562 1.653 1 88.69 234 GLN A CA 1
ATOM 1873 C C . GLN A 1 234 ? -0.136 32.219 1.574 1 88.69 234 GLN A C 1
ATOM 1875 O O . GLN A 1 234 ? -0.983 33 1.974 1 88.69 234 GLN A O 1
ATOM 1880 N N . ASN A 1 235 ? -0.424 31.047 1.074 1 88.06 235 ASN A N 1
ATOM 1881 C CA . ASN A 1 235 ? -1.811 30.609 0.95 1 88.06 235 ASN A CA 1
ATOM 1882 C C . ASN A 1 235 ? -2.473 30.453 2.316 1 88.06 235 ASN A C 1
ATOM 1884 O O . ASN A 1 235 ? -3.648 30.797 2.482 1 88.06 235 ASN A O 1
ATOM 1888 N N . GLN A 1 236 ? -1.749 29.891 3.195 1 83.88 236 GLN A N 1
ATOM 1889 C CA . GLN A 1 236 ? -2.26 29.688 4.547 1 83.88 236 GLN A CA 1
ATOM 1890 C C . GLN A 1 236 ? -2.588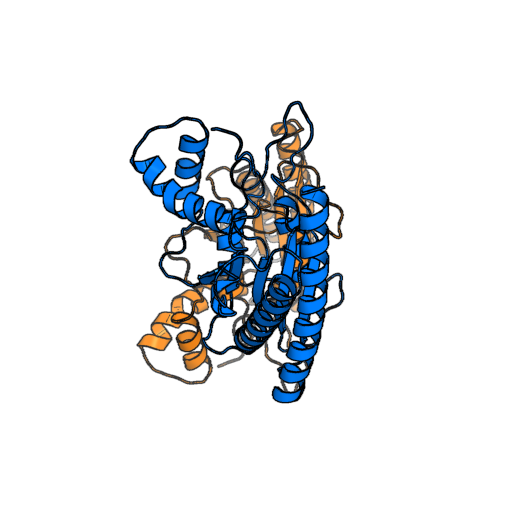 31.016 5.223 1 83.88 236 GLN A C 1
ATOM 1892 O O . GLN A 1 236 ? -3.611 31.141 5.898 1 83.88 236 GLN A O 1
ATOM 1897 N N . LYS A 1 237 ? -1.805 31.953 5.055 1 76.69 237 LYS A N 1
ATOM 1898 C CA . LYS A 1 237 ? -2.043 33.281 5.609 1 76.69 237 LYS A CA 1
ATOM 1899 C C . LYS A 1 237 ? -3.311 33.906 5.023 1 76.69 237 LYS A C 1
ATOM 1901 O O . LYS A 1 237 ? -4.117 34.5 5.754 1 76.69 237 LYS A O 1
ATOM 1906 N N . LEU A 1 238 ? -3.34 33.75 3.801 1 71.38 238 LEU A N 1
ATOM 1907 C CA . LEU A 1 238 ? -4.512 34.312 3.125 1 71.38 238 LEU A CA 1
ATOM 1908 C C . LEU A 1 238 ? -5.789 33.656 3.643 1 71.38 238 LEU A C 1
ATOM 1910 O O . LEU A 1 238 ? -6.805 34.312 3.832 1 71.38 238 LEU A O 1
ATOM 1914 N N . ARG A 1 239 ? -5.691 32.438 3.908 1 76.25 239 ARG A N 1
ATOM 1915 C CA . ARG A 1 239 ? -6.844 31.703 4.418 1 76.25 239 ARG A CA 1
ATOM 1916 C C . ARG A 1 239 ? -7.199 32.156 5.832 1 76.25 239 ARG A C 1
ATOM 1918 O O . ARG A 1 239 ? -8.375 32.281 6.164 1 76.25 239 ARG A O 1
ATOM 1925 N N . LEU A 1 240 ? -6.234 32.375 6.605 1 74.81 240 LEU A N 1
ATOM 1926 C CA . LEU A 1 240 ? -6.453 32.812 7.98 1 74.81 240 LEU A CA 1
ATOM 1927 C C . LEU A 1 240 ? -7.008 34.25 8.023 1 74.81 240 LEU A C 1
ATOM 1929 O O . LEU A 1 240 ? -7.875 34.531 8.844 1 74.81 240 LEU A O 1
ATOM 1933 N N . ASP A 1 241 ? -6.535 35 7.113 1 72.19 241 ASP A N 1
ATOM 1934 C CA . ASP A 1 241 ? -7.012 36.375 7.043 1 72.19 241 ASP A CA 1
ATOM 1935 C C . ASP A 1 241 ? -8.469 36.438 6.598 1 72.19 241 ASP A C 1
ATOM 1937 O O . ASP A 1 241 ? -9.234 37.281 7.062 1 72.19 241 ASP A O 1
ATOM 1941 N N . MET A 1 242 ? -8.828 35.531 5.762 1 65.94 242 MET A N 1
ATOM 1942 C CA . MET A 1 242 ? -10.195 35.5 5.254 1 65.94 242 MET A CA 1
ATOM 1943 C C . MET A 1 242 ? -11.164 34.969 6.316 1 65.94 242 MET A C 1
ATOM 1945 O O . MET A 1 242 ? -12.32 35.375 6.363 1 65.94 242 MET A O 1
ATOM 1949 N N . ASN A 1 243 ? -10.719 34.094 7.059 1 61.56 243 ASN A N 1
ATOM 1950 C CA . ASN A 1 243 ? -11.57 33.531 8.109 1 61.56 243 ASN A CA 1
ATOM 1951 C C . ASN A 1 243 ? -11.781 34.531 9.242 1 61.56 243 ASN A C 1
ATOM 1953 O O . ASN A 1 243 ? -12.773 34.469 9.961 1 61.56 243 ASN A O 1
ATOM 1957 N N . TYR A 1 244 ? -10.828 35.5 9.43 1 51.09 244 TYR A N 1
ATOM 1958 C CA . TYR A 1 244 ? -10.938 36.531 10.445 1 51.09 244 TYR A CA 1
ATOM 1959 C C . TYR A 1 244 ? -11.656 37.781 9.906 1 51.09 244 TYR A C 1
ATOM 1961 O O . TYR A 1 244 ? -12.047 38.656 10.672 1 51.09 244 TYR A O 1
ATOM 1969 N N . ALA A 1 245 ? -11.875 37.844 8.68 1 47.94 245 ALA A N 1
ATOM 1970 C CA . ALA A 1 245 ? -12.672 38.938 8.156 1 47.94 245 ALA A CA 1
ATOM 1971 C C . ALA A 1 245 ? -14.156 38.625 8.211 1 47.94 245 ALA A C 1
ATOM 1973 O O . ALA A 1 245 ? -14.562 37.469 7.98 1 47.94 245 ALA A O 1
ATOM 1974 N N . MET B 1 1 ? 24.859 -19.781 -7.473 1 25.84 1 MET B N 1
ATOM 1975 C CA . MET B 1 1 ? 23.422 -20.047 -7.383 1 25.84 1 MET B CA 1
ATOM 1976 C C . MET B 1 1 ? 22.875 -20.531 -8.719 1 25.84 1 MET B C 1
ATOM 1978 O O . MET B 1 1 ? 23.016 -19.844 -9.734 1 25.84 1 MET B O 1
ATOM 1982 N N . THR B 1 2 ? 22.891 -21.812 -8.984 1 28.59 2 THR B N 1
ATOM 1983 C CA . THR B 1 2 ? 22.469 -22.516 -10.195 1 28.59 2 THR B CA 1
ATOM 1984 C C . THR B 1 2 ? 21.188 -21.922 -10.758 1 28.59 2 THR B C 1
ATOM 1986 O O . THR B 1 2 ? 20.25 -21.641 -10.016 1 28.59 2 THR B O 1
ATOM 1989 N N . PRO B 1 3 ? 21.203 -21.312 -11.859 1 33.44 3 PRO B N 1
ATOM 1990 C CA . PRO B 1 3 ? 19.969 -20.922 -12.531 1 33.44 3 PRO B CA 1
ATOM 1991 C C . PRO B 1 3 ? 18.875 -21.969 -12.398 1 33.44 3 PRO B C 1
ATOM 1993 O O . PRO B 1 3 ? 19.156 -23.172 -12.383 1 33.44 3 PRO B O 1
ATOM 1996 N N . LEU B 1 4 ? 17.859 -21.797 -11.609 1 36.94 4 LEU B N 1
ATOM 1997 C CA . LEU B 1 4 ? 16.734 -22.703 -11.742 1 36.94 4 LEU B CA 1
ATOM 1998 C C . LEU B 1 4 ? 16.516 -23.109 -13.195 1 36.94 4 LEU B C 1
ATOM 2000 O O . LEU B 1 4 ? 16.141 -22.281 -14.023 1 36.94 4 LEU B O 1
ATOM 2004 N N . GLU B 1 5 ? 17.344 -23.781 -13.828 1 34.91 5 GLU B N 1
ATOM 2005 C CA . GLU B 1 5 ? 16.891 -24.453 -15.039 1 34.91 5 GLU B CA 1
ATOM 2006 C C . GLU B 1 5 ? 15.422 -24.875 -14.914 1 34.91 5 GLU B C 1
ATOM 2008 O O . GLU B 1 5 ? 15.086 -25.75 -14.117 1 34.91 5 GLU B O 1
ATOM 2013 N N . SER B 1 6 ? 14.539 -23.969 -14.875 1 38.84 6 SER B N 1
ATOM 2014 C CA . SER B 1 6 ? 13.102 -24.234 -14.914 1 38.84 6 SER B CA 1
ATOM 2015 C C . SER B 1 6 ? 12.758 -25.281 -15.969 1 38.84 6 SER B C 1
ATOM 2017 O O . SER B 1 6 ? 12.555 -24.938 -17.141 1 38.84 6 SER B O 1
ATOM 2019 N N . LYS B 1 7 ? 13.594 -26.281 -16.188 1 37.81 7 LYS B N 1
ATOM 2020 C CA . LYS B 1 7 ? 13.023 -27.344 -17 1 37.81 7 LYS B CA 1
ATOM 2021 C C . LYS B 1 7 ? 11.602 -27.672 -16.547 1 37.81 7 LYS B C 1
ATOM 2023 O O . LYS B 1 7 ? 11.375 -28 -15.391 1 37.81 7 LYS B O 1
ATOM 2028 N N . TYR B 1 8 ? 10.602 -27.031 -17.125 1 40.12 8 TYR B N 1
ATOM 2029 C CA . TYR B 1 8 ? 9.219 -27.5 -17.094 1 40.12 8 TYR B CA 1
ATOM 2030 C C . TYR B 1 8 ? 9.164 -29.031 -17.078 1 40.12 8 TYR B C 1
ATOM 2032 O O . TYR B 1 8 ? 9.609 -29.672 -18.016 1 40.12 8 TYR B O 1
ATOM 2040 N N . ASP B 1 9 ? 9.555 -29.656 -16.062 1 43.66 9 ASP B N 1
ATOM 2041 C CA . ASP B 1 9 ? 9.352 -31.094 -15.945 1 43.66 9 ASP B CA 1
ATOM 2042 C C . ASP B 1 9 ? 7.879 -31.453 -16.141 1 43.66 9 ASP B C 1
ATOM 2044 O O . ASP B 1 9 ? 7.023 -31.062 -15.344 1 43.66 9 ASP B O 1
ATOM 2048 N N . GLU B 1 10 ? 7.383 -31.688 -17.391 1 48.62 10 GLU B N 1
ATOM 2049 C CA . GLU B 1 10 ? 6.055 -32.188 -17.75 1 48.62 10 GLU B CA 1
ATOM 2050 C C . GLU B 1 10 ? 5.438 -33 -16.609 1 48.62 10 GLU B C 1
ATOM 2052 O O . GLU B 1 10 ? 4.215 -33.062 -16.484 1 48.62 10 GLU B O 1
ATOM 2057 N N . SER B 1 11 ? 6.309 -33.562 -15.852 1 55.5 11 SER B N 1
ATOM 2058 C CA . SER B 1 11 ? 5.816 -34.531 -14.867 1 55.5 11 SER B CA 1
ATOM 2059 C C . SER B 1 11 ? 5.426 -33.844 -13.57 1 55.5 11 SER B C 1
ATOM 2061 O O . SER B 1 11 ? 4.797 -34.438 -12.695 1 55.5 11 SER B O 1
ATOM 2063 N N . ARG B 1 12 ? 5.656 -32.406 -13.602 1 65.12 12 ARG B N 1
ATOM 2064 C CA . ARG B 1 12 ? 5.406 -31.797 -12.297 1 65.12 12 ARG B CA 1
ATOM 2065 C C . ARG B 1 12 ? 3.971 -31.297 -12.188 1 65.12 12 ARG B C 1
ATOM 2067 O O . ARG B 1 12 ? 3.426 -30.75 -13.156 1 65.12 12 ARG B O 1
ATOM 2074 N N . LYS B 1 13 ? 3.293 -31.516 -11.148 1 81.31 13 LYS B N 1
ATOM 2075 C CA . LYS B 1 13 ? 1.967 -31.016 -10.812 1 81.31 13 LYS B CA 1
ATOM 2076 C C . LYS B 1 13 ? 1.941 -29.484 -10.82 1 81.31 13 LYS B C 1
ATOM 2078 O O . LYS B 1 13 ? 2.836 -28.844 -10.266 1 81.31 13 LYS B O 1
ATOM 2083 N N . GLN B 1 14 ? 1.075 -28.906 -11.633 1 89.31 14 GLN B N 1
ATOM 2084 C CA . GLN B 1 14 ? 0.926 -27.453 -11.695 1 89.31 14 GLN B CA 1
ATOM 2085 C C . GLN B 1 14 ? 0.445 -26.891 -10.359 1 89.31 14 GLN B C 1
ATOM 2087 O O . GLN B 1 14 ? -0.319 -27.547 -9.648 1 89.31 14 GLN B O 1
ATOM 2092 N N . THR B 1 15 ? 0.921 -25.75 -10.055 1 94.38 15 THR B N 1
ATOM 2093 C CA . THR B 1 15 ? 0.633 -25.156 -8.75 1 94.38 15 THR B CA 1
ATOM 2094 C C . THR B 1 15 ? -0.177 -23.875 -8.898 1 94.38 15 THR B C 1
ATOM 2096 O O . THR B 1 15 ? 0.141 -23.031 -9.734 1 94.38 15 THR B O 1
ATOM 2099 N N . VAL B 1 16 ? -1.293 -23.797 -8.156 1 96.31 16 VAL B N 1
ATOM 2100 C CA . VAL B 1 16 ? -2.047 -22.562 -7.973 1 96.31 16 VAL B CA 1
ATOM 2101 C C . VAL B 1 16 ? -1.71 -21.953 -6.613 1 96.31 16 VAL B C 1
ATOM 2103 O O . VAL B 1 16 ? -1.873 -22.594 -5.574 1 96.31 16 VAL B O 1
ATOM 2106 N N . LEU B 1 17 ? -1.189 -20.781 -6.625 1 98.25 17 LEU B N 1
ATOM 2107 C CA . LEU B 1 17 ? -0.993 -20.047 -5.379 1 98.25 17 LEU B CA 1
ATOM 2108 C C . LEU B 1 17 ? -2.074 -18.984 -5.195 1 98.25 17 LEU B C 1
ATOM 2110 O O . LEU B 1 17 ? -2.246 -18.109 -6.051 1 98.25 17 LEU B O 1
ATOM 2114 N N . HIS B 1 18 ? -2.811 -19.156 -4.176 1 98.19 18 HIS B N 1
ATOM 2115 C CA . HIS B 1 18 ? -3.807 -18.172 -3.768 1 98.19 18 HIS B CA 1
ATOM 2116 C C . HIS B 1 18 ? -3.258 -17.25 -2.682 1 98.19 18 HIS B C 1
ATOM 2118 O O . HIS B 1 18 ? -3.131 -17.656 -1.524 1 98.19 18 HIS B O 1
ATOM 2124 N N . ILE B 1 19 ? -2.895 -16.016 -3.037 1 98.44 19 ILE B N 1
ATOM 2125 C CA . ILE B 1 19 ? -2.561 -14.984 -2.064 1 98.44 19 ILE B CA 1
ATOM 2126 C C . ILE B 1 19 ? -3.836 -14.32 -1.563 1 98.44 19 ILE B C 1
ATOM 2128 O O . ILE B 1 19 ? -4.484 -13.57 -2.301 1 98.44 19 ILE B O 1
ATOM 2132 N N . ASN B 1 20 ? -4.176 -14.57 -0.366 1 97.62 20 ASN B N 1
ATOM 2133 C CA . ASN B 1 20 ? -5.457 -14.172 0.205 1 97.62 20 ASN B CA 1
ATOM 2134 C C . ASN B 1 20 ? -5.312 -12.938 1.088 1 97.62 20 ASN B C 1
ATOM 2136 O O . ASN B 1 20 ? -4.781 -13.016 2.197 1 97.62 20 ASN B O 1
ATOM 2140 N N . ALA B 1 21 ? -5.805 -11.789 0.59 1 97.44 21 ALA B N 1
ATOM 2141 C CA . ALA B 1 21 ? -5.762 -10.539 1.354 1 97.44 21 ALA B CA 1
ATOM 2142 C C . ALA B 1 21 ? -7.137 -10.195 1.917 1 97.44 21 ALA B C 1
ATOM 2144 O O . ALA B 1 21 ? -7.375 -9.07 2.35 1 97.44 21 ALA B O 1
ATOM 2145 N N . SER B 1 22 ? -8.023 -11.148 1.898 1 92.44 22 SER B N 1
ATOM 2146 C CA . SER B 1 22 ? -9.312 -10.961 2.553 1 92.44 22 SER B CA 1
ATOM 2147 C C . SER B 1 22 ? -9.172 -11 4.07 1 92.44 22 SER B C 1
ATOM 2149 O O . SER B 1 22 ? -8.484 -11.867 4.617 1 92.44 22 SER B O 1
ATOM 2151 N N . LEU B 1 23 ? -9.75 -10.047 4.688 1 87.31 23 LEU B N 1
ATOM 2152 C CA . LEU B 1 23 ? -9.594 -9.953 6.133 1 87.31 23 LEU B CA 1
ATOM 2153 C C . LEU B 1 23 ? -10.414 -11.031 6.84 1 87.31 23 LEU B C 1
ATOM 2155 O O . LEU B 1 23 ? -9.953 -11.633 7.816 1 87.31 23 LEU B O 1
ATOM 2159 N N . THR B 1 24 ? -11.672 -11.227 6.41 1 85.31 24 THR B N 1
ATOM 2160 C CA . THR B 1 24 ? -12.547 -12.195 7.062 1 85.31 24 THR B CA 1
ATOM 2161 C C . THR B 1 24 ? -12.594 -13.5 6.273 1 85.31 24 THR B C 1
ATOM 2163 O O . THR B 1 24 ? -12.453 -13.5 5.051 1 85.31 24 THR B O 1
ATOM 2166 N N . HIS B 1 25 ? -12.812 -14.508 7.148 1 82.75 25 HIS B N 1
ATOM 2167 C CA . HIS B 1 25 ? -13.031 -15.797 6.504 1 82.75 25 HIS B CA 1
ATOM 2168 C C . HIS B 1 25 ? -14.398 -15.852 5.82 1 82.75 25 HIS B C 1
ATOM 2170 O O . HIS B 1 25 ? -15.375 -15.297 6.332 1 82.75 25 HIS B O 1
ATOM 2176 N N . ASN B 1 26 ? -14.523 -16.312 4.598 1 83.31 26 ASN B N 1
ATOM 2177 C CA . ASN B 1 26 ? -15.758 -16.453 3.832 1 83.31 26 ASN B CA 1
ATOM 2178 C C . ASN B 1 26 ? -16.172 -15.133 3.195 1 83.31 26 ASN B C 1
ATOM 2180 O O . ASN B 1 26 ? -17.359 -14.883 2.998 1 83.31 26 ASN B O 1
ATOM 2184 N N . SER B 1 27 ? -15.172 -14.273 3.131 1 89.56 27 SER B N 1
ATOM 2185 C CA . SER B 1 27 ? -15.445 -13.047 2.389 1 89.56 27 SER B CA 1
ATOM 2186 C C . SER B 1 27 ? -15.938 -13.352 0.979 1 89.56 27 SER B C 1
ATOM 2188 O O . SER B 1 27 ? -15.781 -14.469 0.485 1 89.56 27 SER B O 1
ATOM 2190 N N . VAL B 1 28 ? -16.578 -12.383 0.365 1 92.81 28 VAL B N 1
ATOM 2191 C CA . VAL B 1 28 ? -17.109 -12.57 -0.983 1 92.81 28 VAL B CA 1
ATOM 2192 C C . VAL B 1 28 ? -15.961 -12.898 -1.941 1 92.81 28 VAL B C 1
ATOM 2194 O O . VAL B 1 28 ? -16.109 -13.766 -2.807 1 92.81 28 VAL B O 1
ATOM 2197 N N . THR B 1 29 ? -14.82 -12.203 -1.787 1 93.31 29 THR B N 1
ATOM 2198 C CA . THR B 1 29 ? -13.68 -12.469 -2.662 1 93.31 29 THR B CA 1
ATOM 2199 C C . THR B 1 29 ? -13.156 -13.883 -2.451 1 93.31 29 THR B C 1
ATOM 2201 O O . THR B 1 29 ? -12.805 -14.57 -3.412 1 93.31 29 THR B O 1
ATOM 2204 N N . ASP B 1 30 ? -13.141 -14.336 -1.204 1 93.5 30 ASP B N 1
ATOM 2205 C CA . ASP B 1 30 ? -12.688 -15.688 -0.881 1 93.5 30 ASP B CA 1
ATOM 2206 C C . ASP B 1 30 ? -13.602 -16.734 -1.515 1 93.5 30 ASP B C 1
ATOM 2208 O O . ASP B 1 30 ? -13.125 -17.734 -2.051 1 93.5 30 ASP B O 1
ATOM 2212 N N . ARG B 1 31 ? -14.836 -16.5 -1.438 1 95.12 31 ARG B N 1
ATOM 2213 C CA . ARG B 1 31 ? -15.805 -17.438 -1.971 1 95.12 31 ARG B CA 1
ATOM 2214 C C . ARG B 1 31 ? -15.719 -17.531 -3.49 1 95.12 31 ARG B C 1
ATOM 2216 O O . ARG B 1 31 ? -15.797 -18.609 -4.062 1 95.12 31 ARG B O 1
ATOM 2223 N N . VAL B 1 32 ? -15.547 -16.391 -4.117 1 96.56 32 VAL B N 1
ATOM 2224 C CA . VAL B 1 32 ? -15.406 -16.375 -5.57 1 96.56 32 VAL B CA 1
ATOM 2225 C C . VAL B 1 32 ? -14.141 -17.125 -5.973 1 96.56 32 VAL B C 1
ATOM 2227 O O . VAL B 1 32 ? -14.148 -17.906 -6.918 1 96.56 32 VAL B O 1
ATOM 2230 N N . ALA B 1 33 ? -13.062 -16.891 -5.242 1 96.5 33 ALA B N 1
ATOM 2231 C CA . ALA B 1 33 ? -11.797 -17.562 -5.527 1 96.5 33 ALA B CA 1
ATOM 2232 C C . ALA B 1 33 ? -11.938 -19.078 -5.375 1 96.5 33 ALA B C 1
ATOM 2234 O O . ALA B 1 33 ? -11.43 -19.828 -6.203 1 96.5 33 ALA B O 1
ATOM 2235 N N . ALA B 1 34 ? -12.625 -19.5 -4.359 1 94.94 34 ALA B N 1
ATOM 2236 C CA . ALA B 1 34 ? -12.828 -20.938 -4.117 1 94.94 34 ALA B CA 1
ATOM 2237 C C . ALA B 1 34 ? -13.578 -21.578 -5.277 1 94.94 34 ALA B C 1
ATOM 2239 O O . ALA B 1 34 ? -13.18 -22.656 -5.758 1 94.94 34 ALA B O 1
ATOM 2240 N N . LYS B 1 35 ? -14.594 -20.953 -5.695 1 96.06 35 LYS B N 1
ATOM 2241 C CA . LYS B 1 35 ? -15.375 -21.453 -6.816 1 96.06 35 LYS B CA 1
ATOM 2242 C C . LYS B 1 35 ? -14.539 -21.516 -8.094 1 96.06 35 LYS B C 1
ATOM 2244 O O . LYS B 1 35 ? -14.602 -22.484 -8.844 1 96.06 35 LYS B O 1
ATOM 2249 N N . MET B 1 36 ? -13.805 -20.453 -8.328 1 96.62 36 MET B N 1
ATOM 2250 C CA . MET B 1 36 ? -12.969 -20.375 -9.523 1 96.62 36 MET B CA 1
ATOM 2251 C C . MET B 1 36 ? -11.914 -21.484 -9.516 1 96.62 36 MET B C 1
ATOM 2253 O O . MET B 1 36 ? -11.695 -22.141 -10.531 1 96.62 36 MET B O 1
ATOM 2257 N N . ILE B 1 37 ? -11.242 -21.656 -8.391 1 94.81 37 ILE B N 1
ATOM 2258 C CA . ILE B 1 37 ? -10.172 -22.641 -8.281 1 94.81 37 ILE B CA 1
ATOM 2259 C C . ILE B 1 37 ? -10.742 -24.047 -8.453 1 94.81 37 ILE B C 1
ATOM 2261 O O . ILE B 1 37 ? -10.117 -24.891 -9.102 1 94.81 37 ILE B O 1
ATOM 2265 N N . ASP B 1 38 ? -11.914 -24.266 -7.895 1 93.81 38 ASP B N 1
ATOM 2266 C CA . ASP B 1 38 ? -12.602 -25.531 -8.109 1 93.81 38 ASP B CA 1
ATOM 2267 C C . ASP B 1 38 ? -12.875 -25.766 -9.586 1 93.81 38 ASP B C 1
ATOM 2269 O O . ASP B 1 38 ? -12.586 -26.844 -10.117 1 93.81 38 ASP B O 1
ATOM 2273 N N . HIS B 1 39 ? -13.375 -24.781 -10.219 1 94 39 HIS B N 1
ATOM 2274 C CA . HIS B 1 39 ? -13.664 -24.859 -11.648 1 94 39 HIS B CA 1
ATOM 2275 C C . HIS B 1 39 ? -12.391 -25.094 -12.453 1 94 39 HIS B C 1
ATOM 2277 O O . HIS B 1 39 ? -12.367 -25.938 -13.352 1 94 39 HIS B O 1
ATOM 2283 N N . LEU B 1 40 ? -11.383 -24.328 -12.133 1 92.06 40 LEU B N 1
ATOM 2284 C CA . LEU B 1 40 ? -10.086 -24.453 -12.781 1 92.06 40 LEU B CA 1
ATOM 2285 C C . LEU B 1 40 ? -9.539 -25.859 -12.633 1 92.06 40 LEU B C 1
ATOM 2287 O O . LEU B 1 40 ? -9.055 -26.453 -13.602 1 92.06 40 LEU B O 1
ATOM 2291 N N . THR B 1 41 ? -9.672 -26.391 -11.461 1 89.25 41 THR B N 1
ATOM 2292 C CA . THR B 1 41 ? -9.188 -27.734 -11.164 1 89.25 41 THR B CA 1
ATOM 2293 C C . THR B 1 41 ? -9.914 -28.781 -12.008 1 89.25 41 THR B C 1
ATOM 2295 O O . THR B 1 41 ? -9.281 -29.656 -12.594 1 89.25 41 THR B O 1
ATOM 2298 N N . HIS B 1 42 ? -11.156 -28.641 -12.125 1 88.25 42 HIS B N 1
ATOM 2299 C CA . HIS B 1 42 ? -11.969 -29.578 -12.898 1 88.25 42 HIS B CA 1
ATOM 2300 C C . HIS B 1 42 ? -11.656 -29.484 -14.391 1 88.25 42 HIS B C 1
ATOM 2302 O O . HIS B 1 42 ? -11.516 -30.5 -15.07 1 88.25 42 HIS B O 1
ATOM 2308 N N . HIS B 1 43 ? -11.516 -28.312 -14.781 1 86.75 43 HIS B N 1
ATOM 2309 C CA . HIS B 1 43 ? -11.219 -28.109 -16.188 1 86.75 43 HIS B CA 1
ATOM 2310 C C . HIS B 1 43 ? -9.836 -28.641 -16.547 1 86.75 43 HIS B C 1
ATOM 2312 O O . HIS B 1 43 ? -9.664 -29.281 -17.594 1 86.75 43 HIS B O 1
ATOM 2318 N N . TYR B 1 44 ? -8.953 -28.312 -15.695 1 84.62 44 TYR B N 1
ATOM 2319 C CA . TYR B 1 44 ? -7.594 -28.781 -15.922 1 84.62 44 TYR B CA 1
ATOM 2320 C C . TYR B 1 44 ? -7.535 -30.312 -15.93 1 84.62 44 TYR B C 1
ATOM 2322 O O . TYR B 1 44 ? -6.859 -30.906 -16.766 1 84.62 44 TYR B O 1
ATOM 2330 N N . HIS B 1 45 ? -8.266 -30.953 -15.031 1 82.94 45 HIS B N 1
ATOM 2331 C CA . HIS B 1 45 ? -8.352 -32.406 -14.961 1 82.94 45 HIS B CA 1
ATOM 2332 C C . HIS B 1 45 ? -8.906 -33 -16.25 1 82.94 45 HIS B C 1
ATOM 2334 O O . HIS B 1 45 ? -8.375 -33.969 -16.781 1 82.94 45 HIS B O 1
ATOM 2340 N N . ARG B 1 46 ? -9.867 -32.375 -16.703 1 82 46 ARG B N 1
ATOM 2341 C CA . ARG B 1 46 ? -10.5 -32.844 -17.938 1 82 46 ARG B CA 1
ATOM 2342 C C . ARG B 1 46 ? -9.516 -32.781 -19.109 1 82 46 ARG B C 1
ATOM 2344 O O . ARG B 1 46 ? -9.484 -33.688 -19.953 1 82 46 ARG B O 1
ATOM 2351 N N . HIS B 1 47 ? -8.766 -31.875 -19.125 1 78.5 47 HIS B N 1
ATOM 2352 C CA . HIS B 1 47 ? -7.805 -31.703 -20.203 1 78.5 47 HIS B CA 1
ATOM 2353 C C . HIS B 1 47 ? -6.695 -32.75 -20.125 1 78.5 47 HIS B C 1
ATOM 2355 O O . HIS B 1 47 ? -6.25 -33.25 -21.156 1 78.5 47 HIS B O 1
ATOM 2361 N N . ILE B 1 48 ? -6.289 -32.969 -18.969 1 73.06 48 ILE B N 1
ATOM 2362 C CA . ILE B 1 48 ? -5.227 -33.969 -18.781 1 73.06 48 ILE B CA 1
ATOM 2363 C C . ILE B 1 48 ? -5.734 -35.344 -19.172 1 73.06 48 ILE B C 1
ATOM 2365 O O . ILE B 1 48 ? -5.012 -36.156 -19.781 1 73.06 48 ILE B O 1
ATOM 2369 N N . CYS B 1 49 ? -6.953 -35.594 -18.781 1 72.94 49 CYS B N 1
ATOM 2370 C CA . CYS B 1 49 ? -7.543 -36.906 -19.062 1 72.94 49 CYS B CA 1
ATOM 2371 C C . CYS B 1 49 ? -7.793 -37.062 -20.547 1 72.94 49 CYS B C 1
ATOM 2373 O O . CYS B 1 49 ? -7.691 -38.188 -21.078 1 72.94 49 CYS B O 1
ATOM 2375 N N . ASN B 1 50 ? -8.219 -36 -21.141 1 68.81 50 ASN B N 1
ATOM 2376 C CA . ASN B 1 50 ? -8.531 -36.062 -22.562 1 68.81 50 ASN B CA 1
ATOM 2377 C C . ASN B 1 50 ? -7.266 -36.094 -23.406 1 68.81 50 ASN B C 1
ATOM 2379 O O . ASN B 1 50 ? -7.316 -36.406 -24.594 1 68.81 50 ASN B O 1
ATOM 2383 N N . GLY B 1 51 ? -6.215 -35.5 -22.984 1 57.72 51 GLY B N 1
ATOM 2384 C CA . GLY B 1 51 ? -4.973 -35.531 -23.75 1 57.72 51 GLY B CA 1
ATOM 2385 C C . GLY B 1 51 ? -4.285 -36.875 -23.75 1 57.72 51 GLY B C 1
ATOM 2386 O O . GLY B 1 51 ? -4.754 -37.812 -23.109 1 57.72 51 GLY B O 1
ATOM 2387 N N . ARG B 1 52 ? -3.529 -37.188 -24.797 1 52.56 52 ARG B N 1
ATOM 2388 C CA . ARG B 1 52 ? -2.889 -38.438 -25.25 1 52.56 52 ARG B CA 1
ATOM 2389 C C . ARG B 1 52 ? -2.182 -39.125 -24.078 1 52.56 52 ARG B C 1
ATOM 2391 O O . ARG B 1 52 ? -1.851 -40.312 -24.172 1 52.56 52 ARG B O 1
ATOM 2398 N N . ASN B 1 53 ? -1.582 -38.344 -23.219 1 46.03 53 ASN B N 1
ATOM 2399 C CA . ASN B 1 53 ? -0.793 -39.062 -22.234 1 46.03 53 ASN B CA 1
ATOM 2400 C C . ASN B 1 53 ? -1.51 -39.125 -20.875 1 46.03 53 ASN B C 1
ATOM 2402 O O . ASN B 1 53 ? -1.365 -38.219 -20.062 1 46.03 53 ASN B O 1
ATOM 2406 N N . PRO B 1 54 ? -2.641 -39.969 -20.953 1 47.03 54 PRO B N 1
ATOM 2407 C CA . PRO B 1 54 ? -3.18 -40.125 -19.594 1 47.03 54 PRO B CA 1
ATOM 2408 C C . PRO B 1 54 ? -2.088 -40.344 -18.547 1 47.03 54 PRO B C 1
ATOM 2410 O O . PRO B 1 54 ? -1.297 -41.281 -18.641 1 47.03 54 PRO B O 1
ATOM 2413 N N . VAL B 1 55 ? -1.337 -39.375 -18.328 1 40.31 55 VAL B N 1
ATOM 2414 C CA . VAL B 1 55 ? -0.36 -39.594 -17.266 1 40.31 55 VAL B CA 1
ATOM 2415 C C . VAL B 1 55 ? -1.041 -40.25 -16.062 1 40.31 55 VAL B C 1
ATOM 2417 O O . VAL B 1 55 ? -1.957 -39.656 -15.469 1 40.31 55 VAL B O 1
ATOM 2420 N N . GLY B 1 56 ? -0.525 -41.562 -15.781 1 45.44 56 GLY B N 1
ATOM 2421 C CA . GLY B 1 56 ? -0.785 -42.625 -14.828 1 45.44 56 GLY B CA 1
ATOM 2422 C C . GLY B 1 56 ? -2.24 -42.719 -14.406 1 45.44 56 GLY B C 1
ATOM 2423 O O . GLY B 1 56 ? -3.078 -41.969 -14.898 1 45.44 56 GLY B O 1
ATOM 2424 N N . GLU B 1 57 ? -2.588 -43.594 -13.219 1 47.5 57 GLU B N 1
ATOM 2425 C CA . GLU B 1 57 ? -3.826 -43.875 -12.508 1 47.5 57 GLU B CA 1
ATOM 2426 C C . GLU B 1 57 ? -4.742 -42.656 -12.445 1 47.5 57 GLU B C 1
ATOM 2428 O O . GLU B 1 57 ? -4.285 -41.531 -12.609 1 47.5 57 GLU B O 1
ATOM 2433 N N . ALA B 1 58 ? -6.215 -42.875 -12.188 1 48.53 58 ALA B N 1
ATOM 2434 C CA . ALA B 1 58 ? -7.371 -42.031 -11.969 1 48.53 58 ALA B CA 1
ATOM 2435 C C . ALA B 1 58 ? -6.98 -40.781 -11.18 1 48.53 58 ALA B C 1
ATOM 2437 O O . ALA B 1 58 ? -6.777 -40.844 -9.961 1 48.53 58 ALA B O 1
ATOM 2438 N N . GLN B 1 59 ? -6.309 -39.844 -11.734 1 60.19 59 GLN B N 1
ATOM 2439 C CA . GLN B 1 59 ? -5.906 -38.688 -10.969 1 60.19 59 GLN B CA 1
ATOM 2440 C C . GLN B 1 59 ? -7.109 -37.812 -10.625 1 60.19 59 GLN B C 1
ATOM 2442 O O . GLN B 1 59 ? -7.973 -37.562 -11.469 1 60.19 59 GLN B O 1
ATOM 2447 N N . LYS B 1 60 ? -7.535 -37.938 -9.367 1 66.56 60 LYS B N 1
ATOM 2448 C CA . LYS B 1 60 ? -8.586 -37.062 -8.852 1 66.56 60 LYS B CA 1
ATOM 2449 C C . LYS B 1 60 ? -8.266 -35.594 -9.094 1 66.56 60 LYS B C 1
ATOM 2451 O O . LYS B 1 60 ? -7.094 -35.219 -9.164 1 66.56 60 LYS B O 1
ATOM 2456 N N . PRO B 1 61 ? -9.297 -34.938 -9.5 1 62.97 61 PRO B N 1
ATOM 2457 C CA . PRO B 1 61 ? -9.094 -33.5 -9.711 1 62.97 61 PRO B CA 1
ATOM 2458 C C . PRO B 1 61 ? -8.141 -32.906 -8.68 1 62.97 61 PRO B C 1
ATOM 2460 O O . PRO B 1 61 ? -7.316 -32.031 -9.031 1 62.97 61 PRO B O 1
ATOM 2463 N N . GLU B 1 62 ? -8.25 -33.469 -7.492 1 67.5 62 GLU B N 1
ATOM 2464 C CA . GLU B 1 62 ? -7.422 -32.875 -6.434 1 67.5 62 GLU B CA 1
ATOM 2465 C C . GLU B 1 62 ? -5.949 -33.219 -6.645 1 67.5 62 GLU B C 1
ATOM 2467 O O . GLU B 1 62 ? -5.07 -32.594 -6.055 1 67.5 62 GLU B O 1
ATOM 2472 N N . ASP B 1 63 ? -5.781 -34.156 -7.543 1 72.56 63 ASP B N 1
ATOM 2473 C CA . ASP B 1 63 ? -4.418 -34.656 -7.73 1 72.56 63 ASP B CA 1
ATOM 2474 C C . ASP B 1 63 ? -3.73 -33.938 -8.891 1 72.56 63 ASP B C 1
ATOM 2476 O O . ASP B 1 63 ? -2.525 -34.094 -9.094 1 72.56 63 ASP B O 1
ATOM 2480 N N . VAL B 1 64 ? -4.5 -33.156 -9.539 1 76.69 64 VAL B N 1
ATOM 2481 C CA . VAL B 1 64 ? -3.939 -32.656 -10.789 1 76.69 64 VAL B CA 1
ATOM 2482 C C . VAL B 1 64 ? -3.299 -31.297 -10.57 1 76.69 64 VAL B C 1
ATOM 2484 O O . VAL B 1 64 ? -2.428 -30.891 -11.336 1 76.69 64 VAL B O 1
ATOM 2487 N N . LEU B 1 65 ? -3.768 -30.609 -9.484 1 86.81 65 LEU B N 1
ATOM 2488 C CA . LEU B 1 65 ? -3.221 -29.297 -9.18 1 86.81 65 LEU B CA 1
ATOM 2489 C C . LEU B 1 65 ? -2.826 -29.203 -7.711 1 86.81 65 LEU B C 1
ATOM 2491 O O . LEU B 1 65 ? -3.492 -29.781 -6.848 1 86.81 65 LEU B O 1
ATOM 2495 N N . ASN B 1 66 ? -1.698 -28.641 -7.508 1 91.44 66 ASN B N 1
ATOM 2496 C CA . ASN B 1 66 ? -1.327 -28.25 -6.148 1 91.44 66 ASN B CA 1
ATOM 2497 C C . ASN B 1 66 ? -1.879 -26.875 -5.793 1 91.44 66 ASN B C 1
ATOM 2499 O O . ASN B 1 66 ? -1.565 -25.875 -6.457 1 91.44 66 ASN B O 1
ATOM 2503 N N . ILE B 1 67 ? -2.746 -26.859 -4.793 1 94.38 67 ILE B N 1
ATOM 2504 C CA . ILE B 1 67 ? -3.324 -25.594 -4.371 1 94.38 67 ILE B CA 1
ATOM 2505 C C . ILE B 1 67 ? -2.639 -25.109 -3.094 1 94.38 67 ILE B C 1
ATOM 2507 O O . ILE B 1 67 ? -2.662 -25.797 -2.072 1 94.38 67 ILE B O 1
ATOM 2511 N N . GLU B 1 68 ? -1.982 -24.016 -3.137 1 96.25 68 GLU B N 1
ATOM 2512 C CA . GLU B 1 68 ? -1.355 -23.375 -1.979 1 96.25 68 GLU B CA 1
ATOM 2513 C C . GLU B 1 68 ? -2.018 -22.047 -1.653 1 96.25 68 GLU B C 1
ATOM 2515 O O . GLU B 1 68 ? -2.568 -21.391 -2.537 1 96.25 68 GLU B O 1
ATOM 2520 N N . GLU B 1 69 ? -1.994 -21.75 -0.426 1 96.25 69 GLU B N 1
ATOM 2521 C CA . GLU B 1 69 ? -2.531 -20.469 0.017 1 96.25 69 GLU B CA 1
ATOM 2522 C C . GLU B 1 69 ? -1.513 -19.703 0.855 1 96.25 69 GLU B C 1
ATOM 2524 O O . GLU B 1 69 ? -0.761 -20.297 1.628 1 96.25 69 GLU B O 1
ATOM 2529 N N . CYS B 1 70 ? -1.443 -18.469 0.643 1 97.88 70 CYS B N 1
ATOM 2530 C CA . CYS B 1 70 ? -0.712 -17.531 1.493 1 97.88 70 CYS B CA 1
ATOM 2531 C C . CYS B 1 70 ? -1.652 -16.5 2.1 1 97.88 70 CYS B C 1
ATOM 2533 O O . CYS B 1 70 ? -2.143 -15.617 1.399 1 97.88 70 CYS B O 1
ATOM 2535 N N . ASP B 1 71 ? -1.929 -16.641 3.334 1 97.06 71 ASP B N 1
ATOM 2536 C CA . ASP B 1 71 ? -2.707 -15.656 4.082 1 97.06 71 ASP B CA 1
ATOM 2537 C C . ASP B 1 71 ? -1.834 -14.477 4.516 1 97.06 71 ASP B C 1
ATOM 2539 O O . ASP B 1 71 ? -1.031 -14.602 5.441 1 97.06 71 ASP B O 1
ATOM 2543 N N . VAL B 1 72 ? -2.051 -13.297 3.951 1 97.62 72 VAL B N 1
ATOM 2544 C CA . VAL B 1 72 ? -1.142 -12.18 4.191 1 97.62 72 VAL B CA 1
ATOM 2545 C C . VAL B 1 72 ? -1.378 -11.609 5.586 1 97.62 72 VAL B C 1
ATOM 2547 O O . VAL B 1 72 ? -0.58 -10.812 6.082 1 97.62 72 VAL B O 1
ATOM 2550 N N . TRP B 1 73 ? -2.434 -12.008 6.23 1 96.5 73 TRP B N 1
ATOM 2551 C CA . TRP B 1 73 ? -2.756 -11.516 7.566 1 96.5 73 TRP B CA 1
ATOM 2552 C C . TRP B 1 73 ? -2.197 -12.438 8.641 1 96.5 73 TRP B C 1
ATOM 2554 O O . TRP B 1 73 ? -2.396 -12.211 9.836 1 96.5 73 TRP B O 1
ATOM 2564 N N . SER B 1 74 ? -1.53 -13.5 8.203 1 95.12 74 SER B N 1
ATOM 2565 C CA . SER B 1 74 ? -0.929 -14.43 9.156 1 95.12 74 SER B CA 1
ATOM 2566 C C . SER B 1 74 ? 0.029 -13.719 10.102 1 95.12 74 SER B C 1
ATOM 2568 O O . SER B 1 74 ? 0.784 -12.836 9.68 1 95.12 74 SER B O 1
ATOM 2570 N N . SER B 1 75 ? 0.084 -14.102 11.336 1 90.88 75 SER B N 1
ATOM 2571 C CA . SER B 1 75 ? 1.015 -13.539 12.312 1 90.88 75 SER B CA 1
ATOM 2572 C C . SER B 1 75 ? 2.459 -13.875 11.953 1 90.88 75 SER B C 1
ATOM 2574 O O . SER B 1 75 ? 3.393 -13.273 12.477 1 90.88 75 SER B O 1
ATOM 2576 N N . LYS B 1 76 ? 2.635 -14.781 11.008 1 92.94 76 LYS B N 1
ATOM 2577 C CA . LYS B 1 76 ? 3.967 -15.227 10.602 1 92.94 76 LYS B CA 1
ATOM 2578 C C . LYS B 1 76 ? 4.484 -14.398 9.422 1 92.94 76 LYS B C 1
ATOM 2580 O O . LYS B 1 76 ? 5.629 -14.57 8.992 1 92.94 76 LYS B O 1
ATOM 2585 N N . MET B 1 77 ? 3.625 -13.523 8.938 1 95.75 77 MET B N 1
ATOM 2586 C CA . MET B 1 77 ? 4.062 -12.695 7.816 1 95.75 77 MET B CA 1
ATOM 2587 C C . MET B 1 77 ? 5.273 -11.852 8.203 1 95.75 77 MET B C 1
ATOM 2589 O O . MET B 1 77 ? 5.227 -11.094 9.172 1 95.75 77 MET B O 1
ATOM 2593 N N . PRO B 1 78 ? 6.387 -12.008 7.496 1 95.5 78 PRO B N 1
ATOM 2594 C CA . PRO B 1 78 ? 7.574 -11.219 7.84 1 95.5 78 PRO B CA 1
ATOM 2595 C C . PRO B 1 78 ? 7.379 -9.727 7.609 1 95.5 78 PRO B C 1
ATOM 2597 O O . PRO B 1 78 ? 6.52 -9.328 6.816 1 95.5 78 PRO B O 1
ATOM 2600 N N . LYS B 1 79 ? 8.148 -8.984 8.359 1 92.25 79 LYS B N 1
ATOM 2601 C CA . LYS B 1 79 ? 8.203 -7.535 8.164 1 92.25 79 LYS B CA 1
ATOM 2602 C C . LYS B 1 79 ? 9.461 -7.121 7.414 1 92.25 79 LYS B C 1
ATOM 2604 O O . LYS B 1 79 ? 10.539 -7.676 7.648 1 92.25 79 LYS B O 1
ATOM 2609 N N . PHE B 1 80 ? 9.289 -6.254 6.512 1 93.69 80 PHE B N 1
ATOM 2610 C CA . PHE B 1 80 ? 10.43 -5.66 5.816 1 93.69 80 PHE B CA 1
ATOM 2611 C C . PHE B 1 80 ? 10.68 -4.238 6.309 1 93.69 80 PHE B C 1
ATOM 2613 O O . PHE B 1 80 ? 10.445 -3.273 5.578 1 93.69 80 PHE B O 1
ATOM 2620 N N . ASP B 1 81 ? 11.266 -4.168 7.543 1 93.44 81 ASP B N 1
ATOM 2621 C CA . ASP B 1 81 ? 11.406 -2.891 8.227 1 93.44 81 ASP B CA 1
ATOM 2622 C C . ASP B 1 81 ? 12.883 -2.539 8.43 1 93.44 81 ASP B C 1
ATOM 2624 O O . ASP B 1 81 ? 13.758 -3.113 7.781 1 93.44 81 ASP B O 1
ATOM 2628 N N . ARG B 1 82 ? 13.188 -1.563 9.297 1 91.12 82 ARG B N 1
ATOM 2629 C CA . ARG B 1 82 ? 14.523 -1.021 9.547 1 91.12 82 ARG B CA 1
ATOM 2630 C C . ARG B 1 82 ? 15.477 -2.111 10.016 1 91.12 82 ARG B C 1
ATOM 2632 O O . ARG B 1 82 ? 16.672 -2.082 9.688 1 91.12 82 ARG B O 1
ATOM 2639 N N . GLU B 1 83 ? 14.953 -3.047 10.703 1 89.38 83 GLU B N 1
ATOM 2640 C CA . GLU B 1 83 ? 15.789 -4.105 11.258 1 89.38 83 GLU B CA 1
ATOM 2641 C C . GLU B 1 83 ? 16 -5.23 10.242 1 89.38 83 GLU B C 1
ATOM 2643 O O . GLU B 1 83 ? 17.125 -5.734 10.094 1 89.38 83 GLU B O 1
ATOM 2648 N N . THR B 1 84 ? 14.961 -5.582 9.531 1 92 84 THR B N 1
ATOM 2649 C CA . THR B 1 84 ? 14.984 -6.758 8.672 1 92 84 THR B CA 1
ATOM 2650 C C . THR B 1 84 ? 15.641 -6.441 7.336 1 92 84 THR B C 1
ATOM 2652 O O . THR B 1 84 ? 16.359 -7.273 6.777 1 92 84 THR B O 1
ATOM 2655 N N . MET B 1 85 ? 15.453 -5.281 6.848 1 90.88 85 MET B N 1
ATOM 2656 C CA . MET B 1 85 ? 15.914 -4.934 5.504 1 90.88 85 MET B CA 1
ATOM 2657 C C . MET B 1 85 ? 17.422 -5.125 5.375 1 90.88 85 MET B C 1
ATOM 2659 O O . MET B 1 85 ? 17.891 -5.809 4.465 1 90.88 85 MET B O 1
ATOM 2663 N N . PRO B 1 86 ? 18.219 -4.547 6.32 1 87.31 86 PRO B N 1
ATOM 2664 C CA . PRO B 1 86 ? 19.672 -4.762 6.195 1 87.31 86 PRO B CA 1
ATOM 2665 C C . PRO B 1 86 ? 20.062 -6.223 6.363 1 87.31 86 PRO B C 1
ATOM 2667 O O . PRO B 1 86 ? 21.016 -6.684 5.734 1 87.31 86 PRO B O 1
ATOM 2670 N N . ARG B 1 87 ? 19.344 -6.922 7.117 1 89.69 87 ARG B N 1
ATOM 2671 C CA . ARG B 1 87 ? 19.641 -8.328 7.359 1 89.69 87 ARG B CA 1
ATOM 2672 C C . ARG B 1 87 ? 19.328 -9.172 6.137 1 89.69 87 ARG B C 1
ATOM 2674 O O . ARG B 1 87 ? 19.969 -10.195 5.891 1 89.69 87 ARG B O 1
ATOM 2681 N N . VAL B 1 88 ? 18.359 -8.75 5.438 1 89.31 88 VAL B N 1
ATOM 2682 C CA . VAL B 1 88 ? 17.969 -9.469 4.23 1 89.31 88 VAL B CA 1
ATOM 2683 C C . VAL B 1 88 ? 18.938 -9.156 3.098 1 89.31 88 VAL B C 1
ATOM 2685 O O . VAL B 1 88 ? 19.234 -10.023 2.275 1 89.31 88 VAL B O 1
ATOM 2688 N N . TRP B 1 89 ? 19.438 -7.98 3.064 1 87.81 89 TRP B N 1
ATOM 2689 C CA . TRP B 1 89 ? 20.344 -7.535 2.012 1 87.81 89 TRP B CA 1
ATOM 2690 C C . TRP B 1 89 ? 21.688 -8.25 2.115 1 87.81 89 TRP B C 1
ATOM 2692 O O . TRP B 1 89 ? 22.266 -8.648 1.1 1 87.81 89 TRP B O 1
ATOM 2702 N N . ARG B 1 90 ? 22.156 -8.523 3.275 1 88.75 90 ARG B N 1
ATOM 2703 C CA . ARG B 1 90 ? 23.5 -9.039 3.512 1 88.75 90 ARG B CA 1
ATOM 2704 C C . ARG B 1 90 ? 23.641 -10.453 2.963 1 88.75 90 ARG B C 1
ATOM 2706 O O . ARG B 1 90 ? 24.594 -10.742 2.221 1 88.75 90 ARG B O 1
ATOM 2713 N N . PRO B 1 91 ? 22.766 -11.328 3.281 1 85.56 91 PRO B N 1
ATOM 2714 C CA . PRO B 1 91 ? 22.891 -12.672 2.721 1 85.56 91 PRO B CA 1
ATOM 2715 C C . PRO B 1 91 ? 22.812 -12.688 1.196 1 85.56 91 PRO B C 1
ATOM 2717 O O . PRO B 1 91 ? 23.453 -13.523 0.552 1 85.56 91 PRO B O 1
ATOM 2720 N N . ARG B 1 92 ? 22.109 -11.805 0.664 1 82.44 92 ARG B N 1
ATOM 2721 C CA . ARG B 1 92 ? 21.969 -11.719 -0.787 1 82.44 92 ARG B CA 1
ATOM 2722 C C . ARG B 1 92 ? 23.266 -11.266 -1.439 1 82.44 92 ARG B C 1
ATOM 2724 O O . ARG B 1 92 ? 23.469 -11.438 -2.645 1 82.44 92 ARG B O 1
ATOM 2731 N N . HIS B 1 93 ? 24.172 -10.711 -0.555 1 82.81 93 HIS B N 1
ATOM 2732 C CA . HIS B 1 93 ? 25.469 -10.266 -1.027 1 82.81 93 HIS B CA 1
ATOM 2733 C C . HIS B 1 93 ? 26.594 -11.07 -0.37 1 82.81 93 HIS B C 1
ATOM 2735 O O . HIS B 1 93 ? 27.688 -10.539 -0.132 1 82.81 93 HIS B O 1
ATOM 2741 N N . GLY B 1 94 ? 26.266 -12.281 0.054 1 84.75 94 GLY B N 1
ATOM 2742 C CA . GLY B 1 94 ? 27.297 -13.25 0.368 1 84.75 94 GLY B CA 1
ATOM 2743 C C . GLY B 1 94 ? 27.5 -13.445 1.859 1 84.75 94 GLY B C 1
ATOM 2744 O O . GLY B 1 94 ? 28.359 -14.234 2.277 1 84.75 94 GLY B O 1
ATOM 2745 N N . SER B 1 95 ? 26.734 -12.742 2.688 1 87.5 95 SER B N 1
ATOM 2746 C CA . SER B 1 95 ? 26.875 -12.914 4.129 1 87.5 95 SER B CA 1
ATOM 2747 C C . SER B 1 95 ? 26.406 -14.305 4.562 1 87.5 95 SER B C 1
ATOM 2749 O O . SER B 1 95 ? 25.391 -14.805 4.082 1 87.5 95 SER B O 1
ATOM 2751 N N . GLU B 1 96 ? 27.156 -14.922 5.496 1 90.88 96 GLU B N 1
ATOM 2752 C CA . GLU B 1 96 ? 26.797 -16.234 6.035 1 90.88 96 GLU B CA 1
ATOM 2753 C C . GLU B 1 96 ? 26.453 -16.141 7.516 1 90.88 96 GLU B C 1
ATOM 2755 O O . GLU B 1 96 ? 26.375 -17.172 8.203 1 90.88 96 GLU B O 1
ATOM 2760 N N . ASP B 1 97 ? 26.203 -14.906 7.918 1 93 97 ASP B N 1
ATOM 2761 C CA . ASP B 1 97 ? 25.797 -14.703 9.305 1 93 97 ASP B CA 1
ATOM 2762 C C . ASP B 1 97 ? 24.453 -15.375 9.586 1 93 97 ASP B C 1
ATOM 2764 O O . ASP B 1 97 ? 23.484 -15.172 8.852 1 93 97 ASP B O 1
ATOM 2768 N N . GLU B 1 98 ? 24.391 -16.156 10.57 1 93.5 98 GLU B N 1
ATOM 2769 C CA . GLU B 1 98 ? 23.203 -16.969 10.883 1 93.5 98 GLU B CA 1
ATOM 2770 C C . GLU B 1 98 ? 22 -16.094 11.156 1 93.5 98 GLU B C 1
ATOM 2772 O O . GLU B 1 98 ? 20.875 -16.438 10.766 1 93.5 98 GLU B O 1
ATOM 2777 N N . ALA B 1 99 ? 22.266 -15.031 11.906 1 92.19 99 ALA B N 1
ATOM 2778 C CA . ALA B 1 99 ? 21.156 -14.117 12.219 1 92.19 99 ALA B CA 1
ATOM 2779 C C . ALA B 1 99 ? 20.578 -13.516 10.945 1 92.19 99 ALA B C 1
ATOM 2781 O O . ALA B 1 99 ? 19.359 -13.367 10.828 1 92.19 99 ALA B O 1
ATOM 2782 N N . ASP B 1 100 ? 21.422 -13.148 10 1 92.94 100 ASP B N 1
ATOM 2783 C CA . ASP B 1 100 ? 20.984 -12.594 8.727 1 92.94 100 ASP B CA 1
ATOM 2784 C C . ASP B 1 100 ? 20.219 -13.633 7.906 1 92.94 100 ASP B C 1
ATOM 2786 O O . ASP B 1 100 ? 19.172 -13.336 7.348 1 92.94 100 ASP B O 1
ATOM 2790 N N . LEU B 1 101 ? 20.734 -14.844 7.926 1 93.25 101 LEU B N 1
ATOM 2791 C CA . LEU B 1 101 ? 20.094 -15.93 7.184 1 93.25 101 LEU B CA 1
ATOM 2792 C C . LEU B 1 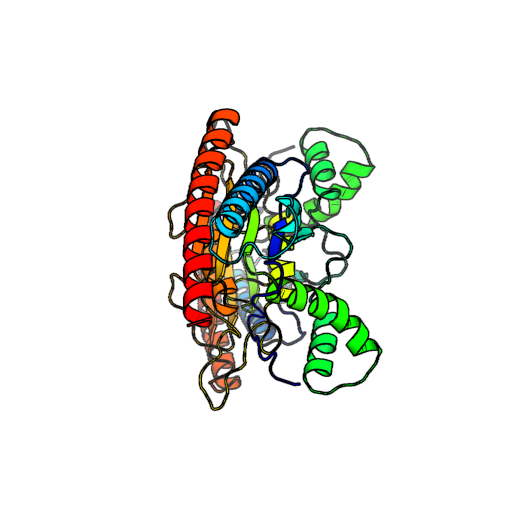101 ? 18.734 -16.266 7.77 1 93.25 101 LEU B C 1
ATOM 2794 O O . LEU B 1 101 ? 17.781 -16.516 7.027 1 93.25 101 LEU B O 1
ATOM 2798 N N . ASN B 1 102 ? 18.656 -16.219 9.062 1 93.56 102 ASN B N 1
ATOM 2799 C CA . ASN B 1 102 ? 17.391 -16.5 9.734 1 93.56 102 ASN B CA 1
ATOM 2800 C C . ASN B 1 102 ? 16.344 -15.43 9.445 1 93.56 102 ASN B C 1
ATOM 2802 O O . ASN B 1 102 ? 15.148 -15.727 9.344 1 93.56 102 ASN B O 1
ATOM 2806 N N . ALA B 1 103 ? 16.797 -14.227 9.336 1 92.12 103 ALA B N 1
ATOM 2807 C CA . ALA B 1 103 ? 15.891 -13.125 9.016 1 92.12 103 ALA B CA 1
ATOM 2808 C C . ALA B 1 103 ? 15.422 -13.211 7.566 1 92.12 103 ALA B C 1
ATOM 2810 O O . ALA B 1 103 ? 14.289 -12.852 7.254 1 92.12 103 ALA B O 1
ATOM 2811 N N . PHE B 1 104 ? 16.25 -13.766 6.746 1 94.38 104 PHE B N 1
ATOM 2812 C CA . PHE B 1 104 ? 15.992 -13.828 5.312 1 94.38 104 PHE B CA 1
ATOM 2813 C C . PHE B 1 104 ? 15.094 -15.016 4.977 1 94.38 104 PHE B C 1
ATOM 2815 O O . PHE B 1 104 ? 14.32 -14.969 4.023 1 94.38 104 PHE B O 1
ATOM 2822 N N . ARG B 1 105 ? 15.102 -16.031 5.699 1 95.81 105 ARG B N 1
ATOM 2823 C CA . ARG B 1 105 ? 14.5 -17.312 5.387 1 95.81 105 ARG B CA 1
ATOM 2824 C C . ARG B 1 105 ? 13.008 -17.188 5.137 1 95.81 105 ARG B C 1
ATOM 2826 O O . ARG B 1 105 ? 12.492 -17.672 4.125 1 95.81 105 ARG B O 1
ATOM 2833 N N . PRO B 1 106 ? 12.273 -16.516 6.078 1 96.81 106 PRO B N 1
ATOM 2834 C CA . PRO B 1 106 ? 10.836 -16.422 5.82 1 96.81 106 PRO B CA 1
ATOM 2835 C C . PRO B 1 106 ? 10.516 -15.711 4.508 1 96.81 106 PRO B C 1
ATOM 2837 O O . PRO B 1 106 ? 9.57 -16.078 3.809 1 96.81 106 PRO B O 1
ATOM 2840 N N . ILE B 1 107 ? 11.258 -14.703 4.152 1 97.12 107 ILE B N 1
ATOM 2841 C CA . ILE B 1 107 ? 11.055 -13.945 2.922 1 97.12 107 ILE B CA 1
ATOM 2842 C C . ILE B 1 107 ? 11.422 -14.812 1.718 1 97.12 107 ILE B C 1
ATOM 2844 O O . ILE B 1 107 ? 10.688 -14.844 0.726 1 97.12 107 ILE B O 1
ATOM 2848 N N . LYS B 1 108 ? 12.523 -15.516 1.85 1 96.19 108 LYS B N 1
ATOM 2849 C CA . LYS B 1 108 ? 12.961 -16.422 0.795 1 96.19 108 LYS B CA 1
ATOM 2850 C C . LYS B 1 108 ? 11.914 -17.5 0.532 1 96.19 108 LYS B C 1
ATOM 2852 O O . LYS B 1 108 ? 11.617 -17.828 -0.622 1 96.19 108 LYS B O 1
ATOM 2857 N N . GLU B 1 109 ? 11.383 -18.031 1.59 1 97.56 109 GLU B N 1
ATOM 2858 C CA . GLU B 1 109 ? 10.375 -19.094 1.465 1 97.56 109 GLU B CA 1
ATOM 2859 C C . GLU B 1 109 ? 9.125 -18.578 0.76 1 97.56 109 GLU B C 1
ATOM 2861 O O . GLU B 1 109 ? 8.547 -19.281 -0.077 1 97.56 109 GLU B O 1
ATOM 2866 N N . LEU B 1 110 ? 8.695 -17.391 1.102 1 98.19 110 LEU B N 1
ATOM 2867 C CA . LEU B 1 110 ? 7.551 -16.781 0.433 1 98.19 110 LEU B CA 1
ATOM 2868 C C . LEU B 1 110 ? 7.848 -16.547 -1.045 1 98.19 110 LEU B C 1
ATOM 2870 O O . LEU B 1 110 ? 6.992 -16.797 -1.899 1 98.19 110 LEU B O 1
ATOM 2874 N N . ALA B 1 111 ? 9.047 -16.062 -1.33 1 97.62 111 ALA B N 1
ATOM 2875 C CA . ALA B 1 111 ? 9.453 -15.805 -2.711 1 97.62 111 ALA B CA 1
ATOM 2876 C C . ALA B 1 111 ? 9.469 -17.094 -3.521 1 97.62 111 ALA B C 1
ATOM 2878 O O . A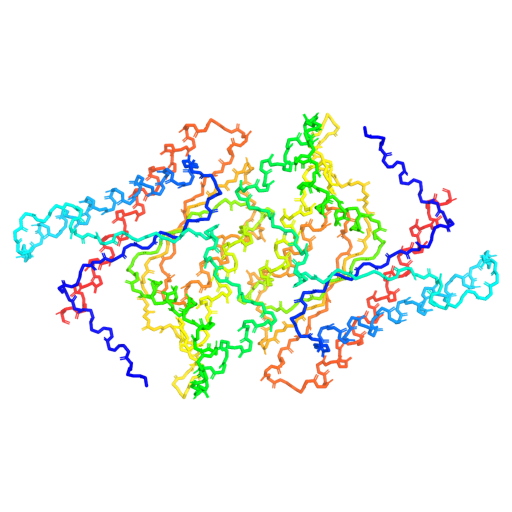LA B 1 111 ? 8.977 -17.141 -4.652 1 97.62 111 ALA B O 1
ATOM 2879 N N . GLU B 1 112 ? 9.984 -18.125 -2.93 1 97.44 112 GLU B N 1
ATOM 2880 C CA . GLU B 1 112 ? 10.039 -19.422 -3.588 1 97.44 112 GLU B CA 1
ATOM 2881 C C . GLU B 1 112 ? 8.641 -19.984 -3.826 1 97.44 112 GLU B C 1
ATOM 2883 O O . GLU B 1 112 ? 8.383 -20.594 -4.863 1 97.44 112 GLU B O 1
ATOM 2888 N N . GLN B 1 113 ? 7.777 -19.781 -2.846 1 98 113 GLN B N 1
ATOM 2889 C CA . GLN B 1 113 ? 6.387 -20.188 -3.006 1 98 113 GLN B CA 1
ATOM 2890 C C . GLN B 1 113 ? 5.75 -19.516 -4.215 1 98 113 GLN B C 1
ATOM 2892 O O . GLN B 1 113 ? 5.086 -20.156 -5.023 1 98 113 GLN B O 1
ATOM 2897 N N . MET B 1 114 ? 5.973 -18.234 -4.367 1 98.38 114 MET B N 1
ATOM 2898 C CA . MET B 1 114 ? 5.43 -17.469 -5.492 1 98.38 114 MET B CA 1
ATOM 2899 C C . MET B 1 114 ? 6.016 -17.969 -6.812 1 98.38 114 MET B C 1
ATOM 2901 O O . MET B 1 114 ? 5.285 -18.172 -7.781 1 98.38 114 MET B O 1
ATOM 2905 N N . LEU B 1 115 ? 7.27 -18.25 -6.824 1 97.12 115 LEU B N 1
ATOM 2906 C CA . LEU B 1 115 ? 7.969 -18.609 -8.055 1 97.12 115 LEU B CA 1
ATOM 2907 C C . LEU B 1 115 ? 7.566 -20 -8.523 1 97.12 115 LEU B C 1
ATOM 2909 O O . LEU B 1 115 ? 7.66 -20.312 -9.711 1 97.12 115 LEU B O 1
ATOM 2913 N N . ARG B 1 116 ? 7.105 -20.828 -7.621 1 95.44 116 ARG B N 1
ATOM 2914 C CA . ARG B 1 116 ? 6.707 -22.172 -7.992 1 95.44 116 ARG B CA 1
ATOM 2915 C C . ARG B 1 116 ? 5.297 -22.188 -8.578 1 95.44 116 ARG B C 1
ATOM 2917 O O . ARG B 1 116 ? 4.863 -23.203 -9.141 1 95.44 116 ARG B O 1
ATOM 2924 N N . ALA B 1 117 ? 4.609 -21.094 -8.445 1 97.06 117 ALA B N 1
ATOM 2925 C CA . ALA B 1 117 ? 3.217 -21.047 -8.891 1 97.06 117 ALA B CA 1
ATOM 2926 C C . ALA B 1 117 ? 3.127 -20.969 -10.414 1 97.06 117 ALA B C 1
ATOM 2928 O O . ALA B 1 117 ? 3.877 -20.234 -11.055 1 97.06 117 ALA B O 1
ATOM 2929 N N . ASP B 1 118 ? 2.211 -21.75 -10.961 1 94.44 118 ASP B N 1
ATOM 2930 C CA . ASP B 1 118 ? 1.877 -21.672 -12.383 1 94.44 118 ASP B CA 1
ATOM 2931 C C . ASP B 1 118 ? 0.706 -20.719 -12.617 1 94.44 118 ASP B C 1
ATOM 2933 O O . ASP B 1 118 ? 0.59 -20.125 -13.695 1 94.44 118 ASP B O 1
ATOM 2937 N N . PHE B 1 119 ? -0.163 -20.672 -11.617 1 95.25 119 PHE B N 1
ATOM 2938 C CA . PHE B 1 119 ? -1.293 -19.75 -11.547 1 95.25 119 PHE B CA 1
ATOM 2939 C C . PHE B 1 119 ? -1.253 -18.938 -10.258 1 95.25 119 PHE B C 1
ATOM 2941 O O . PHE B 1 119 ? -1.144 -19.5 -9.172 1 95.25 119 PHE B O 1
ATOM 2948 N N . LEU B 1 120 ? -1.327 -17.656 -10.43 1 98.31 120 LEU B N 1
ATOM 2949 C CA . LEU B 1 120 ? -1.391 -16.797 -9.258 1 98.31 120 LEU B CA 1
ATOM 2950 C C . LEU B 1 120 ? -2.773 -16.156 -9.117 1 98.31 120 LEU B C 1
ATOM 2952 O O . LEU B 1 120 ? -3.256 -15.5 -10.039 1 98.31 120 LEU B O 1
ATOM 2956 N N . VAL B 1 121 ? -3.451 -16.422 -8.055 1 98.5 121 VAL B N 1
ATOM 2957 C CA . VAL B 1 121 ? -4.75 -15.836 -7.727 1 98.5 121 VAL B CA 1
ATOM 2958 C C . VAL B 1 121 ? -4.609 -14.922 -6.512 1 98.5 121 VAL B C 1
ATOM 2960 O O . VAL B 1 121 ? -4.09 -15.336 -5.473 1 98.5 121 VAL B O 1
ATOM 2963 N N . ILE B 1 122 ? -5.039 -13.695 -6.625 1 98.62 122 ILE B N 1
ATOM 2964 C CA . ILE B 1 122 ? -5.012 -12.75 -5.508 1 98.62 122 ILE B CA 1
ATOM 2965 C C . ILE B 1 122 ? -6.43 -12.281 -5.191 1 98.62 122 ILE B C 1
ATOM 2967 O O . ILE B 1 122 ? -7.145 -11.812 -6.078 1 98.62 122 ILE B O 1
ATOM 2971 N N . THR B 1 123 ? -6.859 -12.492 -4.008 1 97.62 123 THR B N 1
ATOM 2972 C CA . THR B 1 123 ? -8.086 -11.875 -3.52 1 97.62 123 THR B CA 1
ATOM 2973 C C . THR B 1 123 ? -7.781 -10.656 -2.658 1 97.62 123 THR B C 1
ATOM 2975 O O . THR B 1 123 ? -6.938 -10.719 -1.761 1 97.62 123 THR B O 1
ATOM 2978 N N . SER B 1 124 ? -8.453 -9.555 -2.977 1 96.06 124 SER B N 1
ATOM 2979 C CA . SER B 1 124 ? -8.133 -8.32 -2.266 1 96.06 124 SER B CA 1
ATOM 2980 C C . SER B 1 124 ? -9.336 -7.383 -2.232 1 96.06 124 SER B C 1
ATOM 2982 O O . SER B 1 124 ? -9.812 -6.938 -3.279 1 96.06 124 SER B O 1
ATOM 2984 N N . PRO B 1 125 ? -9.828 -7.035 -1.041 1 94.31 125 PRO B N 1
ATOM 2985 C CA . PRO B 1 125 ? -10.711 -5.867 -1.004 1 94.31 125 PRO B CA 1
ATOM 2986 C C . PRO B 1 125 ? -9.992 -4.566 -1.359 1 94.31 125 PRO B C 1
ATOM 2988 O O . PRO B 1 125 ? -8.758 -4.527 -1.369 1 94.31 125 PRO B O 1
ATOM 2991 N N . VAL B 1 126 ? -10.742 -3.576 -1.753 1 93.12 126 VAL B N 1
ATOM 2992 C CA . VAL B 1 126 ? -10.18 -2.248 -1.976 1 93.12 126 VAL B CA 1
ATOM 2993 C C . VAL B 1 126 ? -10.211 -1.45 -0.674 1 93.12 126 VAL B C 1
ATOM 2995 O O . VAL B 1 126 ? -11.281 -1.213 -0.109 1 93.12 126 VAL B O 1
ATOM 2998 N N . TRP B 1 127 ? -9.047 -1.139 -0.148 1 93.56 127 TRP B N 1
ATOM 2999 C CA . TRP B 1 127 ? -8.906 -0.309 1.045 1 93.56 127 TRP B CA 1
ATOM 3000 C C . TRP B 1 127 ? -8.297 1.045 0.699 1 93.56 127 TRP B C 1
ATOM 3002 O O . TRP B 1 127 ? -7.16 1.119 0.236 1 93.56 127 TRP B O 1
ATOM 3012 N N . ASN B 1 128 ? -9.156 2.086 0.9 1 92.69 128 ASN B N 1
ATOM 3013 C CA . ASN B 1 128 ? -8.656 3.432 0.631 1 92.69 128 ASN B CA 1
ATOM 3014 C C . ASN B 1 128 ? -8.086 3.547 -0.779 1 92.69 128 ASN B C 1
ATOM 3016 O O . ASN B 1 128 ? -6.961 4.008 -0.961 1 92.69 128 ASN B O 1
ATOM 3020 N N . PHE B 1 129 ? -8.781 3.029 -1.755 1 91.06 129 PHE B N 1
ATOM 3021 C CA . PHE B 1 129 ? -8.562 3.131 -3.193 1 91.06 129 PHE B CA 1
ATOM 3022 C C . PHE B 1 129 ? -7.398 2.248 -3.627 1 91.06 129 PHE B C 1
ATOM 3024 O O . PHE B 1 129 ? -7.035 2.223 -4.805 1 91.06 129 PHE B O 1
ATOM 3031 N N . SER B 1 130 ? -6.82 1.516 -2.768 1 94.06 130 SER B N 1
ATOM 3032 C CA . SER B 1 130 ? -5.676 0.66 -3.057 1 94.06 130 SER B CA 1
ATOM 3033 C C . SER B 1 130 ? -5.801 -0.687 -2.352 1 94.06 130 SER B C 1
ATOM 3035 O O . SER B 1 130 ? -6.875 -1.038 -1.858 1 94.06 130 SER B O 1
ATOM 3037 N N . VAL B 1 131 ? -4.723 -1.473 -2.408 1 96.56 131 VAL B N 1
ATOM 3038 C CA . VAL B 1 131 ? -4.684 -2.77 -1.74 1 96.56 131 VAL B CA 1
ATOM 3039 C C . VAL B 1 131 ? -4.516 -2.572 -0.235 1 96.56 131 VAL B C 1
ATOM 3041 O O . VAL B 1 131 ? -3.973 -1.556 0.207 1 96.56 131 VAL B O 1
ATOM 3044 N N . PRO B 1 132 ? -5.027 -3.533 0.563 1 97.31 132 PRO B N 1
ATOM 3045 C CA . PRO B 1 132 ? -4.727 -3.477 1.996 1 97.31 132 PRO B CA 1
ATOM 3046 C C . PRO B 1 132 ? -3.227 -3.471 2.283 1 97.31 132 PRO B C 1
ATOM 3048 O O . PRO B 1 132 ? -2.449 -4.078 1.542 1 97.31 132 PRO B O 1
ATOM 3051 N N . TYR B 1 133 ? -2.814 -2.883 3.404 1 97.88 133 TYR B N 1
ATOM 3052 C CA . TYR B 1 133 ? -1.4 -2.715 3.717 1 97.88 133 TYR B CA 1
ATOM 3053 C C . TYR B 1 133 ? -0.705 -4.066 3.84 1 97.88 133 TYR B C 1
ATOM 3055 O O . TYR B 1 133 ? 0.48 -4.191 3.52 1 97.88 133 TYR B O 1
ATOM 3063 N N . ALA B 1 134 ? -1.424 -5.121 4.293 1 98 134 ALA B N 1
ATOM 3064 C CA . ALA B 1 134 ? -0.824 -6.438 4.484 1 98 134 ALA B CA 1
ATOM 3065 C C . ALA B 1 134 ? -0.403 -7.047 3.15 1 98 134 ALA B C 1
ATOM 3067 O O . ALA B 1 134 ? 0.614 -7.742 3.07 1 98 134 ALA B O 1
ATOM 3068 N N . LEU B 1 135 ? -1.237 -6.832 2.113 1 98.44 135 LEU B N 1
ATOM 3069 C CA . LEU B 1 135 ? -0.852 -7.301 0.788 1 98.44 135 LEU B CA 1
ATOM 3070 C C . LEU B 1 135 ? 0.376 -6.551 0.281 1 98.44 135 LEU B C 1
ATOM 3072 O O . LEU B 1 135 ? 1.267 -7.148 -0.326 1 98.44 135 LEU B O 1
ATOM 3076 N N . LYS B 1 136 ? 0.44 -5.215 0.526 1 98.25 136 LYS B N 1
ATOM 3077 C CA . LYS B 1 136 ? 1.614 -4.438 0.142 1 98.25 136 LYS B CA 1
ATOM 3078 C C . LYS B 1 136 ? 2.852 -4.895 0.911 1 98.25 136 LYS B C 1
ATOM 3080 O O . LYS B 1 136 ? 3.961 -4.879 0.374 1 98.25 136 LYS B O 1
ATOM 3085 N N . GLN B 1 137 ? 2.639 -5.281 2.145 1 98.19 137 GLN B N 1
ATOM 3086 C CA . GLN B 1 137 ? 3.742 -5.816 2.934 1 98.19 137 GLN B CA 1
ATOM 3087 C C . GLN B 1 137 ? 4.297 -7.094 2.311 1 98.19 137 GLN B C 1
ATOM 3089 O O . GLN B 1 137 ? 5.512 -7.262 2.205 1 98.19 137 GLN B O 1
ATOM 3094 N N . TYR B 1 138 ? 3.432 -8.016 1.915 1 98.56 138 TYR B N 1
ATOM 3095 C CA . TYR B 1 138 ? 3.84 -9.227 1.203 1 98.56 138 TYR B CA 1
ATOM 3096 C C . TYR B 1 138 ? 4.664 -8.875 -0.031 1 98.56 138 TYR B C 1
ATOM 3098 O O . TYR B 1 138 ? 5.746 -9.43 -0.239 1 98.56 138 TYR B O 1
ATOM 3106 N N . ILE B 1 139 ? 4.145 -7.945 -0.82 1 98.44 139 ILE B N 1
ATOM 3107 C CA . ILE B 1 139 ? 4.789 -7.527 -2.061 1 98.44 139 ILE B CA 1
ATOM 3108 C C . ILE B 1 139 ? 6.172 -6.961 -1.759 1 98.44 139 ILE B C 1
ATOM 3110 O O . ILE B 1 139 ? 7.152 -7.309 -2.422 1 98.44 139 ILE B O 1
ATOM 3114 N N . ASP B 1 140 ? 6.262 -6.105 -0.726 1 97.38 140 ASP B N 1
ATOM 3115 C CA . ASP B 1 140 ? 7.531 -5.469 -0.39 1 97.38 140 ASP B CA 1
ATOM 3116 C C . ASP B 1 140 ? 8.539 -6.488 0.125 1 97.38 140 ASP B C 1
ATOM 3118 O O . ASP B 1 140 ? 9.75 -6.277 0.03 1 97.38 140 ASP B O 1
ATOM 3122 N N . CYS B 1 141 ? 8.055 -7.609 0.643 1 97.31 141 CYS B N 1
ATOM 3123 C CA . CYS B 1 141 ? 8.93 -8.68 1.113 1 97.31 141 CYS B CA 1
ATOM 3124 C C . CYS B 1 141 ? 9.461 -9.492 -0.054 1 97.31 141 CYS B C 1
ATOM 3126 O O . CYS B 1 141 ? 10.664 -9.766 -0.128 1 97.31 141 CYS B O 1
ATOM 3128 N N . VAL B 1 142 ? 8.641 -9.82 -1.02 1 97.44 142 VAL B N 1
ATOM 3129 C CA . VAL B 1 142 ? 9.008 -10.898 -1.93 1 97.44 142 VAL B CA 1
ATOM 3130 C C . VAL B 1 142 ? 9.516 -10.312 -3.246 1 97.44 142 VAL B C 1
ATOM 3132 O O . VAL B 1 142 ? 10.32 -10.93 -3.941 1 97.44 142 VAL B O 1
ATOM 3135 N N . VAL B 1 143 ? 8.984 -9.133 -3.66 1 96.44 143 VAL B N 1
ATOM 3136 C CA . VAL B 1 143 ? 9.383 -8.562 -4.941 1 96.44 143 VAL B CA 1
ATOM 3137 C C . VAL B 1 143 ? 10.695 -7.797 -4.785 1 96.44 143 VAL B C 1
ATOM 3139 O O . VAL B 1 143 ? 10.688 -6.609 -4.449 1 96.44 143 VAL B O 1
ATOM 3142 N N . GLN B 1 144 ? 11.727 -8.477 -5.02 1 92.81 144 GLN B N 1
ATOM 3143 C CA . GLN B 1 144 ? 13.078 -7.938 -4.902 1 92.81 144 GLN B CA 1
ATOM 3144 C C . GLN B 1 144 ? 13.984 -8.461 -6.016 1 92.81 144 GLN B C 1
ATOM 3146 O O . GLN B 1 144 ? 13.859 -9.617 -6.422 1 92.81 144 GLN B O 1
ATOM 3151 N N . VAL B 1 145 ? 14.875 -7.621 -6.391 1 89.81 145 VAL B N 1
ATOM 3152 C CA . VAL B 1 145 ? 15.852 -7.996 -7.406 1 89.81 145 VAL B CA 1
ATOM 3153 C C . VAL B 1 145 ? 16.703 -9.164 -6.906 1 89.81 145 VAL B C 1
ATOM 3155 O O . VAL B 1 145 ? 17.125 -9.18 -5.746 1 89.81 145 VAL B O 1
ATOM 3158 N N . GLY B 1 146 ? 16.859 -10.125 -7.754 1 89.06 146 GLY B N 1
ATOM 3159 C CA . GLY B 1 146 ? 17.656 -11.289 -7.398 1 89.06 146 GLY B CA 1
ATOM 3160 C C . GLY B 1 146 ? 16.875 -12.336 -6.641 1 89.06 146 GLY B C 1
ATOM 3161 O O . GLY B 1 146 ? 17.344 -13.461 -6.457 1 89.06 146 GLY B O 1
ATOM 3162 N N . LEU B 1 147 ? 15.695 -11.961 -6.188 1 93 147 LEU B N 1
ATOM 3163 C CA . LEU B 1 147 ? 14.852 -12.891 -5.445 1 93 147 LEU B CA 1
ATOM 3164 C C . LEU B 1 147 ? 13.711 -13.398 -6.316 1 93 147 LEU B C 1
ATOM 3166 O O . LEU B 1 147 ? 13.594 -14.602 -6.555 1 93 147 LEU B O 1
ATOM 3170 N N . THR B 1 148 ? 12.898 -12.477 -6.879 1 96.19 148 THR B N 1
ATOM 3171 C CA . THR B 1 148 ? 11.766 -12.93 -7.684 1 96.19 148 THR B CA 1
ATOM 3172 C C . THR B 1 148 ? 11.898 -12.43 -9.117 1 96.19 148 THR B C 1
ATOM 3174 O O . THR B 1 148 ? 11.055 -12.742 -9.969 1 96.19 148 THR B O 1
ATOM 3177 N N . PHE B 1 149 ? 12.969 -11.719 -9.453 1 93.5 149 PHE B N 1
ATOM 3178 C CA . PHE B 1 149 ? 13.328 -11.344 -10.812 1 93.5 149 PHE B CA 1
ATOM 3179 C C . PHE B 1 149 ? 14.812 -11.031 -10.914 1 93.5 149 PHE B C 1
ATOM 3181 O O . PHE B 1 149 ? 15.484 -10.828 -9.898 1 93.5 149 PHE B O 1
ATOM 3188 N N . HIS B 1 150 ? 15.375 -10.992 -12.109 1 89.69 150 HIS B N 1
ATOM 3189 C CA . HIS B 1 150 ? 16.797 -10.766 -12.359 1 89.69 150 HIS B CA 1
ATOM 3190 C C . HIS B 1 150 ? 17.141 -9.281 -12.25 1 89.69 150 HIS B C 1
ATOM 3192 O O . HIS B 1 150 ? 16.344 -8.422 -12.641 1 89.69 150 HIS B O 1
ATOM 3198 N N . ASP B 1 151 ? 18.312 -9.078 -11.75 1 80.25 151 ASP B N 1
ATOM 3199 C CA . ASP B 1 151 ? 18.859 -7.727 -11.812 1 80.25 151 ASP B CA 1
ATOM 3200 C C . ASP B 1 151 ? 19.312 -7.387 -13.234 1 80.25 151 ASP B C 1
ATOM 3202 O O . ASP B 1 151 ? 19.406 -8.266 -14.094 1 80.25 151 ASP B O 1
ATOM 3206 N N . LYS B 1 152 ? 19.438 -6.047 -13.359 1 75.25 152 LYS B N 1
ATOM 3207 C CA . LYS B 1 152 ? 20.078 -5.629 -14.602 1 75.25 152 LYS B CA 1
ATOM 3208 C C . LYS B 1 152 ? 21.453 -6.254 -14.75 1 75.25 152 LYS B C 1
ATOM 3210 O O . LYS B 1 152 ? 22.188 -6.391 -13.773 1 75.25 152 LYS B O 1
ATOM 3215 N N . ASP B 1 153 ? 21.562 -6.973 -15.758 1 68.69 153 ASP B N 1
ATOM 3216 C CA . ASP B 1 153 ? 22.859 -7.582 -16.016 1 68.69 153 ASP B CA 1
ATOM 3217 C C . ASP B 1 153 ? 23.328 -7.305 -17.453 1 68.69 153 ASP B C 1
ATOM 3219 O O . ASP B 1 153 ? 22.797 -6.422 -18.125 1 68.69 153 ASP B O 1
ATOM 3223 N N . GLU B 1 154 ? 24.422 -7.871 -17.641 1 64 154 GLU B N 1
ATOM 3224 C CA . GLU B 1 154 ? 25.047 -7.684 -18.938 1 64 154 GLU B CA 1
ATOM 3225 C C . GLU B 1 154 ? 24.062 -8.008 -20.062 1 64 154 GLU B C 1
ATOM 3227 O O . GLU B 1 154 ? 24.172 -7.453 -21.172 1 64 154 GLU B O 1
ATOM 3232 N N . GLU B 1 155 ? 23.141 -8.781 -19.703 1 64.62 155 GLU B N 1
ATOM 3233 C CA . GLU B 1 155 ? 22.219 -9.258 -20.719 1 64.62 155 GLU B CA 1
ATOM 3234 C C . GLU B 1 155 ? 21.062 -8.281 -20.906 1 64.62 155 GLU B C 1
ATOM 3236 O O . GLU B 1 155 ? 20.344 -8.352 -21.906 1 64.62 155 GLU B O 1
ATOM 3241 N N . GLY B 1 156 ? 20.969 -7.383 -20.047 1 69.44 156 GLY B N 1
ATOM 3242 C CA . GLY B 1 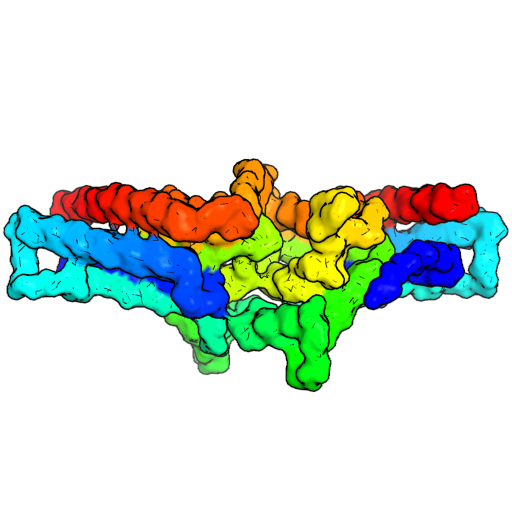156 ? 19.875 -6.441 -20.25 1 69.44 156 GLY B CA 1
ATOM 3243 C C . GLY B 1 156 ? 19.25 -5.965 -18.953 1 69.44 156 GLY B C 1
ATOM 3244 O O . GLY B 1 156 ? 19.797 -6.184 -17.875 1 69.44 156 GLY B O 1
ATOM 3245 N N . PRO B 1 157 ? 18.188 -5.191 -19.078 1 76.06 157 PRO B N 1
ATOM 3246 C CA . PRO B 1 157 ? 17.453 -4.68 -17.922 1 76.06 157 PRO B CA 1
ATOM 3247 C C . PRO B 1 157 ? 16.875 -5.789 -17.047 1 76.06 157 PRO B C 1
ATOM 3249 O O . PRO B 1 157 ? 16.922 -6.965 -17.422 1 76.06 157 PRO B O 1
ATOM 3252 N N . SER B 1 158 ? 16.516 -5.48 -15.891 1 84.5 158 SER B N 1
ATOM 3253 C CA . SER B 1 158 ? 15.82 -6.438 -15.039 1 84.5 158 SER B CA 1
ATOM 3254 C C . SER B 1 158 ? 14.734 -7.18 -15.805 1 84.5 158 SER B C 1
ATOM 3256 O O . SER B 1 158 ? 14.062 -6.598 -16.656 1 84.5 158 SER B O 1
ATOM 3258 N N . ARG B 1 159 ? 14.68 -8.477 -15.648 1 89.31 159 ARG B N 1
ATOM 3259 C CA . ARG B 1 159 ? 13.711 -9.32 -16.344 1 89.31 159 ARG B CA 1
ATOM 3260 C C . ARG B 1 159 ? 13.234 -10.453 -15.438 1 89.31 159 ARG B C 1
ATOM 3262 O O . ARG B 1 159 ? 13.945 -10.875 -14.523 1 89.31 159 ARG B O 1
ATOM 3269 N N . PRO B 1 160 ? 12.062 -10.938 -15.734 1 92.94 160 PRO B N 1
ATOM 3270 C CA . PRO B 1 160 ? 11.555 -12.047 -14.922 1 92.94 160 PRO B CA 1
ATOM 3271 C C . PRO B 1 160 ? 12.266 -13.367 -15.211 1 92.94 160 PRO B C 1
ATOM 3273 O O . PRO B 1 160 ? 12.938 -13.492 -16.234 1 92.94 160 PRO B O 1
ATOM 3276 N N . TYR B 1 161 ? 12.227 -14.281 -14.273 1 93.31 161 TYR B N 1
ATOM 3277 C CA . TYR B 1 161 ? 12.812 -15.602 -14.43 1 93.31 161 TYR B CA 1
ATOM 3278 C C . TYR B 1 161 ? 12.023 -16.438 -15.438 1 93.31 161 TYR B C 1
ATOM 3280 O O . TYR B 1 161 ? 12.562 -17.359 -16.047 1 93.31 161 TYR B O 1
ATOM 3288 N N . PHE B 1 162 ? 10.781 -16.203 -15.609 1 93.06 162 PHE B N 1
ATOM 3289 C CA . PHE B 1 162 ? 9.859 -16.812 -16.562 1 93.06 162 PHE B CA 1
ATOM 3290 C C . PHE B 1 162 ? 8.844 -15.773 -17.047 1 93.06 162 PHE B C 1
ATOM 3292 O O . PHE B 1 162 ? 8.805 -14.648 -16.547 1 93.06 162 PHE B O 1
ATOM 3299 N N . GLN B 1 163 ? 8.078 -16.141 -18.078 1 93.25 163 GLN B N 1
ATOM 3300 C CA . GLN B 1 163 ? 7.039 -15.25 -18.594 1 93.25 163 GLN B CA 1
ATOM 3301 C C . GLN B 1 163 ? 5.777 -16.031 -18.953 1 93.25 163 GLN B C 1
ATOM 3303 O O . GLN B 1 163 ? 5.801 -17.266 -19 1 93.25 163 GLN B O 1
ATOM 3308 N N . GLY B 1 164 ? 4.699 -15.32 -18.969 1 94.06 164 GLY B N 1
ATOM 3309 C CA . GLY B 1 164 ? 3.488 -15.867 -19.562 1 94.06 164 GLY B CA 1
ATOM 3310 C C . GLY B 1 164 ? 2.574 -16.531 -18.547 1 94.06 164 GLY B C 1
ATOM 3311 O O . GLY B 1 164 ? 1.534 -17.078 -18.906 1 94.06 164 GLY B O 1
ATOM 3312 N N . ARG B 1 165 ? 2.869 -16.516 -17.281 1 95.81 165 ARG B N 1
ATOM 3313 C CA . ARG B 1 165 ? 2.004 -17.141 -16.297 1 95.81 165 ARG B CA 1
ATOM 3314 C C . ARG B 1 165 ? 0.865 -16.219 -15.891 1 95.81 165 ARG B C 1
ATOM 3316 O O . ARG B 1 165 ? 1.048 -15 -15.805 1 95.81 165 ARG B O 1
ATOM 3323 N N . PRO B 1 166 ? -0.298 -16.75 -15.648 1 97.44 166 PRO B N 1
ATOM 3324 C CA . PRO B 1 166 ? -1.479 -15.93 -15.383 1 97.44 166 PRO B CA 1
ATOM 3325 C C . PRO B 1 166 ? -1.51 -15.383 -13.961 1 97.44 166 PRO B C 1
ATOM 3327 O O . PRO B 1 166 ? -1.084 -16.062 -13.023 1 97.44 166 PRO B O 1
ATOM 3330 N N . LEU B 1 167 ? -1.965 -14.172 -13.867 1 98.44 167 LEU B N 1
ATOM 3331 C CA . LEU B 1 167 ? -2.377 -13.508 -12.633 1 98.44 167 LEU B CA 1
ATOM 3332 C C . LEU B 1 167 ? -3.871 -13.211 -12.656 1 98.44 167 LEU B C 1
ATOM 3334 O O . LEU B 1 167 ? -4.367 -12.547 -13.562 1 98.44 167 LEU B O 1
ATOM 3338 N N . ILE B 1 168 ? -4.594 -13.727 -11.727 1 98.44 168 ILE B N 1
ATOM 3339 C CA . ILE B 1 168 ? -6.012 -13.422 -11.586 1 98.44 168 ILE B CA 1
ATOM 3340 C C . ILE B 1 168 ? -6.246 -12.625 -10.305 1 98.44 168 ILE B C 1
ATOM 3342 O O . ILE B 1 168 ? -5.953 -13.109 -9.203 1 98.44 168 ILE B O 1
ATOM 3346 N N . VAL B 1 169 ? -6.781 -11.414 -10.461 1 98.19 169 VAL B N 1
ATOM 3347 C CA . VAL B 1 169 ? -7.066 -10.555 -9.312 1 98.19 169 VAL B CA 1
ATOM 3348 C C . VAL B 1 169 ? -8.57 -10.469 -9.086 1 98.19 169 VAL B C 1
ATOM 3350 O O . VAL B 1 169 ? -9.312 -10.008 -9.961 1 98.19 169 VAL B O 1
ATOM 3353 N N . ILE B 1 170 ? -8.992 -10.945 -7.969 1 97.62 170 ILE B N 1
ATOM 3354 C CA . ILE B 1 170 ? -10.383 -10.844 -7.539 1 97.62 170 ILE B CA 1
ATOM 3355 C C . ILE B 1 170 ? -10.508 -9.781 -6.445 1 97.62 170 ILE B C 1
ATOM 3357 O O . ILE B 1 170 ? -10.062 -9.992 -5.316 1 97.62 170 ILE B O 1
ATOM 3361 N N . SER B 1 171 ? -11.102 -8.664 -6.797 1 95.44 171 SER B N 1
ATOM 3362 C CA . SER B 1 171 ? -11.188 -7.551 -5.863 1 95.44 171 SER B CA 1
ATOM 3363 C C . SER B 1 171 ? -12.641 -7.188 -5.566 1 95.44 171 SER B C 1
ATOM 3365 O O . SER B 1 171 ? -13.523 -7.449 -6.383 1 95.44 171 SER B O 1
ATOM 3367 N N . SER B 1 172 ? -12.859 -6.672 -4.406 1 93.94 172 SER B N 1
ATOM 3368 C CA . SER B 1 172 ? -14.195 -6.238 -4 1 93.94 172 SER B CA 1
ATOM 3369 C C . SER B 1 172 ? -14.172 -4.801 -3.488 1 93.94 172 SER B C 1
ATOM 3371 O O . SER B 1 172 ? -13.203 -4.371 -2.867 1 93.94 172 SER B O 1
ATOM 3373 N N . SER B 1 173 ? -15.227 -4.082 -3.762 1 90.62 173 SER B N 1
ATOM 3374 C CA . SER B 1 173 ? -15.391 -2.717 -3.277 1 90.62 173 SER B CA 1
ATOM 3375 C C . SER B 1 173 ? -16.844 -2.424 -2.938 1 90.62 173 SER B C 1
ATOM 3377 O O . SER B 1 173 ? -17.766 -3.004 -3.533 1 90.62 173 SER B O 1
ATOM 3379 N N . GLY B 1 174 ? -17.016 -1.561 -1.93 1 85.31 174 GLY B N 1
ATOM 3380 C CA . GLY B 1 174 ? -18.359 -1.13 -1.595 1 85.31 174 GLY B CA 1
ATOM 3381 C C . GLY B 1 174 ? -18.984 -0.26 -2.666 1 85.31 174 GLY B C 1
ATOM 3382 O O . GLY B 1 174 ? -20.188 -0.377 -2.943 1 85.31 174 GLY B O 1
ATOM 3383 N N . GLY B 1 175 ? -18.156 0.636 -3.189 1 81.44 175 GLY B N 1
ATOM 3384 C CA . GLY B 1 175 ? -18.625 1.538 -4.227 1 81.44 175 GLY B CA 1
ATOM 3385 C C . GLY B 1 175 ? -18.344 1.032 -5.629 1 81.44 175 GLY B C 1
ATOM 3386 O O . GLY B 1 175 ? -17.984 -0.131 -5.816 1 81.44 175 GLY B O 1
ATOM 3387 N N . LYS B 1 176 ? -18.766 1.906 -6.57 1 76.19 176 LYS B N 1
ATOM 3388 C CA . LYS B 1 176 ? -18.469 1.588 -7.965 1 76.19 176 LYS B CA 1
ATOM 3389 C C . LYS B 1 176 ? -17 1.797 -8.281 1 76.19 176 LYS B C 1
ATOM 3391 O O . LYS B 1 176 ? -16.297 2.531 -7.574 1 76.19 176 LYS B O 1
ATOM 3396 N N . ALA B 1 177 ? -16.641 1.097 -9.242 1 66.88 177 ALA B N 1
ATOM 3397 C CA . ALA B 1 177 ? -15.25 1.23 -9.672 1 66.88 177 ALA B CA 1
ATOM 3398 C C . ALA B 1 177 ? -14.914 2.684 -10 1 66.88 177 ALA B C 1
ATOM 3400 O O . ALA B 1 177 ? -15.703 3.381 -10.641 1 66.88 177 ALA B O 1
ATOM 3401 N N . PRO B 1 178 ? -13.797 3.09 -9.328 1 68.12 178 PRO B N 1
ATOM 3402 C CA . PRO B 1 178 ? -13.352 4.414 -9.766 1 68.12 178 PRO B CA 1
ATOM 3403 C C . PRO B 1 178 ? -12.906 4.434 -11.227 1 68.12 178 PRO B C 1
ATOM 3405 O O . PRO B 1 178 ? -12.734 3.377 -11.836 1 68.12 178 PRO B O 1
ATOM 3408 N N . PRO B 1 179 ? -12.859 5.648 -11.75 1 68 179 PRO B N 1
ATOM 3409 C CA . PRO B 1 179 ? -12.219 5.715 -13.062 1 68 179 PRO B CA 1
ATOM 3410 C C . PRO B 1 179 ? -10.844 5.047 -13.086 1 68 179 PRO B C 1
ATOM 3412 O O . PRO B 1 179 ? -10.188 4.941 -12.039 1 68 179 PRO B O 1
ATOM 3415 N N . ALA B 1 180 ? -10.539 4.586 -14.234 1 63.16 180 ALA B N 1
ATOM 3416 C CA . ALA B 1 180 ? -9.32 3.805 -14.414 1 63.16 180 ALA B CA 1
ATOM 3417 C C . ALA B 1 180 ? -8.117 4.527 -13.828 1 63.16 180 ALA B C 1
ATOM 3419 O O . ALA B 1 180 ? -7.238 3.896 -13.227 1 63.16 180 ALA B O 1
ATOM 3420 N N . HIS B 1 181 ? -8.156 5.82 -13.938 1 67.62 181 HIS B N 1
ATOM 3421 C CA . HIS B 1 181 ? -7.012 6.605 -13.484 1 67.62 181 HIS B CA 1
ATOM 3422 C C . HIS B 1 181 ? -7.004 6.742 -11.969 1 67.62 181 HIS B C 1
ATOM 3424 O O . HIS B 1 181 ? -6.023 7.215 -11.391 1 67.62 181 HIS B O 1
ATOM 3430 N N . GLU B 1 182 ? -8.039 6.109 -11.383 1 74.44 182 GLU B N 1
ATOM 3431 C CA . GLU B 1 182 ? -8.125 6.184 -9.93 1 74.44 182 GLU B CA 1
ATOM 3432 C C . GLU B 1 182 ? -8.156 4.789 -9.305 1 74.44 182 GLU B C 1
ATOM 3434 O O . GLU B 1 182 ? -8.523 4.633 -8.141 1 74.44 182 GLU B O 1
ATOM 3439 N N . ASP B 1 183 ? -7.871 3.879 -10.242 1 81.44 183 ASP B N 1
ATOM 3440 C CA . ASP B 1 183 ? -7.766 2.504 -9.766 1 81.44 183 ASP B CA 1
ATOM 3441 C C . ASP B 1 183 ? -6.328 2.168 -9.375 1 81.44 183 ASP B C 1
ATOM 3443 O O . ASP B 1 183 ? -5.457 2.041 -10.234 1 81.44 183 ASP B O 1
ATOM 3447 N N . TYR B 1 184 ? -6.086 1.969 -8.125 1 88.06 184 TYR B N 1
ATOM 3448 C CA . TYR B 1 184 ? -4.734 1.712 -7.645 1 88.06 184 TYR B CA 1
ATOM 3449 C C . TYR B 1 184 ? -4.574 0.262 -7.207 1 88.06 184 TYR B C 1
ATOM 3451 O O . TYR B 1 184 ? -3.699 -0.057 -6.398 1 88.06 184 TYR B O 1
ATOM 3459 N N . VAL B 1 185 ? -5.508 -0.592 -7.703 1 93.44 185 VAL B N 1
ATOM 3460 C CA . VAL B 1 185 ? -5.438 -1.991 -7.293 1 93.44 185 VAL B CA 1
ATOM 3461 C C . VAL B 1 185 ? -4.969 -2.85 -8.469 1 93.44 185 VAL B C 1
ATOM 3463 O O . VAL B 1 185 ? -3.82 -3.305 -8.492 1 93.44 185 VAL B O 1
ATOM 3466 N N . PHE B 1 186 ? -5.773 -2.949 -9.484 1 93.88 186 PHE B N 1
ATOM 3467 C CA . PHE B 1 186 ? -5.492 -3.912 -10.539 1 93.88 186 PHE B CA 1
ATOM 3468 C C . PHE B 1 186 ? -4.293 -3.467 -11.375 1 93.88 186 PHE B C 1
ATOM 3470 O O . PHE B 1 186 ? -3.379 -4.254 -11.617 1 93.88 186 PHE B O 1
ATOM 3477 N N . PRO B 1 187 ? -4.238 -2.178 -11.812 1 92 187 PRO B N 1
ATOM 3478 C CA . PRO B 1 187 ? -3.062 -1.777 -12.586 1 92 187 PRO B CA 1
ATOM 3479 C C . PRO B 1 187 ? -1.761 -1.932 -11.805 1 92 187 PRO B C 1
ATOM 3481 O O . PRO B 1 187 ? -0.741 -2.334 -12.367 1 92 187 PRO B O 1
ATOM 3484 N N . PHE B 1 188 ? -1.844 -1.644 -10.586 1 93.69 188 PHE B N 1
ATOM 3485 C CA . PHE B 1 188 ? -0.672 -1.771 -9.727 1 93.69 188 PHE B CA 1
ATOM 3486 C C . PHE B 1 188 ? -0.241 -3.229 -9.617 1 93.69 188 PHE B C 1
ATOM 3488 O O . PHE B 1 188 ? 0.916 -3.561 -9.883 1 93.69 188 PHE B O 1
ATOM 3495 N N . LEU B 1 189 ? -1.175 -4.133 -9.297 1 96.88 189 LEU B N 1
ATOM 3496 C CA . LEU B 1 189 ? -0.867 -5.547 -9.117 1 96.88 189 LEU B CA 1
ATOM 3497 C C . LEU B 1 189 ? -0.4 -6.168 -10.43 1 96.88 189 LEU B C 1
ATOM 3499 O O . LEU B 1 189 ? 0.538 -6.969 -10.445 1 96.88 189 LEU B O 1
ATOM 3503 N N . SER B 1 190 ? -1.064 -5.777 -11.516 1 95.94 190 SER B N 1
ATOM 3504 C CA . SER B 1 190 ? -0.674 -6.285 -12.828 1 95.94 190 SER B CA 1
ATOM 3505 C C . SER B 1 190 ? 0.769 -5.918 -13.156 1 95.94 190 SER B C 1
ATOM 3507 O O . SER B 1 190 ? 1.533 -6.754 -13.641 1 95.94 190 SER B O 1
ATOM 3509 N N . ARG B 1 191 ? 1.144 -4.73 -12.82 1 93.5 191 ARG B N 1
ATOM 3510 C CA . ARG B 1 191 ? 2.482 -4.246 -13.133 1 93.5 191 ARG B CA 1
ATOM 3511 C C . ARG B 1 191 ? 3.537 -4.949 -12.289 1 93.5 191 ARG B C 1
ATOM 3513 O O . ARG B 1 191 ? 4.527 -5.457 -12.82 1 93.5 191 ARG B O 1
ATOM 3520 N N . ILE B 1 192 ? 3.332 -5.008 -11.039 1 95 192 ILE B N 1
ATOM 3521 C CA . ILE B 1 192 ? 4.336 -5.516 -10.109 1 95 192 ILE B CA 1
ATOM 3522 C C . ILE B 1 192 ? 4.555 -7.008 -10.352 1 95 192 ILE B C 1
ATOM 3524 O O . ILE B 1 192 ? 5.695 -7.477 -10.391 1 95 192 ILE B O 1
ATOM 3528 N N . PHE B 1 193 ? 3.506 -7.766 -10.578 1 97.69 193 PHE B N 1
ATOM 3529 C CA . PHE B 1 193 ? 3.67 -9.211 -10.711 1 97.69 193 PHE B CA 1
ATOM 3530 C C . PHE B 1 193 ? 4.113 -9.57 -12.125 1 97.69 193 PHE B C 1
ATOM 3532 O O . PHE B 1 193 ? 4.668 -10.648 -12.344 1 97.69 193 PHE B O 1
ATOM 3539 N N . ALA B 1 194 ? 3.852 -8.664 -13.086 1 96.44 194 ALA B N 1
ATOM 3540 C CA . ALA B 1 194 ? 4.43 -8.859 -14.414 1 96.44 194 ALA B CA 1
ATOM 3541 C C . ALA B 1 194 ? 5.953 -8.844 -14.352 1 96.44 194 ALA B C 1
ATOM 3543 O O . ALA B 1 194 ? 6.621 -9.562 -15.102 1 96.44 194 ALA B O 1
ATOM 3544 N N . MET B 1 195 ? 6.48 -8.055 -13.438 1 93.94 195 MET B N 1
ATOM 3545 C CA . MET B 1 195 ? 7.926 -7.992 -13.242 1 93.94 195 MET B CA 1
ATOM 3546 C C . MET B 1 195 ? 8.469 -9.336 -12.758 1 93.94 195 MET B C 1
ATOM 3548 O O . MET B 1 195 ? 9.641 -9.641 -12.945 1 93.94 195 MET B O 1
ATOM 3552 N N . CYS B 1 196 ? 7.547 -10.125 -12.18 1 97.19 196 CYS B N 1
ATOM 3553 C CA . CYS B 1 196 ? 7.949 -11.414 -11.633 1 97.19 196 CYS B CA 1
ATOM 3554 C C . CYS B 1 196 ? 7.555 -12.555 -12.57 1 97.19 196 CYS B C 1
ATOM 3556 O O . CYS B 1 196 ? 7.707 -13.727 -12.227 1 97.19 196 CYS B O 1
ATOM 3558 N N . GLY B 1 197 ? 6.969 -12.227 -13.758 1 96.81 197 GLY B N 1
ATOM 3559 C CA . GLY B 1 197 ? 6.703 -13.234 -14.766 1 96.81 197 GLY B CA 1
ATOM 3560 C C . GLY B 1 197 ? 5.23 -13.578 -14.898 1 96.81 197 GLY B C 1
ATOM 3561 O O . GLY B 1 197 ? 4.844 -14.344 -15.781 1 96.81 197 GLY B O 1
ATOM 3562 N N . PHE B 1 198 ? 4.41 -13.023 -14.008 1 97.69 198 PHE B N 1
ATOM 3563 C CA . PHE B 1 198 ? 2.967 -13.203 -14.094 1 97.69 198 PHE B CA 1
ATOM 3564 C C . PHE B 1 198 ? 2.33 -12.102 -14.93 1 97.69 198 PHE B C 1
ATOM 3566 O O . PHE B 1 198 ? 1.616 -11.25 -14.391 1 97.69 198 PHE B O 1
ATOM 3573 N N . ASP B 1 199 ? 2.496 -12.203 -16.266 1 96.94 199 ASP B N 1
ATOM 3574 C CA . ASP B 1 199 ? 2.201 -11.062 -17.125 1 96.94 199 ASP B CA 1
ATOM 3575 C C . ASP B 1 199 ? 0.921 -11.289 -17.938 1 96.94 199 ASP B C 1
ATOM 3577 O O . ASP B 1 199 ? 0.552 -10.469 -18.781 1 96.94 199 ASP B O 1
ATOM 3581 N N . ASP B 1 200 ? 0.22 -12.398 -17.734 1 97.31 200 ASP B N 1
ATOM 3582 C CA . ASP B 1 200 ? -1.127 -12.625 -18.25 1 97.31 200 ASP B CA 1
ATOM 3583 C C . ASP B 1 200 ? -2.18 -12.305 -17.188 1 97.31 200 ASP B C 1
ATOM 3585 O O . ASP B 1 200 ? -2.742 -13.211 -16.562 1 97.31 200 ASP B O 1
ATOM 3589 N N . ALA B 1 201 ? -2.498 -10.992 -17.078 1 97.88 201 ALA B N 1
ATOM 3590 C CA . ALA B 1 201 ? -3.295 -10.516 -15.961 1 97.88 201 ALA B CA 1
ATOM 3591 C C . ALA B 1 201 ? -4.781 -10.477 -16.312 1 97.88 201 ALA B C 1
ATOM 3593 O O . ALA B 1 201 ? -5.152 -10.055 -17.406 1 97.88 201 ALA B O 1
ATOM 3594 N N . HIS B 1 202 ? -5.594 -10.938 -15.391 1 97.88 202 HIS B N 1
ATOM 3595 C CA . HIS B 1 202 ? -7.047 -10.938 -15.508 1 97.88 202 HIS B CA 1
ATOM 3596 C C . HIS B 1 202 ? -7.703 -10.352 -14.266 1 97.88 202 HIS B C 1
ATOM 3598 O O . HIS B 1 202 ? -7.25 -10.586 -13.148 1 97.88 202 HIS B O 1
ATOM 3604 N N . ARG B 1 203 ? -8.789 -9.664 -14.516 1 96.19 203 ARG B N 1
ATOM 3605 C CA . ARG B 1 203 ? -9.469 -8.945 -13.438 1 96.19 203 ARG B CA 1
ATOM 3606 C C . ARG B 1 203 ? -10.875 -9.492 -13.219 1 96.19 203 ARG B C 1
ATOM 3608 O O . ARG B 1 203 ? -11.617 -9.711 -14.18 1 96.19 203 ARG B O 1
ATOM 3615 N N . VAL B 1 204 ? -11.211 -9.773 -11.992 1 96.25 204 VAL B N 1
ATOM 3616 C CA . VAL B 1 204 ? -12.586 -9.969 -11.531 1 96.25 204 VAL B CA 1
ATOM 3617 C C . VAL B 1 204 ? -12.922 -8.93 -10.469 1 96.25 204 VAL B C 1
ATOM 3619 O O . VAL B 1 204 ? -12.453 -9.016 -9.328 1 96.25 204 VAL B O 1
ATOM 3622 N N . ALA B 1 205 ? -13.711 -7.953 -10.828 1 91.94 205 ALA B N 1
ATOM 3623 C CA . ALA B 1 205 ? -14.07 -6.879 -9.906 1 91.94 205 ALA B CA 1
ATOM 3624 C C . ALA B 1 205 ? -15.492 -7.051 -9.383 1 91.94 205 ALA B C 1
ATOM 3626 O O . ALA B 1 205 ? -16.453 -7.047 -10.156 1 91.94 205 ALA B O 1
ATOM 3627 N N . ILE B 1 206 ? -15.602 -7.25 -8.117 1 93.12 206 ILE B N 1
ATOM 3628 C CA . ILE B 1 206 ? -16.906 -7.289 -7.453 1 93.12 206 ILE B CA 1
ATOM 3629 C C . ILE B 1 206 ? -17.25 -5.906 -6.902 1 93.12 206 ILE B C 1
ATOM 3631 O O . ILE B 1 206 ? -16.812 -5.547 -5.805 1 93.12 206 ILE B O 1
ATOM 3635 N N . GLU B 1 207 ? -18.047 -5.18 -7.602 1 89.88 207 GLU B N 1
ATOM 3636 C CA . GLU B 1 207 ? -18.281 -3.779 -7.266 1 89.88 207 GLU B CA 1
ATOM 3637 C C . GLU B 1 207 ? -19.703 -3.566 -6.73 1 89.88 207 GLU B C 1
ATOM 3639 O O . GLU B 1 207 ? -20.578 -4.402 -6.945 1 89.88 207 GLU B O 1
ATOM 3644 N N . GLY B 1 208 ? -19.859 -2.486 -6.062 1 87.38 208 GLY B N 1
ATOM 3645 C CA . GLY B 1 208 ? -21.188 -2.041 -5.648 1 87.38 208 GLY B CA 1
ATOM 3646 C C . GLY B 1 208 ? -21.781 -2.891 -4.543 1 87.38 208 GLY B C 1
ATOM 3647 O O . GLY B 1 208 ? -23 -3.049 -4.465 1 87.38 208 GLY B O 1
ATOM 3648 N N . LEU B 1 209 ? -20.953 -3.475 -3.697 1 87.19 209 LEU B N 1
ATOM 3649 C CA . LEU B 1 209 ? -21.438 -4.371 -2.65 1 87.19 209 LEU B CA 1
ATOM 3650 C C . LEU B 1 209 ? -22.297 -3.613 -1.639 1 87.19 209 LEU B C 1
ATOM 3652 O O . LEU B 1 209 ? -23.125 -4.211 -0.948 1 87.19 209 LEU B O 1
ATOM 3656 N N . ALA B 1 210 ? -22.062 -2.266 -1.55 1 84.19 210 ALA B N 1
ATOM 3657 C CA . ALA B 1 210 ? -22.875 -1.44 -0.656 1 84.19 210 ALA B CA 1
ATOM 3658 C C . ALA B 1 210 ? -24.125 -0.93 -1.362 1 84.19 210 ALA B C 1
ATOM 3660 O O . ALA B 1 210 ? -24.984 -0.314 -0.737 1 84.19 210 ALA B O 1
ATOM 3661 N N . MET B 1 211 ? -24.328 -1.227 -2.664 1 83.19 211 MET B N 1
ATOM 3662 C CA . MET B 1 211 ? -25.359 -0.604 -3.475 1 83.19 211 MET B CA 1
ATOM 3663 C C . MET B 1 211 ? -26.281 -1.657 -4.082 1 83.19 211 MET B C 1
ATOM 3665 O O . MET B 1 211 ? -27.469 -1.398 -4.312 1 83.19 211 MET B O 1
ATOM 3669 N N . TYR B 1 212 ? -25.688 -2.795 -4.461 1 87.38 212 TYR B N 1
ATOM 3670 C CA . TYR B 1 212 ? -26.422 -3.814 -5.211 1 87.38 212 TYR B CA 1
ATOM 3671 C C . TYR B 1 212 ? -26.641 -5.062 -4.363 1 87.38 212 TYR B C 1
ATOM 3673 O O . TYR B 1 212 ? -26.094 -5.172 -3.26 1 87.38 212 TYR B O 1
ATOM 3681 N N . ASP B 1 213 ? -27.438 -5.945 -4.898 1 91.25 213 ASP B N 1
ATOM 3682 C CA . ASP B 1 213 ? -27.672 -7.23 -4.246 1 91.25 213 ASP B CA 1
ATOM 3683 C C . ASP B 1 213 ? -26.375 -8.047 -4.18 1 91.25 213 ASP B C 1
ATOM 3685 O O . ASP B 1 213 ? -25.766 -8.352 -5.211 1 91.25 213 ASP B O 1
ATOM 3689 N N . LYS B 1 214 ? -26.016 -8.398 -3.031 1 90.31 214 LYS B N 1
ATOM 3690 C CA . LYS B 1 214 ? -24.734 -9.078 -2.797 1 90.31 214 LYS B CA 1
ATOM 3691 C C . LYS B 1 214 ? -24.688 -10.422 -3.51 1 90.31 214 LYS B C 1
ATOM 3693 O O . LYS B 1 214 ? -23.641 -10.828 -4.023 1 90.31 214 LYS B O 1
ATOM 3698 N N . GLU B 1 215 ? -25.812 -11.125 -3.486 1 92.88 215 GLU B N 1
ATOM 3699 C CA . GLU B 1 215 ? -25.875 -12.43 -4.137 1 92.88 215 GLU B CA 1
ATOM 3700 C C . GLU B 1 215 ? -25.719 -12.305 -5.648 1 92.88 215 GLU B C 1
ATOM 3702 O O . GLU B 1 215 ? -25.031 -13.117 -6.281 1 92.88 215 GLU B O 1
ATOM 3707 N N . GLU B 1 216 ? -26.359 -11.328 -6.172 1 93.69 216 GLU B N 1
ATOM 3708 C CA . GLU B 1 216 ? -26.219 -11.078 -7.605 1 93.69 216 GLU B CA 1
ATOM 3709 C C . GLU B 1 216 ? -24.766 -10.727 -7.961 1 93.69 216 GLU B C 1
ATOM 3711 O O . GLU B 1 216 ? -24.234 -11.219 -8.961 1 93.69 216 GLU B O 1
ATOM 3716 N N . CYS B 1 217 ? -24.172 -9.883 -7.152 1 93 217 CYS B N 1
ATOM 3717 C CA . CYS B 1 217 ? -22.766 -9.531 -7.352 1 93 217 CYS B CA 1
ATOM 3718 C C . CYS B 1 217 ? -21.875 -10.773 -7.289 1 93 217 CYS B C 1
ATOM 3720 O O . CYS B 1 217 ? -20.969 -10.93 -8.109 1 93 217 CYS B O 1
ATOM 3722 N N . PHE B 1 218 ? -22.219 -11.641 -6.406 1 95.12 218 PHE B N 1
ATOM 3723 C CA . PHE B 1 218 ? -21.453 -12.867 -6.203 1 95.12 218 PHE B CA 1
ATOM 3724 C C . PHE B 1 218 ? -21.562 -13.781 -7.418 1 95.12 218 PHE B C 1
ATOM 3726 O O . PHE B 1 218 ? -20.562 -14.242 -7.953 1 95.12 218 PHE B O 1
ATOM 3733 N N . GLN B 1 219 ? -22.75 -14.023 -7.883 1 95.81 219 GLN B N 1
ATOM 3734 C CA . GLN B 1 219 ? -22.969 -14.93 -9 1 95.81 219 GLN B CA 1
ATOM 3735 C C . GLN B 1 219 ? -22.312 -14.414 -10.273 1 95.81 219 GLN B C 1
ATOM 3737 O O . GLN B 1 219 ? -21.734 -15.18 -11.039 1 95.81 219 GLN B O 1
ATOM 3742 N N . ASN B 1 220 ? -22.422 -13.141 -10.43 1 95.75 220 ASN B N 1
ATOM 3743 C CA . ASN B 1 220 ? -21.781 -12.531 -11.594 1 95.75 220 ASN B CA 1
ATOM 3744 C C . ASN B 1 220 ? -20.266 -12.672 -11.547 1 95.75 220 ASN B C 1
ATOM 3746 O O . ASN B 1 220 ? -19.641 -12.977 -12.562 1 95.75 220 ASN B O 1
ATOM 3750 N N . ALA B 1 221 ? -19.75 -12.469 -10.398 1 96.81 221 ALA B N 1
ATOM 3751 C CA . ALA B 1 221 ? -18.297 -12.578 -10.211 1 96.81 221 ALA B CA 1
ATOM 3752 C C . ALA B 1 221 ? -17.828 -14.016 -10.43 1 96.81 221 ALA B C 1
ATOM 3754 O O . ALA B 1 221 ? -16.781 -14.242 -11.039 1 96.81 221 ALA B O 1
ATOM 3755 N N . VAL B 1 222 ? -18.641 -14.977 -9.984 1 97.5 222 VAL B N 1
ATOM 3756 C CA . VAL B 1 222 ? -18.297 -16.391 -10.156 1 97.5 222 VAL B CA 1
ATOM 3757 C C . VAL B 1 222 ? -18.281 -16.734 -11.648 1 97.5 222 VAL B C 1
ATOM 3759 O O . VAL B 1 222 ? -17.375 -17.406 -12.125 1 97.5 222 VAL B O 1
ATOM 3762 N N . HIS B 1 223 ? -19.266 -16.266 -12.297 1 97.56 223 HIS B N 1
ATOM 3763 C CA . HIS B 1 223 ? -19.344 -16.516 -13.727 1 97.56 223 HIS B CA 1
ATOM 3764 C C . HIS B 1 223 ? -18.141 -15.953 -14.461 1 97.56 223 HIS B C 1
ATOM 3766 O O . HIS B 1 223 ? -17.5 -16.656 -15.258 1 97.56 223 HIS B O 1
ATOM 3772 N N . GLU B 1 224 ? -17.828 -14.711 -14.148 1 97.62 224 GLU B N 1
ATOM 3773 C CA . GLU B 1 224 ? -16.672 -14.062 -14.766 1 97.62 224 GLU B CA 1
ATOM 3774 C C . GLU B 1 224 ? -15.375 -14.805 -14.43 1 97.62 224 GLU B C 1
ATOM 3776 O O . GLU B 1 224 ? -14.555 -15.055 -15.312 1 97.62 224 GLU B O 1
ATOM 3781 N N . ALA B 1 225 ? -15.227 -15.172 -13.219 1 97.94 225 ALA B N 1
ATOM 3782 C CA . ALA B 1 225 ? -14.031 -15.875 -12.75 1 97.94 225 ALA B CA 1
ATOM 3783 C C . ALA B 1 225 ? -13.883 -17.219 -13.445 1 97.94 225 ALA B C 1
ATOM 3785 O O . ALA B 1 225 ? -12.773 -17.609 -13.828 1 97.94 225 ALA B O 1
ATOM 3786 N N . ASN B 1 226 ? -14.961 -17.922 -13.625 1 97.31 226 ASN B N 1
ATOM 3787 C CA . ASN B 1 226 ? -14.922 -19.234 -14.273 1 97.31 226 ASN B CA 1
ATOM 3788 C C . ASN B 1 226 ? -14.57 -19.094 -15.758 1 97.31 226 ASN B C 1
ATOM 3790 O O . ASN B 1 226 ? -13.867 -19.953 -16.297 1 97.31 226 ASN B O 1
ATOM 3794 N N . CYS B 1 227 ? -15.055 -18.078 -16.375 1 97.44 227 CYS B N 1
ATOM 3795 C CA . CYS B 1 227 ? -14.68 -17.828 -17.766 1 97.44 227 CYS B CA 1
ATOM 3796 C C . CYS B 1 227 ? -13.172 -17.609 -17.891 1 97.44 227 CYS B C 1
ATOM 3798 O O . CYS B 1 227 ? -12.539 -18.141 -18.812 1 97.44 227 CYS B O 1
ATOM 3800 N N . ILE B 1 228 ? -12.68 -16.828 -16.984 1 97.62 228 ILE B N 1
ATOM 3801 C CA . ILE B 1 228 ? -11.25 -16.562 -16.969 1 97.62 228 ILE B CA 1
ATOM 3802 C C . ILE B 1 228 ? -10.484 -17.859 -16.719 1 97.62 228 ILE B C 1
ATOM 3804 O O . ILE B 1 228 ? -9.469 -18.125 -17.359 1 97.62 228 ILE B O 1
ATOM 3808 N N . ALA B 1 229 ? -10.969 -18.656 -15.805 1 96.12 229 ALA B N 1
ATOM 3809 C CA . ALA B 1 229 ? -10.352 -19.938 -15.516 1 96.12 229 ALA B CA 1
ATOM 3810 C C . ALA B 1 229 ? -10.258 -20.797 -16.781 1 96.12 229 ALA B C 1
ATOM 3812 O O . ALA B 1 229 ? -9.219 -21.422 -17.031 1 96.12 229 ALA B O 1
ATOM 3813 N N . ASP B 1 230 ? -11.32 -20.875 -17.547 1 94.94 230 ASP B N 1
ATOM 3814 C CA . ASP B 1 230 ? -11.32 -21.625 -18.797 1 94.94 230 ASP B CA 1
ATOM 3815 C C . ASP B 1 230 ? -10.25 -21.109 -19.75 1 94.94 230 ASP B C 1
ATOM 3817 O O . ASP B 1 230 ? -9.523 -21.906 -20.359 1 94.94 230 ASP B O 1
ATOM 3821 N N . GLU B 1 231 ? -10.188 -19.828 -19.781 1 95.12 231 GLU B N 1
ATOM 3822 C CA . GLU B 1 231 ? -9.234 -19.188 -20.688 1 95.12 231 GLU B CA 1
ATOM 3823 C C . GLU B 1 231 ? -7.797 -19.5 -20.266 1 95.12 231 GLU B C 1
ATOM 3825 O O . GLU B 1 231 ? -6.969 -19.859 -21.109 1 95.12 231 GLU B O 1
ATOM 3830 N N . VAL B 1 232 ? -7.512 -19.391 -19 1 94.25 232 VAL B N 1
A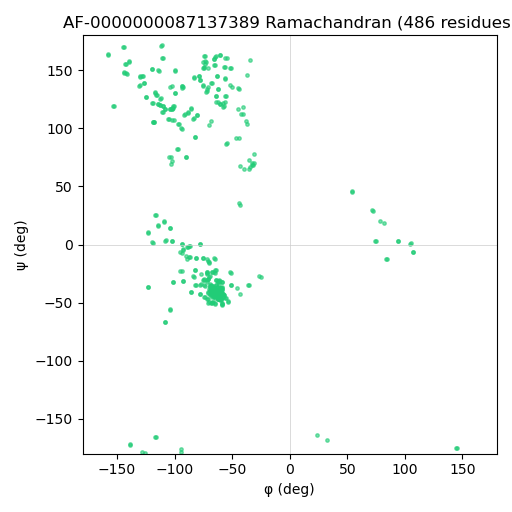TOM 3831 C CA . VAL B 1 232 ? -6.125 -19.516 -18.562 1 94.25 232 VAL B CA 1
ATOM 3832 C C . VAL B 1 232 ? -5.684 -20.969 -18.609 1 94.25 232 VAL B C 1
ATOM 3834 O O . VAL B 1 232 ? -4.516 -21.266 -18.859 1 94.25 232 VAL B O 1
ATOM 3837 N N . VAL B 1 233 ? -6.547 -21.922 -18.422 1 90.69 233 VAL B N 1
ATOM 3838 C CA . VAL B 1 233 ? -6.219 -23.344 -18.547 1 90.69 233 VAL B CA 1
ATOM 3839 C C . VAL B 1 233 ? -5.855 -23.672 -20 1 90.69 233 VAL B C 1
ATOM 3841 O O . VAL B 1 233 ? -4.879 -24.375 -20.25 1 90.69 233 VAL B O 1
ATOM 3844 N N . GLN B 1 234 ? -6.629 -23.156 -20.875 1 88.69 234 GLN B N 1
ATOM 3845 C CA . GLN B 1 234 ? -6.363 -23.375 -22.281 1 88.69 234 GLN B CA 1
ATOM 3846 C C . GLN B 1 234 ? -5.008 -22.797 -22.688 1 88.69 234 GLN B C 1
ATOM 3848 O O . GLN B 1 234 ? -4.238 -23.469 -23.391 1 88.69 234 GLN B O 1
ATOM 3853 N N . ASN B 1 235 ? -4.738 -21.625 -22.25 1 88.19 235 ASN B N 1
ATOM 3854 C CA . ASN B 1 235 ? -3.473 -20.969 -22.578 1 88.19 235 ASN B CA 1
ATOM 3855 C C . ASN B 1 235 ? -2.289 -21.719 -21.969 1 88.19 235 ASN B C 1
ATOM 3857 O O . ASN B 1 235 ? -1.232 -21.828 -22.594 1 88.19 235 ASN B O 1
ATOM 3861 N N . GLN B 1 236 ? -2.461 -22.109 -20.781 1 84 236 GLN B N 1
ATOM 3862 C CA . GLN B 1 236 ? -1.408 -22.844 -20.078 1 84 236 GLN B CA 1
ATOM 3863 C C . GLN B 1 236 ? -1.078 -24.156 -20.797 1 84 236 GLN B C 1
ATOM 3865 O O . GLN B 1 236 ? 0.092 -24.516 -20.922 1 84 236 GLN B O 1
ATOM 3870 N N . LYS B 1 237 ? -2.012 -24.797 -21.266 1 77.06 237 LYS B N 1
ATOM 3871 C CA . LYS B 1 237 ? -1.812 -26.047 -22.016 1 77.06 237 LYS B CA 1
ATOM 3872 C C . LYS B 1 237 ? -1.041 -25.781 -23.312 1 77.06 237 LYS B C 1
ATOM 3874 O O . LYS B 1 237 ? -0.124 -26.531 -23.656 1 77.06 237 LYS B O 1
ATOM 3879 N N . LEU B 1 238 ? -1.503 -24.797 -23.906 1 72.12 238 LEU B N 1
ATOM 3880 C CA . LEU B 1 238 ? -0.836 -24.438 -25.141 1 72.12 238 LEU B CA 1
ATOM 3881 C C . LEU B 1 238 ? 0.635 -24.125 -24.906 1 72.12 238 LEU B C 1
ATOM 3883 O O . LEU B 1 238 ? 1.497 -24.5 -25.703 1 72.12 238 LEU B O 1
ATOM 3887 N N . ARG B 1 239 ? 0.879 -23.531 -23.844 1 76.31 239 ARG B N 1
ATOM 3888 C CA . ARG B 1 239 ? 2.25 -23.188 -23.5 1 76.31 239 ARG B CA 1
ATOM 3889 C C . ARG B 1 239 ? 3.074 -24.422 -23.188 1 76.31 239 ARG B C 1
ATOM 3891 O O . ARG B 1 239 ? 4.238 -24.516 -23.578 1 76.31 239 ARG B O 1
ATOM 3898 N N . LEU B 1 240 ? 2.494 -25.328 -22.531 1 75 240 LEU B N 1
ATOM 3899 C CA . LEU B 1 240 ? 3.184 -26.562 -22.172 1 75 240 LEU B CA 1
ATOM 3900 C C . LEU B 1 240 ? 3.439 -27.422 -23.406 1 75 240 LEU B C 1
ATOM 3902 O O . LEU B 1 240 ? 4.5 -28.047 -23.516 1 75 240 LEU B O 1
ATOM 3906 N N . ASP B 1 241 ? 2.508 -27.375 -24.266 1 72.19 241 ASP B N 1
ATOM 3907 C CA . ASP B 1 241 ? 2.65 -28.141 -25.5 1 72.19 241 ASP B CA 1
ATOM 3908 C C . ASP B 1 241 ? 3.76 -27.562 -26.375 1 72.19 241 ASP B C 1
ATOM 3910 O O . ASP B 1 241 ? 4.48 -28.312 -27.047 1 72.19 241 ASP B O 1
ATOM 3914 N N . MET B 1 242 ? 3.898 -26.297 -26.344 1 66.38 242 MET B N 1
ATOM 3915 C CA . MET B 1 242 ? 4.914 -25.625 -27.156 1 66.38 242 MET B CA 1
ATOM 3916 C C . MET B 1 242 ? 6.309 -25.859 -26.578 1 66.38 242 MET B C 1
ATOM 3918 O O . MET B 1 242 ? 7.285 -25.938 -27.328 1 66.38 242 MET B O 1
ATOM 3922 N N . ASN B 1 243 ? 6.375 -25.906 -25.344 1 61.94 243 ASN B N 1
ATOM 3923 C CA . ASN B 1 243 ? 7.672 -26.141 -24.719 1 61.94 243 ASN B CA 1
ATOM 3924 C C . ASN B 1 243 ? 8.141 -27.578 -24.906 1 61.94 243 ASN B C 1
ATOM 3926 O O . ASN B 1 243 ? 9.336 -27.859 -24.859 1 61.94 243 ASN B O 1
ATOM 3930 N N . TYR B 1 244 ? 7.199 -28.547 -25.125 1 51.44 244 TYR B N 1
ATOM 3931 C CA . TYR B 1 244 ? 7.52 -29.953 -25.359 1 51.44 244 TYR B CA 1
ATOM 3932 C C . TYR B 1 244 ? 7.723 -30.219 -26.844 1 51.44 244 TYR B C 1
ATOM 3934 O O . TYR B 1 244 ? 8.25 -31.281 -27.219 1 51.44 244 TYR B O 1
ATOM 3942 N N . ALA B 1 245 ? 7.379 -29.359 -27.672 1 47.66 245 ALA B N 1
ATOM 3943 C CA . ALA B 1 245 ? 7.676 -29.562 -29.094 1 47.66 245 ALA B CA 1
ATOM 3944 C C . ALA B 1 245 ? 9.086 -29.078 -29.422 1 47.66 245 ALA B C 1
ATOM 3946 O O . ALA B 1 245 ? 9.555 -28.078 -28.891 1 47.66 245 ALA B O 1
#

Organism: NCBI:txid53985

Secondary structure (DSSP, 8-state):
---------TTSPEEEEEEE--SSTT-HHHHHHHHHHHHHHHHHHHHHHHSS---SS---HHHHEEEEEEETT-TTPPP-STTHHHHHHHHHTT---HHHHHHHHHHHHHHHHHHT-SEEEEEEE-BTTB--HHHHHHHHHH--BTTTEEPPBTTBS-EESS---EEEEEEE-SSPPPPGGG-BSHHHHHHHHHTTT--EEEEEEE--TTTS-HHHHHHHHHHHHHHHHHHHHHHHHHHHHHHH-/---------TTSPEEEEEEE--SSTT-HHHHHHHHHHHHHHHHHHHHHHHSS---SS---HHHHEEEEEEETT-TTPPP-STTHHHHHHHHHTT---HHHHHHHHHHHHHHHHHHT-SEEEEEEE-BTTB--HHHHHHHHHH--BTTTEEPPBTTBS-EESS---EEEEEEE-SSPPPPGGG-BSHHHHHHHHHTTT--EEEEEEE--TTTS-HHHHHHHHHHHHHHHHHHHHHHHHHHHHHHH-

Nearest PDB structures (foldseek):
  4n65-assembly1_A  TM=8.627E-01  e=2.545E-15  Pseudomonas aeruginosa PAO1
  2v9c-assembly1_A  TM=8.519E-01  e=1.307E-14  Pseudomonas aeruginosa PAO1
  3lt5-assembly1_A-2  TM=8.383E-01  e=1.385E-14  Pseudomonas aeruginosa PAO1
  8h4j-assembly4_F  TM=8.297E-01  e=3.064E-13  Klebsiella pneumoniae 30684/NJST258_2
  7n2w-assembly1_B  TM=7.969E-01  e=1.920E-13  Klebsiella pneumoniae subsp. pneumoniae MGH 78578

Solvent-accessible surface area (backbone atoms only — not comparable to full-atom values): 26221 Å² total; per-residue (Å²): 130,77,72,78,74,73,66,80,51,87,84,55,67,47,23,36,33,35,42,37,47,56,74,53,87,81,31,70,43,53,49,36,48,50,54,22,52,53,49,34,34,49,53,48,35,50,48,47,61,69,38,92,63,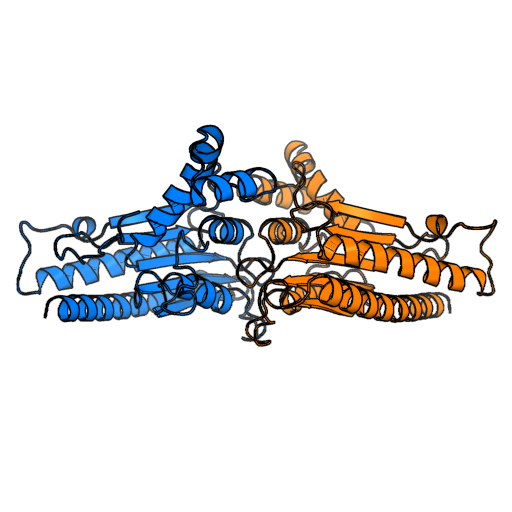55,71,73,74,91,64,49,46,74,64,50,44,42,80,43,75,45,58,43,79,43,92,77,55,74,69,74,46,75,73,40,44,61,28,40,51,38,40,77,72,71,47,80,49,62,71,27,47,61,61,27,43,64,39,51,52,52,26,50,53,58,68,62,34,51,32,40,36,36,26,33,46,58,40,90,59,18,58,44,30,47,50,41,33,52,46,65,50,28,66,37,75,70,66,36,20,40,51,64,45,98,88,38,69,59,41,40,83,51,72,72,26,38,26,38,41,30,32,33,32,51,50,68,79,58,58,76,94,57,44,49,38,64,63,48,52,44,52,59,37,31,48,45,11,27,58,41,64,43,81,36,76,36,53,22,56,74,76,48,59,56,66,59,41,46,54,52,40,35,53,53,37,38,54,49,30,55,50,50,49,53,52,50,48,53,51,54,53,54,71,73,97,130,78,72,76,73,73,66,81,52,88,85,56,66,46,23,37,33,34,40,38,46,54,73,54,89,80,31,72,44,53,48,37,49,52,52,23,52,52,47,34,35,48,51,48,36,50,48,46,61,69,40,92,62,56,71,72,74,91,66,47,46,75,64,50,43,44,80,44,74,44,58,42,81,42,91,79,55,76,70,74,45,75,72,40,44,62,29,39,51,38,42,77,71,71,47,82,50,62,71,27,46,61,62,27,43,65,39,50,52,52,24,51,54,58,69,62,35,52,31,40,36,34,26,33,47,55,41,91,58,19,58,43,29,48,50,41,33,52,45,65,49,29,68,38,76,70,67,37,20,40,52,65,46,98,88,36,69,59,40,40,82,50,71,72,26,38,26,38,39,32,31,35,33,51,51,68,79,59,57,75,94,56,44,47,39,63,62,49,53,43,52,59,38,30,49,45,12,27,58,41,64,44,81,37,74,36,53,22,56,73,76,47,61,56,67,60,43,46,54,52,39,36,52,52,36,38,52,50,32,55,50,52,49,54,51,50,48,52,50,54,53,54,71,72,99

InterPro domains:
  IPR003680 Flavodoxin-like fold [PF02525] (60-224)
  IPR023048 NADH:quinone oxidoreductase, FMN-dependent [MF_01216] (14-233)
  IPR029039 Flavoprotein-like superfamily [G3DSA:3.40.50.360] (14-232)
  IPR029039 Flavoprotein-like superfamily [SSF52218] (15-228)
  IPR050104 FMN-dependent NADH:quinone oxidoreductase, azoreductase type 1 [PTHR43741] (14-231)

Sequence (490 aa):
MTPLESKYDESRKQTVLHINASLTHNSVTDRVAAKMIDHLTHHYHRHICNGRNPVGEAQKPEDVLNIEECDVWSSKMPKFDRETMPRVWRPRHGSEDEADLNAFRPIKELAEQMLRADFLVITSPVWNFSVPYALKQYIDCVVQVGLTFHDKDEEGPSRPYFQGRPLIVISSSGGKAPPAHEDYVFPFLSRIFAMCGFDDAHRVAIEGLAMYDKEECFQNAVHEANCIADEVVQNQKLRLDMNYAMTPLESKYDESRKQTVLHINASLTHNSVTDRVAAKMIDHLTHHYHRHICNGRNPVGEAQKPEDVLNIEECDVWSSKMPKFDRETMPRVWRPRHGSEDEADLNAFRPIKELAEQMLRADFLVITSPVWNFSVPYALKQYIDCVVQVGLTFHDKDEEGPSRPYFQGRPLIVISSSGGKAPPAHEDYVFPFLSRIFAMCGFDDAHRVAIEGLAMYDKEECFQNAVHEANCIADEVVQNQKLRLDMNYA

Foldseek 3Di:
DPQPPPPVPVPDAAEEEEEEADPDDPPLLNVLVVLLVVLLLVLLLVVCCPDDCVPDDSQPSPRRHHYHYDHLPDPPNAACDPVLVVLLVVVLVPDPDPVSCVSNVVLLVLLVVLLRHLEYEYEAEQDPLEGPVSVVRNLVSRQDDPRLWHPADPVGHIAASEADGAYEYEYEYQAADDPPVSRHYQVVVCVSCVSNHNNNYHYQYQHNCNNDDVVVSSVVSSVRSNVVSNVNSVSSVVVVVVSVD/DPQPPPPVPVPDAAEEEEEEQDPDDPPLLVVLVVLLVVLLLVLLLVVCCPDPCVPDPPQPSPRRYHYHYDHLPDPLNAACDPVLVVLLVQVLVPDPDPVSCVSNVVLLVLLVVLLRHLEYEYEAEQDPLEGPVSVVRNLVSRQDDPRLWHPADPVGHIAASEADGAYEYEYEYQAADDPPVSRHYQVVVCVSCRSNHNNNYHYQYQHNCNNDDVVVSSVVSSVRSNVVSNVNSVSSVVVVVVSVD